Protein 4OWT (pdb70)

InterPro domains:
  IPR019333 Integrator complex subunit 3, N-terminal [PF10189] (85-492)
  IPR045334 Integrator complex subunit 3 [PTHR13587] (35-1001)
  IPR056518 Ints3-like, C-terminal [PF24566] (583-974)

Sequence (561 aa):
GGRLLLSTSLDAKDELEERLERCSIVTSTAGVSEREANDALNAYVCKGLPQHEEICLGLFTLILTEPAQAQKCYRDLALVSRDGNIVLNKINQILEKYLKLQDTCRTQLVWLVRELVKSGVLGADGVCTFKQIAGGDVTAKNIWLAESVLDILTEQREWVLKSSILIAAVYTYLRLIVDHHGTAQLQALRQKEVDFCISLLRERFECLIGRDLVRLLQNVARIPEFELLWKDIIHNPQALSPQFTGILQLLQSRTSRKFLACRLTPDETKLLFTSRVRFGQQKRYQDWFQRQYLSTPDSQSLRCDLIRYICGVVHPSNEVLSSDILPRWAIIGWLLTTCTSNVAASNAKLALFYDWLFFSPDKDSINIEPAILVHHSKPHPAITATLLDFCRIIPNFYPPLEGHVRQGVFSSLNHIVEKRVLAHLAPLFDNPKLDKELRALREKFPEFCSTFVKDILIFIVLETGVRTCKVADKTGSINISVWDDVGNLIQPGDIIRLLTLYTDLQKIGEFCMVYSEVPNFSHIAAQQKAALQHAHAHSSGYFITQDSAFGNLILPVLPRL

Secondary structure (DSSP, 8-state):
--SSB---SSBPPPHHHHHHHH--TTT--TTS-SHHHHHHHHHHHTT-HHHHHHHHHHHHHHHHH-TTTHHHHHHHHHHH-S---HHHHHHHHH---GGGB-HHHHHHHHHHHHHHHHTT-TTHHHH-----S-TT---HHHHHHHHHHHHHHHHTHHHHTT-HHHH--HHHHHHHHTT--SSHHHHHHHHHHHHHHHHHHHH-------HHHHHHHHHTTTSHHHHHHHHHHHH-HHHH-TT---HHHHHTSPPPHHHHHHTS----HHHH---SPBTT--HHHHHHHHHHHSSSSGGGGHHHHHHHHHHHT----HHHHHTTB--HHHHHHHHHHT--SHHHHHHHHHHHTTTTTT--TTTS----HHHHH-------HHHHHHHHH---HHHHS-GGGHHHHHHHHHHHHHHHHHTTSSS-SHHHHT-TTS-HHHH--TTT-GGG--/--GGG--EEEEEEE---EEEEEETTEEEEEE--HHHHHH--TTEEEE---B----EEEEES-------SB--/--HHHHHHHHHHHHHH--S-EEE---SSS-SEEE-----

GO terms:
  GO:0032039 integrator complex (C, IDA)
  GO:0016180 snRNA processing (P, IDA)
  GO:0005634 nucleus (C, IDA)
  GO:0005737 cytoplasm (C, IDA)
  GO:0070876 SOSS complex (C, IDA)
  GO:0160232 INTAC complex (C, IDA)
  GO:0160240 RNA polymerase II transcription initiation surveillance (P, IDA)
  GO:0005634 nucleus (C, EXP)
  GO:0010212 response to ionizing radiation (P, IMP)
  GO:0006281 DNA repair (P, IMP)
  GO:0006974 DNA damage response (P, IMP)
  GO:0005515 protein binding (F, IPI)
  GO:0005654 nucleoplasm (C, TAS)
  GO:0005654 nucleoplasm (C, IDA)
  GO:0034243 regulation of transcription elongation by RNA polymerase II (P, IDA)
  GO:0044818 mitotic G2/M transition checkpoint (P, IDA)
  GO:0000724 double-strand break repair via homologous recombination (P, IDA)
  GO:0035861 site of double-strand break (C, IDA)
  GO:0044818 mitotic G2/M transition checkpoint (P, IMP)

Solvent-accessible surface area: 24619 Å² total

Structure (mmCIF, N/CA/C/O backbone):
data_4OWT
#
_entry.id   4OWT
#
_cell.length_a   116.809
_cell.length_b   116.809
_cell.length_c   109.832
_cell.angle_alpha   90.00
_cell.angle_beta   90.00
_cell.angle_gamma   120.00
#
_symmetry.space_group_name_H-M   'P 31 2 1'
#
loop_
_entity.id
_entity.type
_entity.pdbx_description
1 polymer 'Integrator complex subunit 3'
2 polymer 'SOSS complex subunit B1'
3 polymer 'SOSS complex subunit C'
4 water water
#
loop_
_atom_site.group_PDB
_atom_site.id
_atom_site.type_symbol
_atom_site.label_atom_id
_atom_site.label_alt_id
_atom_site.label_comp_id
_atom_site.label_asym_id
_atom_site.label_entity_id
_atom_site.label_seq_id
_atom_site.pdbx_PDB_ins_code
_atom_site.Cartn_x
_atom_site.Cartn_y
_atom_site.Cartn_z
_atom_site.occupancy
_atom_site.B_iso_or_equiv
_atom_site.auth_seq_id
_atom_site.auth_comp_id
_atom_site.auth_asym_id
_atom_site.auth_atom_id
_atom_site.pdbx_PDB_model_num
ATOM 1 N N . GLY A 1 1 ? 47.700 79.468 15.498 1.00 82.70 33 GLY A N 1
ATOM 2 C CA . GLY A 1 1 ? 46.630 80.405 15.790 1.00 84.09 33 GLY A CA 1
ATOM 3 C C . GLY A 1 1 ? 45.686 80.615 14.620 1.00 84.84 33 GLY A C 1
ATOM 4 O O . GLY A 1 1 ? 46.083 81.128 13.570 1.00 88.22 33 GLY A O 1
ATOM 5 N N . GLY A 1 2 ? 44.429 80.217 14.800 1.00 77.02 34 GLY A N 1
ATOM 6 C CA . GLY A 1 2 ? 43.424 80.379 13.764 1.00 66.38 34 GLY A CA 1
ATOM 7 C C . GLY A 1 2 ? 42.743 81.735 13.807 1.00 62.18 34 GLY A C 1
ATOM 8 O O . GLY A 1 2 ? 42.969 82.532 14.718 1.00 66.73 34 GLY A O 1
ATOM 9 N N . ARG A 1 3 ? 41.896 81.997 12.821 1.00 51.64 35 ARG A N 1
ATOM 10 C CA . ARG A 1 3 ? 41.250 83.295 12.705 1.00 47.54 35 ARG A CA 1
ATOM 11 C C . ARG A 1 3 ? 39.782 83.197 13.093 1.00 45.79 35 ARG A C 1
ATOM 12 O O . ARG A 1 3 ? 39.101 84.211 13.238 1.00 48.60 35 ARG A O 1
ATOM 20 N N . LEU A 1 4 ? 39.300 81.970 13.261 1.00 37.54 36 LEU A N 1
ATOM 21 C CA . LEU A 1 4 ? 37.884 81.736 13.544 1.00 40.51 36 LEU A CA 1
ATOM 22 C C . LEU A 1 4 ? 37.615 81.679 15.050 1.00 36.99 36 LEU A C 1
ATOM 23 O O . LEU A 1 4 ? 36.679 82.306 15.554 1.00 34.78 36 LEU A O 1
ATOM 28 N N . LEU A 1 5 ? 38.450 80.934 15.766 1.00 37.32 37 LEU A N 1
ATOM 29 C CA . LEU A 1 5 ? 38.240 80.703 17.189 1.00 36.65 37 LEU A CA 1
ATOM 30 C C . LEU A 1 5 ? 39.373 81.278 18.029 1.00 46.63 37 LEU A C 1
ATOM 31 O O . LEU A 1 5 ? 40.508 81.396 17.562 1.00 42.15 37 LEU A O 1
ATOM 36 N N . LEU A 1 6 ? 39.054 81.651 19.265 1.00 38.29 38 LEU A N 1
ATOM 37 C CA . LEU A 1 6 ? 40.081 81.976 20.245 1.00 44.09 38 LEU A CA 1
ATOM 38 C C . LEU A 1 6 ? 40.692 80.675 20.736 1.00 49.93 38 LEU A C 1
ATOM 39 O O . LEU A 1 6 ? 39.977 79.717 21.026 1.00 60.51 38 LEU A O 1
ATOM 44 N N . SER A 1 7 ? 42.013 80.631 20.812 1.00 52.34 39 SER A N 1
ATOM 45 C CA . SER A 1 7 ? 42.696 79.459 21.336 1.00 53.11 39 SER A CA 1
ATOM 46 C C . SER A 1 7 ? 43.873 79.885 22.186 1.00 56.35 39 SER A C 1
ATOM 47 O O . SER A 1 7 ? 44.570 80.848 21.869 1.00 57.36 39 SER A O 1
ATOM 50 N N . THR A 1 8 ? 44.080 79.167 23.279 1.00 59.33 40 THR A N 1
ATOM 51 C CA . THR A 1 8 ? 45.222 79.403 24.138 1.00 59.88 40 THR A CA 1
ATOM 52 C C . THR A 1 8 ? 46.296 78.406 23.744 1.00 57.80 40 THR A C 1
ATOM 53 O O . THR A 1 8 ? 46.062 77.555 22.887 1.00 54.51 40 THR A O 1
ATOM 57 N N . SER A 1 9 ? 47.461 78.504 24.376 1.00 64.43 41 SER A N 1
ATOM 58 C CA . SER A 1 9 ? 48.536 77.542 24.161 1.00 68.49 41 SER A CA 1
ATOM 59 C C . SER A 1 9 ? 48.086 76.148 24.597 1.00 69.65 41 SER A C 1
ATOM 60 O O . SER A 1 9 ? 48.543 75.136 24.065 1.00 74.38 41 SER A O 1
ATOM 63 N N . LEU A 1 10 ? 47.180 76.116 25.572 1.00 61.31 42 LEU A N 1
ATOM 64 C CA . LEU A 1 10 ? 46.708 74.875 26.176 1.00 60.19 42 LEU A CA 1
ATOM 65 C C . LEU A 1 10 ? 45.696 74.142 25.293 1.00 57.76 42 LEU A C 1
ATOM 66 O O . LEU A 1 10 ? 45.560 72.919 25.376 1.00 59.91 42 LEU A O 1
ATOM 71 N N . ASP A 1 11 ? 44.997 74.892 24.444 1.00 55.16 43 ASP A N 1
ATOM 72 C CA . ASP A 1 11 ? 43.879 74.354 23.670 1.00 60.04 43 ASP A CA 1
ATOM 73 C C . ASP A 1 11 ? 44.292 73.479 22.488 1.00 59.65 43 ASP A C 1
ATOM 74 O O . ASP A 1 11 ? 45.173 73.841 21.704 1.00 61.94 43 ASP A O 1
ATOM 79 N N . ALA A 1 12 ? 43.641 72.326 22.368 1.00 54.42 44 ALA A N 1
ATOM 80 C CA . ALA A 1 12 ? 43.818 71.460 21.208 1.00 55.46 44 ALA A CA 1
ATOM 81 C C . ALA A 1 12 ? 43.287 72.159 19.959 1.00 53.77 44 ALA A C 1
ATOM 82 O O . ALA A 1 12 ? 42.393 72.996 20.048 1.00 59.30 44 ALA A O 1
ATOM 84 N N . LYS A 1 13 ? 43.829 71.817 18.796 1.00 54.15 45 LYS A N 1
ATOM 85 C CA . LYS A 1 13 ? 43.361 72.415 17.549 1.00 59.69 45 LYS A CA 1
ATOM 86 C C . LYS A 1 13 ? 41.946 71.948 17.187 1.00 61.32 45 LYS A C 1
ATOM 87 O O . LYS A 1 13 ? 41.669 70.750 17.148 1.00 69.06 45 LYS A O 1
ATOM 93 N N . ASP A 1 14 ? 41.057 72.900 16.921 1.00 47.23 46 ASP A N 1
ATOM 94 C CA . ASP A 1 14 ? 39.653 72.592 16.654 1.00 40.73 46 ASP A CA 1
ATOM 95 C C . ASP A 1 14 ? 39.450 72.011 15.256 1.00 45.78 46 ASP A C 1
ATOM 96 O O . ASP A 1 14 ? 39.900 72.585 14.263 1.00 40.77 46 ASP A O 1
ATOM 101 N N . GLU A 1 15 ? 38.767 70.871 15.188 1.00 44.16 47 GLU A N 1
ATOM 102 C CA . GLU A 1 15 ? 38.537 70.178 13.921 1.00 47.26 47 GLU A CA 1
ATOM 103 C C . GLU A 1 15 ? 37.649 70.982 12.974 1.00 39.02 47 GLU A C 1
ATOM 104 O O . GLU A 1 15 ? 37.913 71.051 11.781 1.00 39.23 47 GLU A O 1
ATOM 110 N N . LEU A 1 16 ? 36.598 71.594 13.504 1.00 37.41 48 LEU A N 1
ATOM 111 C CA . LEU A 1 16 ? 35.714 72.411 12.676 1.00 35.84 48 LEU A CA 1
ATOM 112 C C . LEU A 1 16 ? 36.438 73.627 12.085 1.00 39.75 48 LEU A C 1
ATOM 113 O O . LEU A 1 16 ? 36.310 73.912 10.889 1.00 39.01 48 LEU A O 1
ATOM 118 N N . GLU A 1 17 ? 37.199 74.336 12.916 1.00 36.24 49 GLU A N 1
ATOM 119 C CA . GLU A 1 17 ? 37.962 75.487 12.442 1.00 36.55 49 GLU A CA 1
ATOM 120 C C . GLU A 1 17 ? 38.982 75.068 11.380 1.00 37.98 49 GLU A C 1
ATOM 121 O O . GLU A 1 17 ? 39.120 75.725 10.352 1.00 37.90 49 GLU A O 1
ATOM 127 N N . GLU A 1 18 ? 39.689 73.972 11.645 1.00 39.49 50 GLU A N 1
ATOM 128 C CA . GLU A 1 18 ? 40.681 73.418 10.719 1.00 41.63 50 GLU A CA 1
ATOM 129 C C . GLU A 1 18 ? 40.066 73.203 9.347 1.00 40.53 50 GLU A C 1
ATOM 130 O O . GLU A 1 18 ? 40.599 73.652 8.336 1.00 41.12 50 GLU A O 1
ATOM 136 N N . ARG A 1 19 ? 38.925 72.526 9.322 1.00 39.42 51 ARG A N 1
ATOM 137 C CA . ARG A 1 19 ? 38.233 72.231 8.074 1.00 38.82 51 ARG A CA 1
ATOM 138 C C . ARG A 1 19 ? 37.764 73.483 7.319 1.00 37.72 51 ARG A C 1
ATOM 139 O O . ARG A 1 19 ? 37.864 73.540 6.091 1.00 37.71 51 ARG A O 1
ATOM 147 N N . LEU A 1 20 ? 37.246 74.473 8.050 1.00 36.21 52 LEU A N 1
ATOM 148 C CA . LEU A 1 20 ? 36.784 75.714 7.434 1.00 35.14 52 LEU A CA 1
ATOM 149 C C . LEU A 1 20 ? 37.950 76.510 6.829 1.00 36.29 52 LEU A C 1
ATOM 150 O O . LEU A 1 20 ? 37.798 77.157 5.788 1.00 36.03 52 LEU A O 1
ATOM 155 N N . GLU A 1 21 ? 39.113 76.450 7.477 1.00 37.77 53 GLU A N 1
ATOM 156 C CA . GLU A 1 21 ? 40.304 77.134 6.973 1.00 41.25 53 GLU A CA 1
ATOM 157 C C . GLU A 1 21 ? 40.783 76.518 5.668 1.00 46.18 53 GLU A C 1
ATOM 158 O O . GLU A 1 21 ? 41.308 77.212 4.797 1.00 46.60 53 GLU A O 1
ATOM 164 N N . ARG A 1 22 ? 40.610 75.209 5.536 1.00 41.98 54 ARG A N 1
ATOM 165 C CA . ARG A 1 22 ? 40.998 74.533 4.307 1.00 48.85 54 ARG A CA 1
ATOM 166 C C . ARG A 1 22 ? 40.024 74.868 3.181 1.00 40.48 54 ARG A C 1
ATOM 167 O O . ARG A 1 22 ? 40.431 75.029 2.031 1.00 41.32 54 ARG A O 1
ATOM 175 N N . CYS A 1 23 ? 38.743 74.988 3.516 1.00 38.52 55 CYS A N 1
ATOM 176 C CA . CYS A 1 23 ? 37.747 75.404 2.532 1.00 37.24 55 CYS A CA 1
ATOM 177 C C . CYS A 1 23 ? 38.075 76.794 1.985 1.00 37.25 55 CYS A C 1
ATOM 178 O O . CYS A 1 23 ? 38.051 77.024 0.772 1.00 37.48 55 CYS A O 1
ATOM 189 N N . SER A 1 25 ? 41.008 78.223 1.869 1.00 41.17 57 SER A N 1
ATOM 190 C CA . SER A 1 25 ? 42.216 78.145 1.049 1.00 44.90 57 SER A CA 1
ATOM 191 C C . SER A 1 25 ? 41.874 77.707 -0.361 1.00 46.99 57 SER A C 1
ATOM 192 O O . SER A 1 25 ? 42.403 78.237 -1.331 1.00 46.87 57 SER A O 1
ATOM 195 N N . ILE A 1 26 ? 40.996 76.716 -0.453 1.00 42.31 58 ILE A N 1
ATOM 196 C CA . ILE A 1 26 ? 40.532 76.202 -1.725 1.00 42.24 58 ILE A CA 1
ATOM 197 C C . ILE A 1 26 ? 39.876 77.321 -2.540 1.00 41.16 58 ILE A C 1
ATOM 198 O O . ILE A 1 26 ? 40.128 77.455 -3.742 1.00 42.03 58 ILE A O 1
ATOM 203 N N . VAL A 1 27 ? 39.071 78.148 -1.877 1.00 39.49 59 VAL A N 1
ATOM 204 C CA . VAL A 1 27 ? 38.408 79.257 -2.554 1.00 38.62 59 VAL A CA 1
ATOM 205 C C . VAL A 1 27 ? 39.405 80.329 -3.012 1.00 45.34 59 VAL A C 1
ATOM 206 O O . VAL A 1 27 ? 39.407 80.716 -4.179 1.00 43.82 59 VAL A O 1
ATOM 210 N N . THR A 1 28 ? 40.266 80.779 -2.104 1.00 41.11 60 THR A N 1
ATOM 211 C CA . THR A 1 28 ? 41.200 81.863 -2.403 1.00 44.87 60 THR A CA 1
ATOM 212 C C . THR A 1 28 ? 42.178 81.511 -3.520 1.00 48.54 60 THR A C 1
ATOM 213 O O . THR A 1 28 ? 42.635 82.389 -4.243 1.00 52.39 60 THR A O 1
ATOM 217 N N . SER A 1 29 ? 42.492 80.229 -3.671 1.00 51.78 61 SER A N 1
ATOM 218 C CA . SER A 1 29 ? 43.423 79.808 -4.714 1.00 60.14 61 SER A CA 1
ATOM 219 C C . SER A 1 29 ? 42.788 79.857 -6.096 1.00 57.94 61 SER A C 1
ATOM 220 O O . SER A 1 29 ? 43.469 80.078 -7.093 1.00 56.39 61 SER A O 1
ATOM 231 N N . THR A 1 31 ? 40.504 82.025 -6.835 1.00 53.57 63 THR A N 1
ATOM 232 C CA . THR A 1 31 ? 40.103 83.413 -7.054 1.00 55.55 63 THR A CA 1
ATOM 233 C C . THR A 1 31 ? 41.266 84.413 -7.014 1.00 62.16 63 THR A C 1
ATOM 234 O O . THR A 1 31 ? 41.094 85.586 -7.348 1.00 66.32 63 THR A O 1
ATOM 238 N N . ALA A 1 32 ? 42.444 83.957 -6.605 1.00 56.83 64 ALA A N 1
ATOM 239 C CA . ALA A 1 32 ? 43.612 84.833 -6.567 1.00 63.51 64 ALA A CA 1
ATOM 240 C C . ALA A 1 32 ? 44.096 85.123 -7.977 1.00 68.14 64 ALA A C 1
ATOM 241 O O . ALA A 1 32 ? 44.030 84.258 -8.851 1.00 68.38 64 ALA A O 1
ATOM 243 N N . GLY A 1 33 ? 44.574 86.344 -8.197 1.00 75.82 65 GLY A N 1
ATOM 244 C CA . GLY A 1 33 ? 45.160 86.721 -9.473 1.00 75.81 65 GLY A CA 1
ATOM 245 C C . GLY A 1 33 ? 44.201 86.798 -10.650 1.00 75.27 65 GLY A C 1
ATOM 246 O O . GLY A 1 33 ? 44.640 86.899 -11.793 1.00 82.56 65 GLY A O 1
ATOM 247 N N . VAL A 1 34 ? 42.899 86.746 -10.383 1.00 72.78 66 VAL A N 1
ATOM 248 C CA . VAL A 1 34 ? 41.900 86.841 -11.450 1.00 79.19 66 VAL A CA 1
ATOM 249 C C . VAL A 1 34 ? 40.899 87.965 -11.186 1.00 82.36 66 VAL A C 1
ATOM 250 O O . VAL A 1 34 ? 40.950 88.611 -10.136 1.00 82.09 66 VAL A O 1
ATOM 254 N N . SER A 1 35 ? 39.992 88.182 -12.138 1.00 83.53 67 SER A N 1
ATOM 255 C CA . SER A 1 35 ? 39.042 89.296 -12.092 1.00 90.50 67 SER A CA 1
ATOM 256 C C . SER A 1 35 ? 38.014 89.173 -10.973 1.00 91.75 67 SER A C 1
ATOM 257 O O . SER A 1 35 ? 38.351 89.124 -9.790 1.00 96.65 67 SER A O 1
ATOM 260 N N . GLU A 1 36 ? 36.749 89.147 -11.374 1.00 90.41 68 GLU A N 1
ATOM 261 C CA . GLU A 1 36 ? 35.630 88.996 -10.459 1.00 91.01 68 GLU A CA 1
ATOM 262 C C . GLU A 1 36 ? 34.610 88.135 -11.186 1.00 91.26 68 GLU A C 1
ATOM 263 O O . GLU A 1 36 ? 33.779 87.462 -10.572 1.00 93.64 68 GLU A O 1
ATOM 269 N N . ARG A 1 37 ? 34.706 88.161 -12.512 1.00 86.21 69 ARG A N 1
ATOM 270 C CA . ARG A 1 37 ? 33.908 87.315 -13.388 1.00 92.17 69 ARG A CA 1
ATOM 271 C C . ARG A 1 37 ? 34.629 85.991 -13.617 1.00 91.29 69 ARG A C 1
ATOM 272 O O . ARG A 1 37 ? 34.012 84.925 -13.578 1.00 94.41 69 ARG A O 1
ATOM 280 N N . GLU A 1 38 ? 35.936 86.066 -13.857 1.00 86.25 70 GLU A N 1
ATOM 281 C CA . GLU 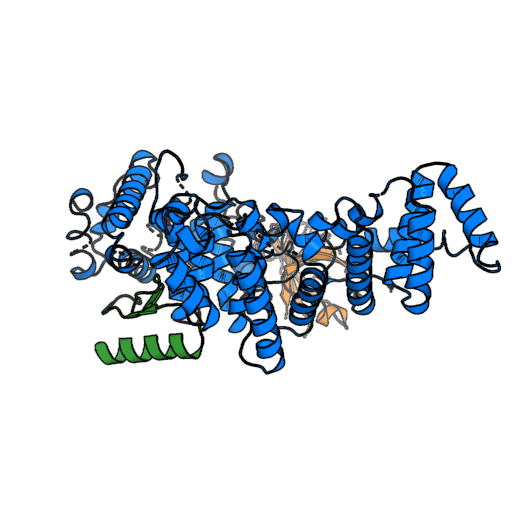A 1 38 ? 36.766 84.872 -14.003 1.00 80.18 70 GLU A CA 1
ATOM 282 C C . GLU A 1 38 ? 36.719 84.028 -12.728 1.00 71.21 70 GLU A C 1
ATOM 283 O O . GLU A 1 38 ? 36.703 82.799 -12.783 1.00 70.06 70 GLU A O 1
ATOM 289 N N . ALA A 1 39 ? 36.689 84.698 -11.581 1.00 60.88 71 ALA A N 1
ATOM 290 C CA . ALA A 1 39 ? 36.605 84.012 -10.304 1.00 56.32 71 ALA A CA 1
ATOM 291 C C . ALA A 1 39 ? 35.260 83.304 -10.157 1.00 62.71 71 ALA A C 1
ATOM 292 O O . ALA A 1 39 ? 35.205 82.145 -9.743 1.00 64.50 71 ALA A O 1
ATOM 294 N N . ASN A 1 40 ? 34.179 84.003 -10.496 1.00 67.13 72 ASN A N 1
ATOM 295 C CA . ASN A 1 40 ? 32.834 83.432 -10.414 1.00 66.66 72 ASN A CA 1
ATOM 296 C C . ASN A 1 40 ? 32.614 82.298 -11.417 1.00 66.18 72 ASN A C 1
ATOM 297 O O . ASN A 1 40 ? 31.829 81.379 -11.172 1.00 66.68 72 ASN A O 1
ATOM 302 N N . ASP A 1 41 ? 33.306 82.372 -12.549 1.00 64.62 73 ASP A N 1
ATOM 303 C CA . ASP A 1 41 ? 33.249 81.312 -13.551 1.00 68.16 73 ASP A CA 1
ATOM 304 C C . ASP A 1 41 ? 33.908 80.036 -13.021 1.00 59.30 73 ASP A C 1
ATOM 305 O O . ASP A 1 41 ? 33.368 78.941 -13.162 1.00 56.39 73 ASP A O 1
ATOM 310 N N . ALA A 1 42 ? 35.073 80.185 -12.402 1.00 55.71 74 ALA A N 1
ATOM 311 C CA . ALA A 1 42 ? 35.800 79.042 -11.865 1.00 57.30 74 ALA A CA 1
ATOM 312 C C . ALA A 1 42 ? 35.052 78.411 -10.685 1.00 44.02 74 ALA A C 1
ATOM 313 O O . ALA A 1 42 ? 34.932 77.183 -10.597 1.00 41.83 74 ALA A O 1
ATOM 315 N N . LEU A 1 43 ? 34.544 79.251 -9.788 1.00 40.80 75 LEU A N 1
ATOM 316 C CA . LEU A 1 43 ? 33.762 78.767 -8.655 1.00 49.24 75 LEU A CA 1
ATOM 317 C C . LEU A 1 43 ? 32.524 78.000 -9.127 1.00 46.62 75 LEU A C 1
ATOM 318 O O . LEU A 1 43 ? 32.226 76.911 -8.630 1.00 46.22 75 LEU A O 1
ATOM 323 N N . ASN A 1 44 ? 31.817 78.563 -10.103 1.00 45.32 76 ASN A N 1
ATOM 324 C CA . ASN A 1 44 ? 30.631 77.914 -10.649 1.00 52.25 76 ASN A CA 1
ATOM 325 C C . ASN A 1 44 ? 30.972 76.565 -11.282 1.00 52.79 76 ASN A C 1
ATOM 326 O O . ASN A 1 44 ? 30.279 75.568 -11.054 1.00 50.59 76 ASN A O 1
ATOM 331 N N . ALA A 1 45 ? 32.049 76.538 -12.065 1.00 47.31 77 ALA A N 1
ATOM 332 C CA . ALA A 1 45 ? 32.498 75.308 -12.708 1.00 48.14 77 ALA A CA 1
ATOM 333 C C . ALA A 1 45 ? 32.842 74.232 -11.680 1.00 44.90 77 ALA A C 1
ATOM 334 O O . ALA A 1 45 ? 32.517 73.060 -11.863 1.00 48.73 77 ALA A O 1
ATOM 336 N N . TYR A 1 46 ? 33.494 74.637 -10.596 1.00 41.82 78 TYR A N 1
ATOM 337 C CA . TYR A 1 46 ? 33.961 73.690 -9.593 1.00 41.94 78 TYR A CA 1
ATOM 338 C C . TYR A 1 46 ? 32.796 73.121 -8.796 1.00 42.91 78 TYR A C 1
ATOM 339 O O . TYR A 1 46 ? 32.723 71.920 -8.534 1.00 40.03 78 TYR A O 1
ATOM 348 N N . VAL A 1 47 ? 31.888 74.007 -8.413 1.00 42.11 79 VAL A N 1
ATOM 349 C CA . VAL A 1 47 ? 30.697 73.640 -7.664 1.00 42.71 79 VAL A CA 1
ATOM 350 C C . VAL A 1 47 ? 29.842 72.603 -8.404 1.00 48.95 79 VAL A C 1
ATOM 351 O O . VAL A 1 47 ? 29.231 71.722 -7.786 1.00 45.05 79 VAL A O 1
ATOM 355 N N . CYS A 1 48 ? 29.822 72.696 -9.728 1.00 51.89 80 CYS A N 1
ATOM 356 C CA . CYS A 1 48 ? 29.013 71.790 -10.543 1.00 62.99 80 CYS A CA 1
ATOM 357 C C . CYS A 1 48 ? 29.549 70.360 -10.594 1.00 58.74 80 CYS A C 1
ATOM 358 O O . CYS A 1 48 ? 28.833 69.447 -10.995 1.00 62.57 80 CYS A O 1
ATOM 361 N N . LYS A 1 49 ? 30.798 70.169 -10.176 1.00 53.91 81 LYS A N 1
ATOM 362 C CA . LYS A 1 49 ? 31.442 68.856 -10.231 1.00 54.39 81 LYS A CA 1
ATOM 363 C C . LYS A 1 49 ? 30.925 67.903 -9.160 1.00 51.54 81 LYS A C 1
ATOM 364 O O . LYS A 1 49 ? 31.212 66.706 -9.180 1.00 48.02 81 LYS A O 1
ATOM 370 N N . GLY A 1 50 ? 30.161 68.437 -8.218 1.00 45.37 82 GLY A N 1
ATOM 371 C CA . GLY A 1 50 ? 29.571 67.605 -7.192 1.00 41.54 82 GLY A CA 1
ATOM 372 C C . GLY A 1 50 ? 29.266 68.376 -5.931 1.00 47.77 82 GLY A C 1
ATOM 373 O O . GLY A 1 50 ? 29.602 69.557 -5.800 1.00 44.25 82 GLY A O 1
ATOM 374 N N . LEU A 1 51 ? 28.636 67.705 -4.981 1.00 47.55 83 LEU A N 1
ATOM 375 C CA . LEU A 1 51 ? 28.318 68.365 -3.721 1.00 50.43 83 LEU A CA 1
ATOM 376 C C . LEU A 1 51 ? 29.456 68.443 -2.674 1.00 35.40 83 LEU A C 1
ATOM 377 O O . LEU A 1 51 ? 29.477 69.378 -1.885 1.00 32.91 83 LEU A O 1
ATOM 382 N N . PRO A 1 52 ? 30.424 67.500 -2.681 1.00 38.04 84 PRO A N 1
ATOM 383 C CA . PRO A 1 52 ? 31.586 67.787 -1.820 1.00 37.52 84 PRO A CA 1
ATOM 384 C C . PRO A 1 52 ? 32.306 69.069 -2.258 1.00 41.24 84 PRO A C 1
ATOM 385 O O . PRO A 1 52 ? 32.756 69.855 -1.414 1.00 32.97 84 PRO A O 1
ATOM 389 N N . GLN A 1 53 ? 32.407 69.273 -3.570 1.00 32.63 85 GLN A N 1
ATOM 390 C CA . GLN A 1 53 ? 32.997 70.498 -4.109 1.00 31.98 85 GLN A CA 1
ATOM 391 C C . GLN A 1 53 ? 32.144 71.725 -3.785 1.00 31.06 85 GLN A C 1
ATOM 392 O O . GLN A 1 53 ? 32.667 72.780 -3.432 1.00 29.73 85 GLN A O 1
ATOM 398 N N . HIS A 1 54 ? 30.831 71.575 -3.922 1.00 32.14 86 HIS A N 1
ATOM 399 C CA . HIS A 1 54 ? 29.887 72.642 -3.622 1.00 31.79 86 HIS A CA 1
ATOM 400 C C . HIS A 1 54 ? 30.022 73.062 -2.161 1.00 29.64 86 HIS A C 1
ATOM 401 O O . HIS A 1 54 ? 30.034 74.249 -1.836 1.00 28.70 86 HIS A O 1
ATOM 408 N N . GLU A 1 55 ? 30.134 72.069 -1.287 1.00 31.56 87 GLU A N 1
ATOM 409 C CA . GLU A 1 55 ? 30.300 72.294 0.142 1.00 32.08 87 GLU A CA 1
ATOM 410 C C . GLU A 1 55 ? 31.583 73.075 0.452 1.00 30.75 87 GLU A C 1
ATOM 411 O O . GLU A 1 55 ? 31.558 74.027 1.240 1.00 27.94 87 GLU A O 1
ATOM 417 N N . GLU A 1 56 ? 32.697 72.686 -0.170 1.00 29.02 88 GLU A N 1
ATOM 418 C CA . GLU A 1 56 ? 33.973 73.372 0.045 1.00 31.06 88 GLU A CA 1
ATOM 419 C C . GLU A 1 56 ? 33.897 74.847 -0.324 1.00 30.72 88 GLU A C 1
ATOM 420 O O . GLU A 1 56 ? 34.357 75.703 0.429 1.00 28.76 88 GLU A O 1
ATOM 426 N N . ILE A 1 57 ? 33.324 75.137 -1.488 1.00 28.42 89 ILE A N 1
ATOM 427 C CA . ILE A 1 57 ? 33.197 76.518 -1.944 1.00 26.55 89 ILE A CA 1
ATOM 428 C C . ILE A 1 57 ? 32.250 77.310 -1.043 1.00 27.12 89 ILE A C 1
ATOM 429 O O . ILE A 1 57 ? 32.582 78.408 -0.587 1.00 26.03 89 ILE A O 1
ATOM 434 N N . CYS A 1 58 ? 31.073 76.758 -0.776 1.00 26.19 90 CYS A N 1
ATOM 435 C CA . CYS A 1 58 ? 30.112 77.456 0.068 1.00 25.92 90 CYS A CA 1
ATOM 436 C C . CYS A 1 58 ? 30.656 77.741 1.465 1.00 26.04 90 CYS A C 1
ATOM 437 O O . CYS A 1 58 ? 30.503 78.850 1.984 1.00 24.03 90 CYS A O 1
ATOM 440 N N . LEU A 1 59 ? 31.308 76.748 2.063 1.00 27.23 91 LEU A N 1
ATOM 441 C CA . LEU A 1 59 ? 31.893 76.916 3.391 1.00 23.14 91 LEU A CA 1
ATOM 442 C C . LEU A 1 59 ? 33.112 77.825 3.349 1.00 30.65 91 LEU A C 1
ATOM 443 O O . LEU A 1 59 ? 33.394 78.539 4.311 1.00 28.39 91 LEU A O 1
ATOM 448 N N . GLY A 1 60 ? 33.834 77.801 2.231 1.00 29.40 92 GLY A N 1
ATOM 449 C CA . GLY A 1 60 ? 34.994 78.657 2.069 1.00 22.77 92 GLY A CA 1
ATOM 450 C C . GLY A 1 60 ? 34.581 80.115 2.002 1.00 26.20 92 GLY A C 1
ATOM 451 O O . GLY A 1 60 ? 35.212 80.975 2.623 1.00 32.63 92 GLY A O 1
ATOM 452 N N . LEU A 1 61 ? 33.524 80.397 1.244 1.00 23.55 93 LEU A N 1
ATOM 453 C CA . LEU A 1 61 ? 32.985 81.753 1.159 1.00 29.12 93 LEU A CA 1
ATOM 454 C C . LEU A 1 61 ? 32.398 82.176 2.508 1.00 29.53 93 LEU A C 1
ATOM 455 O O . LEU A 1 61 ? 32.542 83.324 2.936 1.00 28.58 93 LEU A O 1
ATOM 460 N N . PHE A 1 62 ? 31.735 81.232 3.168 1.00 24.91 94 PHE A N 1
ATOM 461 C CA . PHE A 1 62 ? 31.200 81.445 4.503 1.00 22.51 94 PHE A CA 1
ATOM 462 C C . PHE A 1 62 ? 32.302 81.893 5.460 1.00 25.87 94 PHE A C 1
ATOM 463 O O . PHE A 1 62 ? 32.161 82.894 6.164 1.00 25.99 94 PHE A O 1
ATOM 471 N N . THR A 1 63 ? 33.414 81.162 5.458 1.00 27.78 95 THR A N 1
ATOM 472 C CA . THR A 1 63 ? 34.539 81.466 6.346 1.00 26.17 95 THR A CA 1
ATOM 473 C C . THR A 1 63 ? 35.195 82.815 6.028 1.00 28.77 95 THR A C 1
ATOM 474 O O . THR A 1 63 ? 35.632 83.539 6.935 1.00 28.34 95 THR A O 1
ATOM 478 N N . LEU A 1 64 ? 35.256 83.160 4.744 1.00 24.13 96 LEU A N 1
ATOM 479 C CA . LEU A 1 64 ? 35.736 84.475 4.335 1.00 26.81 96 LEU A CA 1
ATOM 480 C C . LEU A 1 64 ? 34.815 85.576 4.858 1.00 23.86 96 LEU A C 1
ATOM 481 O O . LEU A 1 64 ? 35.273 86.645 5.263 1.00 27.23 96 LEU A O 1
ATOM 486 N N . ILE A 1 65 ? 33.513 85.322 4.844 1.00 23.80 97 ILE A N 1
ATOM 487 C CA . ILE A 1 65 ? 32.560 86.291 5.367 1.00 24.66 97 ILE A CA 1
ATOM 488 C C . ILE A 1 65 ? 32.797 86.529 6.870 1.00 26.23 97 ILE A C 1
ATOM 489 O O . ILE A 1 65 ? 32.722 87.662 7.349 1.00 25.14 97 ILE A O 1
ATOM 494 N N . LEU A 1 66 ? 33.116 85.459 7.595 1.00 25.58 98 LEU A N 1
ATOM 495 C CA . LEU A 1 66 ? 33.350 85.542 9.043 1.00 25.76 98 LEU A CA 1
ATOM 496 C C . LEU A 1 66 ? 34.717 86.138 9.414 1.00 29.46 98 LEU A C 1
ATOM 497 O O . LEU A 1 66 ? 34.855 86.787 10.447 1.00 29.59 98 LEU A O 1
ATOM 502 N N . THR A 1 67 ? 35.721 85.941 8.562 1.00 28.89 99 THR A N 1
ATOM 503 C CA . THR A 1 67 ? 37.086 86.376 8.880 1.00 31.54 99 THR A CA 1
ATOM 504 C C . THR A 1 67 ? 37.581 87.621 8.133 1.00 36.13 99 THR A C 1
ATOM 505 O O . THR A 1 67 ? 38.600 88.204 8.510 1.00 40.26 99 THR A O 1
ATOM 509 N N . GLU A 1 68 ? 36.866 88.036 7.090 1.00 40.19 100 GLU A N 1
ATOM 510 C CA . GLU A 1 68 ? 37.317 89.150 6.250 1.00 34.22 100 GLU A CA 1
ATOM 511 C C . GLU A 1 68 ? 36.205 90.142 5.926 1.00 37.50 100 GLU A C 1
ATOM 512 O O . GLU A 1 68 ? 35.626 90.086 4.841 1.00 44.07 100 GLU A O 1
ATOM 518 N N . PRO A 1 69 ? 35.914 91.065 6.860 1.00 35.77 101 PRO A N 1
ATOM 519 C CA . PRO A 1 69 ? 34.801 92.008 6.703 1.00 33.43 101 PRO A CA 1
ATOM 520 C C . PRO A 1 69 ? 34.869 92.828 5.414 1.00 35.34 101 PRO A C 1
ATOM 521 O O . PRO A 1 69 ? 33.824 93.184 4.868 1.00 34.39 101 PRO A O 1
ATOM 525 N N . ALA A 1 70 ? 36.077 93.119 4.936 1.00 39.83 102 ALA A N 1
ATOM 526 C CA . ALA A 1 70 ? 36.240 93.904 3.714 1.00 41.72 102 ALA A CA 1
ATOM 527 C C . ALA A 1 70 ? 35.766 93.132 2.477 1.00 43.24 102 ALA A C 1
ATOM 528 O O . ALA A 1 70 ? 35.420 93.724 1.457 1.00 46.54 102 ALA A O 1
ATOM 530 N N . GLN A 1 71 ? 35.741 91.809 2.569 1.00 39.47 103 GLN A N 1
ATOM 531 C CA . GLN A 1 71 ? 35.357 90.999 1.423 1.00 38.76 103 GLN A CA 1
ATOM 532 C C . GLN A 1 71 ? 33.964 90.394 1.558 1.00 34.48 103 GLN A C 1
ATOM 533 O O . GLN A 1 71 ? 33.473 89.748 0.631 1.00 37.48 103 GLN A O 1
ATOM 539 N N . ALA A 1 72 ? 33.325 90.619 2.703 1.00 31.72 104 ALA A N 1
ATOM 540 C CA . ALA A 1 72 ? 32.111 89.882 3.057 1.00 29.27 104 ALA A CA 1
ATOM 541 C C . ALA A 1 72 ? 30.919 90.131 2.127 1.00 29.91 104 ALA A C 1
ATOM 542 O O . ALA A 1 72 ? 30.191 89.197 1.792 1.00 29.37 104 ALA A O 1
ATOM 544 N N . GLN A 1 73 ? 30.712 91.379 1.725 1.00 31.31 105 GLN A N 1
ATOM 545 C CA . GLN A 1 73 ? 29.588 91.707 0.847 1.00 32.32 105 GLN A CA 1
ATOM 546 C C . GLN A 1 73 ? 29.705 90.995 -0.495 1.00 36.77 105 GLN A C 1
ATOM 547 O O . GLN A 1 73 ? 28.730 90.432 -0.999 1.00 35.67 105 GLN A O 1
ATOM 553 N N . LYS A 1 74 ? 30.906 91.024 -1.063 1.00 34.73 106 LYS A N 1
ATOM 554 C CA . LYS A 1 74 ? 31.190 90.337 -2.316 1.00 35.15 106 LYS A CA 1
ATOM 555 C C . LYS A 1 74 ? 31.052 88.823 -2.168 1.00 38.28 106 LYS A C 1
ATOM 556 O O . LYS A 1 74 ? 30.471 88.158 -3.029 1.00 34.28 106 LYS A O 1
ATOM 562 N N . CYS A 1 75 ? 31.580 88.279 -1.075 1.00 32.79 107 CYS A N 1
ATOM 563 C CA . CYS A 1 75 ? 31.520 86.837 -0.866 1.00 34.94 107 CYS A CA 1
ATOM 564 C C . CYS A 1 75 ? 30.085 86.377 -0.647 1.00 35.64 107 CYS A C 1
ATOM 565 O O . CYS A 1 75 ? 29.697 85.307 -1.116 1.00 30.31 107 CYS A O 1
ATOM 568 N N . TYR A 1 76 ? 29.290 87.191 0.047 1.00 29.77 108 TYR A N 1
ATOM 569 C CA . TYR A 1 76 ? 27.883 86.846 0.227 1.00 32.30 108 TYR A CA 1
ATOM 570 C C . TYR A 1 76 ? 27.155 86.843 -1.121 1.00 30.88 108 TYR A C 1
ATOM 571 O O . TYR A 1 76 ? 26.361 85.945 -1.401 1.00 30.88 108 TYR A O 1
ATOM 580 N N . ARG A 1 77 ? 27.431 87.846 -1.950 1.00 32.44 109 ARG A N 1
ATOM 581 C CA . ARG A 1 77 ? 26.879 87.880 -3.308 1.00 44.98 109 ARG A CA 1
ATOM 582 C C . ARG A 1 77 ? 27.272 86.635 -4.091 1.00 42.00 109 ARG A C 1
ATOM 583 O O . ARG A 1 77 ? 26.432 86.012 -4.749 1.00 36.63 109 ARG A O 1
ATOM 591 N N . ASP A 1 78 ? 28.551 86.273 -4.018 1.00 34.32 110 ASP A N 1
ATOM 592 C CA . ASP A 1 78 ? 29.038 85.101 -4.737 1.00 37.70 110 ASP A CA 1
ATOM 593 C C . ASP A 1 78 ? 28.430 83.824 -4.174 1.00 35.79 110 ASP A C 1
ATOM 594 O O . ASP A 1 78 ? 28.143 82.891 -4.918 1.00 34.51 110 ASP A O 1
ATOM 599 N N . LEU A 1 79 ? 28.233 83.790 -2.859 1.00 34.56 111 LEU A N 1
ATOM 600 C CA . LEU A 1 79 ? 27.623 82.637 -2.205 1.00 33.64 111 LEU A CA 1
ATOM 601 C C . LEU A 1 79 ? 26.204 82.439 -2.733 1.00 36.93 111 LEU A C 1
ATOM 602 O O . LEU A 1 79 ? 25.821 81.329 -3.088 1.00 34.09 111 LEU A O 1
ATOM 607 N N . ALA A 1 80 ? 25.430 83.521 -2.775 1.00 33.39 112 ALA A N 1
ATOM 608 C CA . ALA A 1 80 ? 24.033 83.448 -3.202 1.00 35.03 112 ALA A CA 1
ATOM 609 C C . ALA A 1 80 ? 23.920 82.970 -4.648 1.00 34.86 112 ALA A C 1
ATOM 610 O O . ALA A 1 80 ? 22.975 82.273 -5.010 1.00 43.62 112 ALA A O 1
ATOM 612 N N . LEU A 1 81 ? 24.893 83.352 -5.463 1.00 35.82 113 LEU A N 1
ATOM 613 C CA . LEU A 1 81 ? 24.903 83.000 -6.879 1.00 42.43 113 LEU A CA 1
ATOM 614 C C . LEU A 1 81 ? 25.281 81.548 -7.173 1.00 47.47 113 LEU A C 1
ATOM 615 O O . LEU A 1 81 ? 24.769 80.955 -8.127 1.00 43.51 113 LEU A O 1
ATOM 620 N N . VAL A 1 82 ? 26.189 80.981 -6.384 1.00 36.69 114 VAL A N 1
ATOM 621 C CA . VAL A 1 82 ? 26.680 79.633 -6.675 1.00 37.19 114 VAL A CA 1
ATOM 622 C C . VAL A 1 82 ? 25.929 78.546 -5.918 1.00 36.33 114 VAL A C 1
ATOM 623 O O . VAL A 1 82 ? 25.986 77.376 -6.299 1.00 37.27 114 VAL A O 1
ATOM 627 N N . SER A 1 83 ? 25.231 78.933 -4.850 1.00 34.82 115 SER A N 1
ATOM 628 C CA . SER A 1 83 ? 24.553 77.964 -3.991 1.00 34.09 115 SER A CA 1
ATOM 629 C C . SER A 1 83 ? 23.552 77.115 -4.767 1.00 36.02 115 SER A C 1
ATOM 630 O O . SER A 1 83 ? 22.749 77.633 -5.536 1.00 39.91 115 SER A O 1
ATOM 633 N N . ARG A 1 84 ? 23.614 75.805 -4.562 1.00 38.71 116 ARG A N 1
ATOM 634 C CA . ARG A 1 84 ? 22.744 74.875 -5.266 1.00 43.62 116 ARG A CA 1
ATOM 635 C C . ARG A 1 84 ? 21.774 74.178 -4.324 1.00 43.41 116 ARG A C 1
ATOM 636 O O . ARG A 1 84 ? 20.971 73.368 -4.767 1.00 44.37 116 ARG A O 1
ATOM 644 N N . ASP A 1 85 ? 21.855 74.491 -3.030 1.00 35.70 117 ASP A N 1
ATOM 645 C CA . ASP A 1 85 ? 21.010 73.841 -2.034 1.00 37.97 117 ASP A CA 1
ATOM 646 C C . ASP A 1 85 ? 20.235 74.841 -1.170 1.00 37.60 117 ASP A C 1
ATOM 647 O O . ASP A 1 85 ? 19.897 74.542 -0.035 1.00 40.55 117 ASP A O 1
ATOM 652 N N . GLY A 1 86 ? 19.970 76.031 -1.701 1.00 36.63 118 GLY A N 1
ATOM 653 C CA . GLY A 1 86 ? 19.254 77.048 -0.943 1.00 36.25 118 GLY A CA 1
ATOM 654 C C . GLY A 1 86 ? 20.018 77.458 0.302 1.00 36.89 118 GLY A C 1
ATOM 655 O O . GLY A 1 86 ? 19.421 77.855 1.304 1.00 39.15 118 GLY A O 1
ATOM 664 N N . ASN A 1 88 ? 21.478 75.588 2.356 1.00 33.43 120 ASN A N 1
ATOM 665 C CA . ASN A 1 88 ? 21.281 74.603 3.409 1.00 32.47 120 ASN A CA 1
ATOM 666 C C . ASN A 1 88 ? 22.572 74.258 4.167 1.00 35.90 120 ASN A C 1
ATOM 667 O O . ASN A 1 88 ? 22.593 74.263 5.394 1.00 34.33 120 ASN A O 1
ATOM 672 N N . ILE A 1 89 ? 23.648 73.978 3.436 1.00 29.48 121 ILE A N 1
ATOM 673 C CA . ILE A 1 89 ? 24.911 73.589 4.061 1.00 30.50 121 ILE A CA 1
ATOM 674 C C . ILE A 1 89 ? 25.487 74.714 4.931 1.00 30.18 121 ILE A C 1
ATOM 675 O O . ILE A 1 89 ? 26.063 74.460 5.992 1.00 34.11 121 ILE A O 1
ATOM 680 N N . VAL A 1 90 ? 25.298 75.955 4.496 1.00 26.98 122 VAL A N 1
ATOM 681 C CA . VAL A 1 90 ? 25.777 77.106 5.252 1.00 26.89 122 VAL A CA 1
ATOM 682 C C . VAL A 1 90 ? 25.002 77.260 6.557 1.00 29.83 122 VAL A C 1
ATOM 683 O O . VAL A 1 90 ? 25.591 77.476 7.616 1.00 26.97 122 VAL A O 1
ATOM 687 N N . LEU A 1 91 ? 23.685 77.122 6.489 1.00 25.82 123 LEU A N 1
ATOM 688 C CA . LEU A 1 91 ? 22.863 77.242 7.697 1.00 25.69 123 LEU A CA 1
ATOM 689 C C . LEU A 1 91 ? 23.174 76.116 8.682 1.00 29.61 123 LEU A C 1
ATOM 690 O O . LEU A 1 91 ? 23.140 76.314 9.898 1.00 28.70 123 LEU A O 1
ATOM 695 N N . ASN A 1 92 ? 23.508 74.944 8.150 1.00 29.67 124 ASN A N 1
ATOM 696 C CA . ASN A 1 92 ? 23.906 73.814 8.973 1.00 33.66 124 ASN A CA 1
ATOM 697 C C . ASN A 1 92 ? 25.162 74.121 9.776 1.00 32.71 124 ASN A C 1
ATOM 698 O O . ASN A 1 92 ? 25.206 73.874 10.981 1.00 28.29 124 ASN A O 1
ATOM 703 N N . LYS A 1 93 ? 26.180 74.659 9.109 1.00 27.09 125 LYS A N 1
ATOM 704 C CA . LYS A 1 93 ? 27.433 74.990 9.786 1.00 31.02 125 LYS A CA 1
ATOM 705 C C . LYS A 1 93 ? 27.272 76.166 10.737 1.00 28.60 125 LYS A C 1
ATOM 706 O O . LYS A 1 93 ? 27.939 76.224 11.771 1.00 32.79 125 LYS A O 1
ATOM 712 N N . ILE A 1 94 ? 26.390 77.104 10.394 1.00 24.37 126 ILE A N 1
ATOM 713 C CA . ILE A 1 94 ? 26.061 78.189 11.315 1.00 23.80 126 ILE A CA 1
ATOM 714 C C . ILE A 1 94 ? 25.460 77.635 12.605 1.00 26.28 126 ILE A C 1
ATOM 715 O O . ILE A 1 94 ? 25.843 78.037 13.705 1.00 26.76 126 ILE A O 1
ATOM 720 N N . ASN A 1 95 ? 24.512 76.715 12.478 1.00 25.47 127 ASN A N 1
ATOM 721 C CA . ASN A 1 95 ? 23.898 76.130 13.665 1.00 26.65 127 ASN A CA 1
ATOM 722 C C . ASN A 1 95 ? 24.919 75.328 14.474 1.00 28.32 127 ASN A C 1
ATOM 723 O O . ASN A 1 95 ? 24.938 75.392 15.702 1.00 29.41 127 ASN A O 1
ATOM 728 N N . GLN A 1 96 ? 25.770 74.579 13.782 1.00 26.75 128 GLN A N 1
ATOM 729 C CA . GLN A 1 96 ? 26.815 73.825 14.462 1.00 31.78 128 GLN A CA 1
ATOM 730 C C . GLN A 1 96 ? 27.762 74.747 15.224 1.00 28.65 128 GLN A C 1
ATOM 731 O O . GLN A 1 96 ? 28.113 74.483 16.375 1.00 31.97 128 GLN A O 1
ATOM 737 N N . ILE A 1 97 ? 28.178 75.830 14.577 1.00 27.26 129 ILE A N 1
ATOM 738 C CA . ILE A 1 97 ? 29.041 76.805 15.231 1.00 28.15 129 ILE A CA 1
ATOM 739 C C . ILE A 1 97 ? 28.363 77.392 16.457 1.00 25.52 129 ILE A C 1
ATOM 740 O O . ILE A 1 97 ? 28.965 77.481 17.526 1.00 30.77 129 ILE A O 1
ATOM 745 N N . LEU A 1 98 ? 27.100 77.778 16.310 1.00 25.37 130 LEU A N 1
ATOM 746 C CA . LEU A 1 98 ? 26.357 78.351 17.426 1.00 26.58 130 LEU A CA 1
ATOM 747 C C . LEU A 1 98 ? 26.217 77.359 18.582 1.00 30.26 130 LEU A C 1
ATOM 748 O O . LEU A 1 98 ? 26.412 77.727 19.744 1.00 27.89 130 LEU A O 1
ATOM 761 N N . GLU A 1 100 ? 28.060 74.562 19.218 1.00 29.54 132 GLU A N 1
ATOM 762 C CA . GLU A 1 100 ? 29.289 73.938 19.715 1.00 33.58 132 GLU A CA 1
ATOM 763 C C . GLU A 1 100 ? 30.443 74.897 19.996 1.00 36.03 132 GLU A C 1
ATOM 764 O O . GLU A 1 100 ? 31.305 74.602 20.823 1.00 31.61 132 GLU A O 1
ATOM 770 N N . LYS A 1 101 ? 30.478 76.027 19.301 1.00 28.73 133 LYS A N 1
ATOM 771 C CA . LYS A 1 101 ? 31.691 76.841 19.289 1.00 28.50 133 LYS A CA 1
ATOM 772 C C . LYS A 1 101 ? 31.519 78.276 19.751 1.00 28.87 133 LYS A C 1
ATOM 773 O O . LYS A 1 101 ? 32.510 78.992 19.848 1.00 27.84 133 LYS A O 1
ATOM 779 N N . TYR A 1 102 ? 30.287 78.709 20.013 1.00 27.30 134 TYR A N 1
ATOM 780 C CA . TYR A 1 102 ? 30.037 80.138 20.212 1.00 27.29 134 TYR A CA 1
ATOM 781 C C . TYR A 1 102 ? 30.937 80.791 21.269 1.00 32.76 134 TYR A C 1
ATOM 782 O O . TYR A 1 102 ? 31.424 81.900 21.070 1.00 32.74 134 TYR A O 1
ATOM 791 N N . LEU A 1 103 ? 31.166 80.095 22.379 1.00 30.42 135 LEU A N 1
ATOM 792 C CA . LEU A 1 103 ? 31.963 80.649 23.471 1.00 35.29 135 LEU A CA 1
ATOM 793 C C . LEU A 1 103 ? 33.419 80.921 23.072 1.00 34.48 135 LEU A C 1
ATOM 794 O O . LEU A 1 103 ? 34.103 81.713 23.720 1.00 37.69 135 LEU A O 1
ATOM 799 N N . LYS A 1 104 ? 33.887 80.276 22.005 1.00 32.24 136 LYS A N 1
ATOM 800 C CA . LYS A 1 104 ? 35.265 80.458 21.548 1.00 33.27 136 LYS A CA 1
ATOM 801 C C . LYS A 1 104 ? 35.356 81.271 20.263 1.00 38.93 136 LYS A C 1
ATOM 802 O O . LYS A 1 104 ? 36.446 81.485 19.732 1.00 37.56 136 LYS A O 1
ATOM 808 N N . LEU A 1 105 ? 34.209 81.714 19.766 1.00 34.57 137 LEU A N 1
ATOM 809 C CA . LEU A 1 105 ? 34.150 82.443 18.504 1.00 34.18 137 LEU A CA 1
ATOM 810 C C . LEU A 1 105 ? 34.776 83.824 18.690 1.00 39.77 137 LEU A C 1
ATOM 811 O O . LEU A 1 105 ? 34.432 84.550 19.630 1.00 34.43 137 LEU A O 1
ATOM 816 N N . GLN A 1 106 ? 35.715 84.179 17.817 1.00 36.87 138 GLN A N 1
ATOM 817 C CA . GLN A 1 106 ? 36.392 85.472 17.927 1.00 37.05 138 GLN A CA 1
ATOM 818 C C . GLN A 1 106 ? 35.435 86.644 17.714 1.00 33.39 138 GLN A C 1
ATOM 819 O O . GLN A 1 106 ? 34.407 86.500 17.051 1.00 31.11 138 GLN A O 1
ATOM 825 N N . ASP A 1 107 ? 35.781 87.798 18.281 1.00 32.75 139 ASP A N 1
ATOM 826 C CA . ASP A 1 107 ? 34.904 88.965 18.243 1.00 36.78 139 ASP A CA 1
ATOM 827 C C . ASP A 1 107 ? 34.516 89.386 16.822 1.00 33.94 139 ASP A C 1
ATOM 828 O O . ASP A 1 107 ? 33.335 89.616 16.544 1.00 37.50 139 ASP A O 1
ATOM 833 N N . THR A 1 108 ? 35.502 89.479 15.934 1.00 30.32 140 THR A N 1
ATOM 834 C CA . THR A 1 108 ? 35.249 89.816 14.528 1.00 29.44 140 THR A CA 1
ATOM 835 C C . THR A 1 108 ? 34.238 88.854 13.903 1.00 27.76 140 THR A C 1
ATOM 836 O O . THR A 1 108 ? 33.308 89.273 13.207 1.00 27.14 140 THR A O 1
ATOM 840 N N . CYS A 1 109 ? 34.417 87.562 14.172 1.00 27.29 141 CYS A N 1
ATOM 841 C CA . CYS A 1 109 ? 33.535 86.538 13.620 1.00 26.48 141 CYS A CA 1
ATOM 842 C C . CYS A 1 109 ? 32.110 86.580 14.180 1.00 33.19 141 CYS A C 1
ATOM 843 O O . CYS A 1 109 ? 31.159 86.259 13.467 1.00 27.55 141 CYS A O 1
ATOM 846 N N . ARG A 1 110 ? 31.960 86.970 15.446 1.00 29.49 142 ARG A N 1
ATOM 847 C CA . ARG A 1 110 ? 30.632 87.127 16.043 1.00 27.34 142 ARG A CA 1
ATOM 848 C C . ARG A 1 110 ? 29.898 88.251 15.331 1.00 27.75 142 ARG A C 1
ATOM 849 O O . ARG A 1 110 ? 28.740 88.111 14.930 1.00 26.86 142 ARG A O 1
ATOM 857 N N . THR A 1 111 ? 30.592 89.372 15.184 1.00 24.12 143 THR A N 1
ATOM 858 C CA . THR A 1 111 ? 30.066 90.536 14.484 1.00 28.97 143 THR A CA 1
ATOM 859 C C . THR A 1 111 ? 29.659 90.190 13.055 1.00 29.74 143 THR A C 1
ATOM 860 O O . THR A 1 111 ? 28.572 90.563 12.600 1.00 23.48 143 THR A O 1
ATOM 864 N N . GLN A 1 112 ? 30.527 89.466 12.356 1.00 27.10 144 GLN A N 1
ATOM 865 C CA . GLN A 1 112 ? 30.269 89.071 10.974 1.00 27.48 144 GLN A CA 1
ATOM 866 C C . GLN A 1 112 ? 29.122 88.083 10.881 1.00 27.34 144 GLN A C 1
ATOM 867 O O . GLN A 1 112 ? 28.347 88.107 9.926 1.00 25.59 144 GLN A O 1
ATOM 873 N N . LEU A 1 113 ? 29.018 87.208 11.875 1.00 23.43 145 LEU A N 1
ATOM 874 C CA . LEU A 1 113 ? 27.968 86.193 11.875 1.00 23.29 145 LEU A CA 1
ATOM 875 C C . LEU A 1 113 ? 26.568 86.794 12.080 1.00 22.66 145 LEU A C 1
ATOM 876 O O . LEU A 1 113 ? 25.592 86.336 11.470 1.00 23.66 145 LEU A O 1
ATOM 881 N N . VAL A 1 114 ? 26.473 87.824 12.917 1.00 27.18 146 VAL A N 1
ATOM 882 C CA . VAL A 1 114 ? 25.230 88.581 13.058 1.00 25.72 146 VAL A CA 1
ATOM 883 C C . VAL A 1 114 ? 24.873 89.306 11.746 1.00 29.19 146 VAL A C 1
ATOM 884 O O . VAL A 1 114 ? 23.725 89.264 11.290 1.00 26.48 146 VAL A O 1
ATOM 888 N N . TRP A 1 115 ? 25.857 89.966 11.145 1.00 25.64 147 TRP A N 1
ATOM 889 C CA . TRP A 1 115 ? 25.679 90.576 9.827 1.00 27.00 147 TRP A CA 1
ATOM 890 C C . TRP A 1 115 ? 25.160 89.561 8.808 1.00 24.12 147 TRP A C 1
ATOM 891 O O . TRP A 1 115 ? 24.235 89.849 8.047 1.00 23.08 147 TRP A O 1
ATOM 902 N N . LEU A 1 116 ? 25.757 88.374 8.798 1.00 22.09 148 LEU A N 1
ATOM 903 C CA . LEU A 1 116 ? 25.379 87.343 7.843 1.00 24.46 148 LEU A CA 1
ATOM 904 C C . LEU A 1 116 ? 23.950 86.860 8.069 1.00 30.31 148 LEU A C 1
ATOM 905 O O . LEU A 1 116 ? 23.169 86.715 7.120 1.00 26.92 148 LEU A O 1
ATOM 910 N N . VAL A 1 117 ? 23.602 86.611 9.325 1.00 24.26 149 VAL A N 1
ATOM 911 C CA . VAL A 1 117 ? 22.260 86.141 9.634 1.00 20.19 149 VAL A CA 1
ATOM 912 C C . VAL A 1 117 ? 21.217 87.176 9.215 1.00 24.66 149 VAL A C 1
ATOM 913 O O . VAL A 1 117 ? 20.164 86.822 8.677 1.00 22.65 149 VAL A O 1
ATOM 917 N N . ARG A 1 118 ? 21.522 88.453 9.437 1.00 21.87 150 ARG A N 1
ATOM 918 C CA . ARG A 1 118 ? 20.635 89.518 8.990 1.00 22.33 150 ARG A CA 1
ATOM 919 C C . ARG A 1 118 ? 20.448 89.442 7.476 1.00 25.23 150 ARG A C 1
ATOM 920 O O . ARG A 1 118 ? 19.335 89.625 6.978 1.00 25.64 150 ARG A O 1
ATOM 928 N N . GLU A 1 119 ? 21.522 89.148 6.745 1.00 22.44 151 GLU A N 1
ATOM 929 C CA . GLU A 1 119 ? 21.421 89.015 5.283 1.00 26.90 151 GLU A CA 1
ATOM 930 C C . GLU A 1 119 ? 20.570 87.815 4.865 1.00 27.48 151 GLU A C 1
ATOM 931 O O . GLU A 1 119 ? 19.777 87.900 3.927 1.00 25.00 151 GLU A O 1
ATOM 937 N N . LEU A 1 120 ? 20.731 86.697 5.565 1.00 23.87 152 LEU A N 1
ATOM 938 C CA . LEU A 1 120 ? 19.946 85.503 5.266 1.00 24.71 152 LEU A CA 1
ATOM 939 C C . LEU A 1 120 ? 18.454 85.740 5.497 1.00 31.73 152 LEU A C 1
ATOM 940 O O . LEU A 1 120 ? 17.611 85.227 4.754 1.00 28.54 152 LEU A O 1
ATOM 945 N N . VAL A 1 121 ? 18.133 86.512 6.532 1.00 24.00 153 VAL A N 1
ATOM 946 C CA . VAL A 1 121 ? 16.743 86.850 6.821 1.00 26.00 153 VAL A CA 1
ATOM 947 C C . VAL A 1 121 ? 16.171 87.738 5.704 1.00 30.80 153 VAL A C 1
ATOM 948 O O . VAL A 1 121 ? 15.084 87.483 5.190 1.00 30.67 153 VAL A O 1
ATOM 952 N N . LYS A 1 122 ? 16.919 88.771 5.325 1.00 27.26 154 LYS A N 1
ATOM 953 C CA . LYS A 1 122 ? 16.526 89.647 4.223 1.00 35.64 154 LYS A CA 1
ATOM 954 C C . LYS A 1 122 ? 16.319 88.882 2.918 1.00 36.12 154 LYS A C 1
ATOM 955 O O . LYS A 1 122 ? 15.432 89.211 2.142 1.00 35.09 154 LYS A O 1
ATOM 961 N N . SER A 1 123 ? 17.123 87.848 2.691 1.00 37.58 155 SER A N 1
ATOM 962 C CA . SER A 1 123 ? 17.014 87.048 1.474 1.00 40.83 155 SER A CA 1
ATOM 963 C C . SER A 1 123 ? 15.870 86.042 1.553 1.00 37.45 155 SER A C 1
ATOM 964 O O . SER A 1 123 ? 15.522 85.423 0.554 1.00 33.94 155 SER A O 1
ATOM 967 N N . GLY A 1 124 ? 15.289 85.874 2.739 1.00 32.42 156 GLY A N 1
ATOM 968 C CA . GLY A 1 124 ? 14.217 84.908 2.921 1.00 25.11 156 GLY A CA 1
ATOM 969 C C . GLY A 1 124 ? 14.682 83.471 2.769 1.00 31.61 156 GLY A C 1
ATOM 970 O O . GLY A 1 124 ? 13.926 82.597 2.350 1.00 33.75 156 GLY A O 1
ATOM 971 N N . VAL A 1 125 ? 15.942 83.229 3.111 1.00 31.00 157 VAL A N 1
ATOM 972 C CA . VAL A 1 125 ? 16.521 81.892 3.067 1.00 33.55 157 VAL A CA 1
ATOM 973 C C . VAL A 1 125 ? 15.738 80.905 3.946 1.00 33.94 157 VAL A C 1
ATOM 974 O O . VAL A 1 125 ? 15.409 81.210 5.086 1.00 29.22 157 VAL A O 1
ATOM 978 N N . LEU A 1 126 ? 15.440 79.726 3.403 1.00 31.18 158 LEU A N 1
ATOM 979 C CA . LEU A 1 126 ? 14.733 78.679 4.137 1.00 32.25 158 LEU A CA 1
ATOM 980 C C . LEU A 1 126 ? 15.517 78.223 5.363 1.00 34.29 158 LEU A C 1
ATOM 981 O O . LEU A 1 126 ? 16.725 77.995 5.281 1.00 31.52 158 LEU A O 1
ATOM 986 N N . GLY A 1 127 ? 14.830 78.086 6.494 1.00 35.69 159 GLY A N 1
ATOM 987 C CA . GLY A 1 127 ? 15.481 77.712 7.739 1.00 24.97 159 GLY A CA 1
ATOM 988 C C . GLY A 1 127 ? 16.109 78.855 8.523 1.00 31.48 159 GLY A C 1
ATOM 989 O O . GLY A 1 127 ? 16.715 78.620 9.568 1.00 29.37 159 GLY A O 1
ATOM 990 N N . ALA A 1 128 ? 15.983 80.088 8.037 1.00 24.36 160 ALA A N 1
ATOM 991 C CA . ALA A 1 128 ? 16.539 81.240 8.762 1.00 27.95 160 ALA A CA 1
ATOM 992 C C . ALA A 1 128 ? 15.888 81.430 10.141 1.00 31.43 160 ALA A C 1
ATOM 993 O O . ALA A 1 128 ? 16.539 81.869 11.094 1.00 27.32 160 ALA A O 1
ATOM 995 N N . ASP A 1 129 ? 14.604 81.107 10.242 1.00 27.09 161 ASP A N 1
ATOM 996 C CA . ASP A 1 129 ? 13.909 81.204 11.519 1.00 28.84 161 ASP A CA 1
ATOM 997 C C . ASP A 1 129 ? 14.554 80.286 12.555 1.00 30.78 161 ASP A C 1
ATOM 998 O O . ASP A 1 129 ? 14.687 80.658 13.720 1.00 27.47 161 ASP A O 1
ATOM 1003 N N . GLY A 1 130 ? 14.975 79.101 12.116 1.00 24.77 162 GLY A N 1
ATOM 1004 C CA . GLY A 1 130 ? 15.633 78.149 12.995 1.00 29.36 162 GLY A CA 1
ATOM 1005 C C . GLY A 1 130 ? 17.005 78.634 13.419 1.00 31.13 162 GLY A C 1
ATOM 1006 O O . GLY A 1 130 ? 17.449 78.374 14.536 1.00 29.86 162 GLY A O 1
ATOM 1007 N N . VAL A 1 131 ? 17.688 79.336 12.522 1.00 22.85 163 VAL A N 1
ATOM 1008 C CA . VAL A 1 131 ? 18.973 79.919 12.868 1.00 26.57 163 VAL A CA 1
ATOM 1009 C C . VAL A 1 131 ? 18.801 81.030 13.915 1.00 22.08 163 VAL A C 1
ATOM 1010 O O . VAL A 1 131 ? 19.607 81.145 14.837 1.00 21.90 163 VAL A O 1
ATOM 1014 N N . CYS A 1 132 ? 17.753 81.841 13.771 1.00 22.86 164 CYS A N 1
ATOM 1015 C CA . CYS A 1 132 ? 17.484 82.892 14.740 1.00 27.98 164 CYS A CA 1
ATOM 1016 C C . CYS A 1 132 ? 17.213 82.300 16.116 1.00 28.72 164 CYS A C 1
ATOM 1017 O O . CYS A 1 132 ? 17.679 82.831 17.128 1.00 26.07 164 CYS A O 1
ATOM 1028 N N . THR A 1 134 ? 18.326 79.400 17.239 1.00 23.78 166 THR A N 1
ATOM 1029 C CA . THR A 1 134 ? 19.594 78.858 17.705 1.00 23.43 166 THR A CA 1
ATOM 1030 C C . THR A 1 134 ? 20.488 79.985 18.202 1.00 23.32 166 THR A C 1
ATOM 1031 O O . THR A 1 134 ? 21.248 79.814 19.157 1.00 24.82 166 THR A O 1
ATOM 1035 N N . PHE A 1 135 ? 20.386 81.148 17.562 1.00 23.40 167 PHE A N 1
ATOM 1036 C CA . PHE A 1 135 ? 21.184 82.295 17.969 1.00 26.10 167 PHE A CA 1
ATOM 1037 C C . PHE A 1 135 ? 20.706 82.819 19.320 1.00 23.25 167 PHE A C 1
ATOM 1038 O O . PHE A 1 135 ? 21.513 83.187 20.173 1.00 23.99 167 PHE A O 1
ATOM 1054 N N . LYS A 1 137 ? 19.432 81.150 21.679 1.00 25.33 169 LYS A N 1
ATOM 1055 C CA . LYS A 1 137 ? 19.787 80.186 22.726 1.00 25.97 169 LYS A CA 1
ATOM 1056 C C . LYS A 1 137 ? 21.160 80.500 23.331 1.00 25.76 169 LYS A C 1
ATOM 1057 O O . LYS A 1 137 ? 21.442 80.114 24.470 1.00 26.58 169 LYS A O 1
ATOM 1063 N N . GLN A 1 138 ? 21.994 81.214 22.570 1.00 24.84 170 GLN A N 1
ATOM 1064 C CA . GLN A 1 138 ? 23.334 81.596 23.021 1.00 24.76 170 GLN A CA 1
ATOM 1065 C C . GLN A 1 138 ? 23.349 82.851 23.889 1.00 25.51 170 GLN A C 1
ATOM 1066 O O . GLN A 1 138 ? 24.376 83.185 24.461 1.00 30.39 170 GLN A O 1
ATOM 1072 N N . ILE A 1 139 ? 22.219 83.550 23.980 1.00 21.11 171 ILE A N 1
ATOM 1073 C CA . ILE A 1 139 ? 22.108 84.670 24.900 1.00 18.93 171 ILE A CA 1
ATOM 1074 C C . ILE A 1 139 ? 21.865 84.086 26.287 1.00 27.55 171 ILE A C 1
ATOM 1075 O O . ILE A 1 139 ? 20.806 83.519 26.558 1.00 23.51 171 ILE A O 1
ATOM 1080 N N . ALA A 1 140 ? 22.855 84.199 27.159 1.00 22.06 172 ALA A N 1
ATOM 1081 C CA . ALA A 1 140 ? 22.761 83.554 28.457 1.00 27.42 172 ALA A CA 1
ATOM 1082 C C . ALA A 1 140 ? 21.859 84.352 29.391 1.00 24.97 172 ALA A C 1
ATOM 1083 O O . ALA A 1 140 ? 21.927 85.587 29.438 1.00 23.76 172 ALA A O 1
ATOM 1085 N N . GLY A 1 141 ? 21.005 83.647 30.122 1.00 25.36 173 GLY A N 1
ATOM 1086 C CA . GLY A 1 141 ? 20.237 84.273 31.184 1.00 19.52 173 GLY A CA 1
ATOM 1087 C C . GLY A 1 141 ? 21.160 84.563 32.362 1.00 24.38 173 GLY A C 1
ATOM 1088 O O . GLY A 1 141 ? 22.143 83.846 32.577 1.00 21.45 173 GLY A O 1
ATOM 1089 N N . GLY A 1 142 ? 20.862 85.620 33.114 1.00 22.63 174 GLY A N 1
ATOM 1090 C CA . GLY A 1 142 ? 21.656 85.970 34.284 1.00 23.93 174 GLY A CA 1
ATOM 1091 C C . GLY A 1 142 ? 23.094 86.352 33.976 1.00 31.27 174 GLY A C 1
ATOM 1092 O O . GLY A 1 142 ? 24.016 85.989 34.716 1.00 30.83 174 GLY A O 1
ATOM 1093 N N . ASP A 1 143 ? 23.287 87.097 32.890 1.00 25.75 175 ASP A N 1
ATOM 1094 C CA . ASP A 1 143 ? 24.627 87.425 32.400 1.00 24.46 175 ASP A CA 1
ATOM 1095 C C . ASP A 1 143 ? 24.578 88.797 31.740 1.00 26.26 175 ASP A C 1
ATOM 1096 O O . ASP A 1 143 ? 24.039 88.942 30.636 1.00 30.02 175 ASP A O 1
ATOM 1101 N N . VAL A 1 144 ? 25.149 89.800 32.406 1.00 25.87 176 VAL A N 1
ATOM 1102 C CA . VAL A 1 144 ? 25.174 91.149 31.850 1.00 23.80 176 VAL A CA 1
ATOM 1103 C C . VAL A 1 144 ? 26.580 91.585 31.414 1.00 28.16 176 VAL A C 1
ATOM 1104 O O . VAL A 1 144 ? 26.896 92.774 31.431 1.00 31.74 176 VAL A O 1
ATOM 1108 N N . THR A 1 145 ? 27.424 90.631 31.022 1.00 24.63 177 THR A N 1
ATOM 1109 C CA . THR A 1 145 ? 28.728 90.980 30.454 1.00 27.73 177 THR A CA 1
ATOM 1110 C C . THR A 1 145 ? 28.529 91.723 29.133 1.00 26.28 177 THR A C 1
ATOM 1111 O O . THR A 1 145 ? 27.490 91.578 28.488 1.00 25.99 177 THR A O 1
ATOM 1115 N N . ALA A 1 146 ? 29.524 92.514 28.738 1.00 27.44 178 ALA A N 1
ATOM 1116 C CA . ALA A 1 146 ? 29.438 93.314 27.516 1.00 32.05 178 ALA A CA 1
ATOM 1117 C C . ALA A 1 146 ? 29.126 92.466 26.270 1.00 28.09 178 ALA A C 1
ATOM 1118 O O . ALA A 1 146 ? 28.338 92.876 25.418 1.00 29.19 178 ALA A O 1
ATOM 1120 N N . LYS A 1 147 ? 29.740 91.288 26.175 1.00 23.67 179 LYS A N 1
ATOM 1121 C CA . LYS A 1 147 ? 29.542 90.411 25.020 1.00 27.42 179 LYS A CA 1
ATOM 1122 C C . LYS A 1 147 ? 28.140 89.810 24.950 1.00 27.11 179 LYS A C 1
ATOM 1123 O O . LYS A 1 147 ? 27.576 89.657 23.867 1.00 24.96 179 LYS A O 1
ATOM 1129 N N . ASN A 1 148 ? 27.577 89.470 26.100 1.00 26.28 180 ASN A N 1
ATOM 1130 C CA . ASN A 1 148 ? 26.259 88.859 26.121 1.00 23.41 180 ASN A CA 1
ATOM 1131 C C . ASN A 1 148 ? 25.182 89.888 25.807 1.00 25.71 180 ASN A C 1
ATOM 1132 O O . ASN A 1 148 ? 24.224 89.614 25.080 1.00 25.57 180 ASN A O 1
ATOM 1137 N N . ILE A 1 149 ? 25.347 91.076 26.374 1.00 22.81 181 ILE A N 1
ATOM 1138 C CA . ILE A 1 149 ? 24.435 92.187 26.139 1.00 25.94 181 ILE A CA 1
ATOM 1139 C C . ILE A 1 149 ? 24.462 92.589 24.665 1.00 22.83 181 ILE A C 1
ATOM 1140 O O . ILE A 1 149 ? 23.434 92.924 24.068 1.00 21.46 181 ILE A O 1
ATOM 1145 N N . TRP A 1 150 ? 25.653 92.590 24.091 1.00 21.75 182 TRP A N 1
ATOM 1146 C CA . TRP A 1 150 ? 25.799 92.890 22.677 1.00 25.42 182 TRP A CA 1
ATOM 1147 C C . TRP A 1 150 ? 24.974 91.929 21.823 1.00 22.11 182 TRP A C 1
ATOM 1148 O O . TRP A 1 150 ? 24.333 92.346 20.853 1.00 24.84 182 TRP A O 1
ATOM 1159 N N . LEU A 1 151 ? 25.001 90.645 22.169 1.00 22.19 183 LEU A N 1
ATOM 1160 C CA . LEU A 1 151 ? 24.261 89.650 21.387 1.00 25.93 183 LEU A CA 1
ATOM 1161 C C . LEU A 1 151 ? 22.758 89.823 21.556 1.00 28.96 183 LEU A C 1
ATOM 1162 O O . LEU A 1 151 ? 22.014 89.740 20.584 1.00 22.39 183 LEU A O 1
ATOM 1167 N N . ALA A 1 152 ? 22.313 90.073 22.784 1.00 18.77 184 ALA A N 1
ATOM 1168 C CA . ALA A 1 152 ? 20.891 90.264 23.028 1.00 18.52 184 ALA A CA 1
ATOM 1169 C C . ALA A 1 152 ? 20.362 91.391 22.158 1.00 21.63 184 ALA A C 1
ATOM 1170 O O . ALA A 1 152 ? 19.306 91.270 21.525 1.00 21.66 184 ALA A O 1
ATOM 1172 N N . GLU A 1 153 ? 21.107 92.489 22.120 1.00 19.64 185 GLU A N 1
ATOM 1173 C CA . GLU A 1 153 ? 20.686 93.638 21.342 1.00 24.91 185 GLU A CA 1
ATOM 1174 C C . GLU A 1 153 ? 20.829 93.407 19.832 1.00 25.70 185 GLU A C 1
ATOM 1175 O O . GLU A 1 153 ? 20.003 93.880 19.059 1.00 21.33 185 GLU A O 1
ATOM 1181 N N . SER A 1 154 ? 21.882 92.703 19.422 1.00 22.96 186 SER A N 1
ATOM 1182 C CA . SER A 1 154 ? 22.115 92.454 18.002 1.00 27.17 186 SER A CA 1
ATOM 1183 C C . SER A 1 154 ? 21.009 91.586 17.416 1.00 29.07 186 SER A C 1
ATOM 1184 O O . SER A 1 154 ? 20.474 91.902 16.358 1.00 22.12 186 SER A O 1
ATOM 1187 N N . VAL A 1 155 ? 20.671 90.495 18.101 1.00 21.36 187 VAL A N 1
ATOM 1188 C CA . VAL A 1 155 ? 19.576 89.636 17.664 1.00 22.22 187 VAL A CA 1
ATOM 1189 C C . VAL A 1 155 ? 18.234 90.388 17.664 1.00 25.44 187 VAL A C 1
ATOM 1190 O O . VAL A 1 155 ? 17.446 90.288 16.716 1.00 22.44 187 VAL A O 1
ATOM 1194 N N . LEU A 1 156 ? 17.992 91.165 18.710 1.00 22.21 188 LEU A N 1
ATOM 1195 C CA . LEU A 1 156 ? 16.763 91.943 18.811 1.00 22.40 188 LEU A CA 1
ATOM 1196 C C . LEU A 1 156 ? 16.612 92.902 17.641 1.00 21.30 188 LEU A C 1
ATOM 1197 O O . LEU A 1 156 ? 15.509 93.082 17.117 1.00 18.95 188 LEU A O 1
ATOM 1202 N N . ASP A 1 157 ? 17.711 93.534 17.237 1.00 21.64 189 ASP A N 1
ATOM 1203 C CA . ASP A 1 157 ? 17.647 94.495 16.133 1.00 21.59 189 ASP A CA 1
ATOM 1204 C C . ASP A 1 157 ? 17.263 93.822 14.820 1.00 27.00 189 ASP A C 1
ATOM 1205 O O . ASP A 1 157 ? 16.552 94.412 14.001 1.00 25.71 189 ASP A O 1
ATOM 1210 N N . ILE A 1 158 ? 17.736 92.594 14.617 1.00 25.88 190 ILE A N 1
ATOM 1211 C CA . ILE A 1 158 ? 17.344 91.827 13.434 1.00 27.61 190 ILE A CA 1
ATOM 1212 C C . ILE A 1 158 ? 15.850 91.532 13.475 1.00 28.62 190 ILE A C 1
ATOM 1213 O O . ILE A 1 158 ? 15.143 91.754 12.494 1.00 24.57 190 ILE A O 1
ATOM 1218 N N . LEU A 1 159 ? 15.377 91.052 14.627 1.00 20.38 191 LEU A N 1
ATOM 1219 C CA . LEU A 1 159 ? 13.970 90.713 14.796 1.00 27.86 191 LEU A CA 1
ATOM 1220 C C . LEU A 1 159 ? 13.055 91.933 14.686 1.00 32.89 191 LEU A C 1
ATOM 1221 O O . LEU A 1 159 ? 11.938 91.835 14.179 1.00 27.48 191 LEU A O 1
ATOM 1226 N N . THR A 1 160 ? 13.529 93.080 15.164 1.00 27.22 192 THR A N 1
ATOM 1227 C CA . THR A 1 160 ? 12.733 94.300 15.133 1.00 27.69 192 THR A CA 1
ATOM 1228 C C . THR A 1 160 ? 12.653 94.874 13.723 1.00 28.76 192 THR A C 1
ATOM 1229 O O . THR A 1 160 ? 11.582 95.279 13.268 1.00 32.55 192 THR A O 1
ATOM 1233 N N . GLU A 1 161 ? 13.791 94.896 13.033 1.00 22.49 193 GLU A N 1
ATOM 1234 C CA . GLU A 1 161 ? 13.861 95.430 11.677 1.00 27.47 193 GLU A CA 1
ATOM 1235 C C . GLU A 1 161 ? 13.118 94.525 10.700 1.00 33.53 193 GLU A C 1
ATOM 1236 O O . GLU A 1 161 ? 12.541 94.987 9.721 1.00 35.86 193 GLU A O 1
ATOM 1242 N N . GLN A 1 162 ? 13.135 93.227 10.972 1.00 23.27 194 GLN A N 1
ATOM 1243 C CA . GLN A 1 162 ? 12.506 92.264 10.078 1.00 29.99 194 GLN A CA 1
ATOM 1244 C C . GLN A 1 162 ? 11.247 91.678 10.701 1.00 27.33 194 GLN A C 1
ATOM 1245 O O . GLN A 1 162 ? 10.976 90.488 10.571 1.00 32.78 194 GLN A O 1
ATOM 1251 N N . ARG A 1 163 ? 10.474 92.529 11.366 1.00 30.29 195 ARG A N 1
ATOM 1252 C CA . ARG A 1 163 ? 9.284 92.085 12.085 1.00 33.85 195 ARG A CA 1
ATOM 1253 C C . ARG A 1 163 ? 8.244 91.439 11.164 1.00 32.82 195 ARG A C 1
ATOM 1254 O O . ARG A 1 163 ? 7.586 90.478 11.546 1.00 31.40 195 ARG A O 1
ATOM 1262 N N . GLU A 1 164 ? 8.109 91.959 9.948 1.00 29.85 196 GLU A N 1
ATOM 1263 C CA . GLU A 1 164 ? 7.149 91.405 9.000 1.00 32.23 196 GLU A CA 1
ATOM 1264 C C . GLU A 1 164 ? 7.473 89.937 8.691 1.00 35.09 196 GLU A C 1
ATOM 1265 O O . GLU A 1 164 ? 6.578 89.094 8.603 1.00 32.65 196 GLU A O 1
ATOM 1271 N N . TRP A 1 165 ? 8.760 89.639 8.539 1.00 31.77 197 TRP A N 1
ATOM 1272 C CA . TRP A 1 165 ? 9.227 88.268 8.344 1.00 28.98 197 TRP A CA 1
ATOM 1273 C C . TRP A 1 165 ? 9.014 87.443 9.623 1.00 31.78 197 TRP A C 1
ATOM 1274 O O . TRP A 1 165 ? 8.558 86.297 9.567 1.00 27.42 197 TRP A O 1
ATOM 1285 N N . VAL A 1 166 ? 9.325 88.031 10.776 1.00 24.70 198 VAL A N 1
ATOM 1286 C CA . VAL A 1 166 ? 9.082 87.362 12.058 1.00 24.45 198 VAL A CA 1
ATOM 1287 C C . VAL A 1 166 ? 7.638 86.867 12.170 1.00 35.80 198 VAL A C 1
ATOM 1288 O O . VAL A 1 166 ? 7.387 85.752 12.634 1.00 28.26 198 VAL A O 1
ATOM 1292 N N . LEU A 1 167 ? 6.698 87.688 11.709 1.00 33.72 199 LEU A N 1
ATOM 1293 C CA . LEU A 1 167 ? 5.271 87.373 11.794 1.00 31.34 199 LEU A CA 1
ATOM 1294 C C . LEU A 1 167 ? 4.862 86.147 10.967 1.00 35.79 199 LEU A C 1
ATOM 1295 O O . LEU A 1 167 ? 3.772 85.605 11.149 1.00 38.25 199 LEU A O 1
ATOM 1300 N N . LYS A 1 168 ? 5.722 85.709 10.054 1.00 27.08 200 LYS A N 1
ATOM 1301 C CA . LYS A 1 168 ? 5.386 84.554 9.223 1.00 34.56 200 LYS A CA 1
ATOM 1302 C C . LYS A 1 168 ? 5.511 83.223 9.969 1.00 35.45 200 LYS A C 1
ATOM 1303 O O . LYS A 1 168 ? 5.026 82.197 9.495 1.00 38.73 200 LYS A O 1
ATOM 1309 N N . SER A 1 169 ? 6.166 83.234 11.125 1.00 33.17 201 SER A N 1
ATOM 1310 C CA . SER A 1 169 ? 6.416 81.983 11.849 1.00 34.28 201 SER A CA 1
ATOM 1311 C C . SER A 1 169 ? 5.864 82.045 13.261 1.00 23.39 201 SER A C 1
ATOM 1312 O O . SER A 1 169 ? 6.418 82.738 14.113 1.00 24.44 201 SER A O 1
ATOM 1315 N N . SER A 1 170 ? 4.781 81.313 13.505 1.00 26.47 202 SER A N 1
ATOM 1316 C CA . SER A 1 170 ? 4.158 81.268 14.823 1.00 32.23 202 SER A CA 1
ATOM 1317 C C . SER A 1 170 ? 5.148 80.849 15.902 1.00 32.69 202 SER A C 1
ATOM 1318 O O . SER A 1 170 ? 5.201 81.448 16.978 1.00 29.56 202 SER A O 1
ATOM 1321 N N . ILE A 1 171 ? 5.940 79.823 15.613 1.00 24.76 203 ILE A N 1
ATOM 1322 C CA . ILE A 1 171 ? 6.852 79.294 16.624 1.00 31.09 203 ILE A CA 1
ATOM 1323 C C . ILE A 1 171 ? 7.988 80.280 16.911 1.00 29.19 203 ILE A C 1
ATOM 1324 O O . ILE A 1 171 ? 8.442 80.398 18.048 1.00 23.91 203 ILE A O 1
ATOM 1329 N N . LEU A 1 172 ? 8.423 81.019 15.892 1.00 22.95 204 LEU A N 1
ATOM 1330 C CA . LEU A 1 172 ? 9.443 82.047 16.110 1.00 27.60 204 LEU A CA 1
ATOM 1331 C C . LEU A 1 172 ? 8.909 83.201 16.955 1.00 24.34 204 LEU A C 1
ATOM 1332 O O . LEU A 1 172 ? 9.629 83.764 17.791 1.00 22.19 204 LEU A O 1
ATOM 1337 N N . ILE A 1 173 ? 7.646 83.557 16.743 1.00 22.38 205 ILE A N 1
ATOM 1338 C CA . ILE A 1 173 ? 7.043 84.595 17.575 1.00 23.45 205 ILE A CA 1
ATOM 1339 C C . ILE A 1 173 ? 7.077 84.162 19.041 1.00 21.67 205 ILE A C 1
ATOM 1340 O O . ILE A 1 173 ? 7.498 84.932 19.918 1.00 20.24 205 ILE A O 1
ATOM 1345 N N . ALA A 1 174 ? 6.637 82.929 19.309 1.00 18.44 206 ALA A N 1
ATOM 1346 C CA . ALA A 1 174 ? 6.554 82.446 20.692 1.00 18.04 206 ALA A CA 1
ATOM 1347 C C . ALA A 1 174 ? 7.935 82.309 21.319 1.00 20.71 206 ALA A C 1
ATOM 1348 O O . ALA A 1 174 ? 8.117 82.628 22.491 1.00 20.09 206 ALA A O 1
ATOM 1358 N N . ALA A 1 176 ? 10.720 83.975 20.495 1.00 19.12 208 ALA A N 1
ATOM 1359 C CA . ALA A 1 176 ? 11.299 85.301 20.678 1.00 24.70 208 ALA A CA 1
ATOM 1360 C C . ALA A 1 176 ? 10.672 85.982 21.885 1.00 21.71 208 ALA A C 1
ATOM 1361 O O . ALA A 1 176 ? 11.361 86.655 22.658 1.00 21.39 208 ALA A O 1
ATOM 1363 N N . VAL A 1 177 ? 9.361 85.827 22.028 1.00 17.43 209 VAL A N 1
ATOM 1364 C CA . VAL A 1 177 ? 8.660 86.389 23.178 1.00 20.99 209 VAL A CA 1
ATOM 1365 C C . VAL A 1 177 ? 9.135 85.738 24.478 1.00 23.99 209 VAL A C 1
ATOM 1366 O O . VAL A 1 177 ? 9.452 86.435 25.449 1.00 19.45 209 VAL A O 1
ATOM 1370 N N . TYR A 1 178 ? 9.197 84.407 24.491 1.00 19.60 210 TYR A N 1
ATOM 1371 C CA . TYR A 1 178 ? 9.696 83.672 25.655 1.00 18.66 210 TYR A CA 1
ATOM 1372 C C . TYR A 1 178 ? 11.101 84.126 26.018 1.00 24.01 210 TYR A C 1
ATOM 1373 O O . TYR A 1 178 ? 11.390 84.413 27.180 1.00 19.56 210 TYR A O 1
ATOM 1382 N N . THR A 1 179 ? 11.973 84.195 25.017 1.00 18.00 211 THR A N 1
ATOM 1383 C CA . THR A 1 179 ? 13.367 84.545 25.247 1.00 22.17 211 THR A CA 1
ATOM 1384 C C . THR A 1 179 ? 13.511 85.951 25.806 1.00 22.05 211 THR A C 1
ATOM 1385 O O . THR A 1 179 ? 14.207 86.169 26.798 1.00 18.22 211 THR A O 1
ATOM 1389 N N . TYR A 1 180 ? 12.856 86.915 25.173 1.00 14.38 212 TYR A N 1
ATOM 1390 C CA . TYR A 1 180 ? 13.053 88.307 25.573 1.00 18.98 212 TYR A CA 1
ATOM 1391 C C . TYR A 1 180 ? 12.292 88.740 26.816 1.00 21.92 212 TYR A C 1
ATOM 1392 O O . TYR A 1 180 ? 12.761 89.609 27.550 1.00 18.90 212 TYR A O 1
ATOM 1401 N N . LEU A 1 181 ? 11.135 88.135 27.066 1.00 17.26 213 LEU A N 1
ATOM 1402 C CA . LEU A 1 181 ? 10.427 88.361 28.325 1.00 20.35 213 LEU A CA 1
ATOM 1403 C C . LEU A 1 181 ? 11.331 87.965 29.485 1.00 19.85 213 LEU A C 1
ATOM 1404 O O . LEU A 1 181 ? 11.378 88.635 30.521 1.00 19.72 213 LEU A O 1
ATOM 1409 N N . ARG A 1 182 ? 12.053 86.867 29.303 1.00 19.94 214 ARG A N 1
ATOM 1410 C CA . ARG A 1 182 ? 12.986 86.393 30.322 1.00 21.17 214 ARG A CA 1
ATOM 1411 C C . ARG A 1 182 ? 14.202 87.320 30.470 1.00 25.71 214 ARG A C 1
ATOM 1412 O O . ARG A 1 182 ? 14.609 87.661 31.590 1.00 20.15 214 ARG A O 1
ATOM 1420 N N . LEU A 1 183 ? 14.767 87.754 29.346 1.00 21.09 215 LEU A N 1
ATOM 1421 C CA . LEU A 1 183 ? 15.973 88.577 29.391 1.00 17.96 215 LEU A CA 1
ATOM 1422 C C . LEU A 1 183 ? 15.709 89.949 30.010 1.00 16.92 215 LEU A C 1
ATOM 1423 O O . LEU A 1 183 ? 16.588 90.541 30.649 1.00 21.80 215 LEU A O 1
ATOM 1428 N N . ILE A 1 184 ? 14.489 90.447 29.831 1.00 16.41 216 ILE A N 1
ATOM 1429 C CA . ILE A 1 184 ? 14.099 91.761 30.352 1.00 21.88 216 ILE A CA 1
ATOM 1430 C C . ILE A 1 184 ? 14.430 91.894 31.846 1.00 28.70 216 ILE A C 1
ATOM 1431 O O . ILE A 1 184 ? 14.867 92.952 32.309 1.00 24.98 216 ILE A O 1
ATOM 1436 N N . VAL A 1 185 ? 14.253 90.804 32.584 1.00 23.43 217 VAL A N 1
ATOM 1437 C CA . VAL A 1 185 ? 14.530 90.769 34.030 1.00 26.25 217 VAL A CA 1
ATOM 1438 C C . VAL A 1 185 ? 15.972 91.137 34.413 1.00 24.16 217 VAL A C 1
ATOM 1439 O O . VAL A 1 185 ? 16.219 91.715 35.481 1.00 21.85 217 VAL A O 1
ATOM 1443 N N . ASP A 1 186 ? 16.918 90.799 33.547 1.00 19.99 218 ASP A N 1
ATOM 1444 C CA . ASP A 1 186 ? 18.332 91.051 33.812 1.00 21.62 218 ASP A CA 1
ATOM 1445 C C . ASP A 1 186 ? 18.793 92.438 33.389 1.00 28.50 218 ASP A C 1
ATOM 1446 O O . ASP A 1 186 ? 19.906 92.835 33.713 1.00 29.85 218 ASP A O 1
ATOM 1451 N N . HIS A 1 187 ? 17.959 93.171 32.657 1.00 23.38 219 HIS A N 1
ATOM 1452 C CA . HIS A 1 187 ? 18.450 94.379 31.986 1.00 23.82 219 HIS A CA 1
ATOM 1453 C C . HIS A 1 187 ? 18.091 95.671 32.703 1.00 27.77 219 HIS A C 1
ATOM 1454 O O . HIS A 1 187 ? 17.200 96.415 32.292 1.00 29.66 219 HIS A O 1
ATOM 1461 N N . HIS A 1 188 ? 18.796 95.916 33.797 1.00 30.64 220 HIS A N 1
ATOM 1462 C CA . HIS A 1 188 ? 18.630 97.132 34.571 1.00 33.24 220 HIS A CA 1
ATOM 1463 C C . HIS A 1 188 ? 19.952 97.430 35.262 1.00 40.57 220 HIS A C 1
ATOM 1464 O O . HIS A 1 188 ? 20.821 96.562 35.333 1.00 38.87 220 HIS A O 1
ATOM 1471 N N . GLY A 1 189 ? 20.110 98.656 35.752 1.00 54.99 221 GLY A N 1
ATOM 1472 C CA . GLY A 1 189 ? 21.283 99.014 36.532 1.00 57.40 221 GLY A CA 1
ATOM 1473 C C . GLY A 1 189 ? 22.386 99.689 35.739 1.00 55.99 221 GLY A C 1
ATOM 1474 O O . GLY A 1 189 ? 23.522 99.791 36.214 1.00 65.27 221 GLY A O 1
ATOM 1475 N N . THR A 1 190 ? 22.051 100.156 34.539 1.00 43.21 222 THR A N 1
ATOM 1476 C CA . THR A 1 190 ? 23.004 100.848 33.676 1.00 26.19 222 THR A CA 1
ATOM 1477 C C . THR A 1 190 ? 22.247 101.534 32.530 1.00 39.88 222 THR A C 1
ATOM 1478 O O . THR A 1 190 ? 21.190 101.058 32.118 1.00 33.81 222 THR A O 1
ATOM 1482 N N . ALA A 1 191 ? 22.773 102.648 32.023 1.00 34.31 223 ALA A N 1
ATOM 1483 C CA . ALA A 1 191 ? 22.131 103.352 30.909 1.00 38.75 223 ALA A CA 1
ATOM 1484 C C . ALA A 1 191 ? 21.937 102.462 29.675 1.00 39.54 223 ALA A C 1
ATOM 1485 O O . ALA A 1 191 ? 20.859 102.436 29.078 1.00 38.50 223 ALA A O 1
ATOM 1487 N N . GLN A 1 192 ? 22.992 101.749 29.288 1.00 34.49 224 GLN A N 1
ATOM 1488 C CA . GLN A 1 192 ? 22.919 100.824 28.163 1.00 30.22 224 GLN A CA 1
ATOM 1489 C C . GLN A 1 192 ? 21.846 99.759 28.390 1.00 23.15 224 GLN A C 1
ATOM 1490 O O . GLN A 1 192 ? 21.073 99.441 27.488 1.00 26.57 224 GLN A O 1
ATOM 1496 N N . LEU A 1 193 ? 21.785 99.224 29.606 1.00 27.30 225 LEU A N 1
ATOM 1497 C CA . LEU A 1 193 ? 20.803 98.197 29.924 1.00 25.62 225 LEU A CA 1
ATOM 1498 C C . LEU A 1 193 ? 19.371 98.729 29.920 1.00 24.98 225 LEU A C 1
ATOM 1499 O O . LEU A 1 193 ? 18.456 98.024 29.485 1.00 25.10 225 LEU A O 1
ATOM 1504 N N . GLN A 1 194 ? 19.185 99.970 30.380 1.00 27.08 226 GLN A N 1
ATOM 1505 C CA . GLN A 1 194 ? 17.871 100.626 30.369 1.00 27.48 226 GLN A CA 1
ATOM 1506 C C . GLN A 1 194 ? 17.385 100.796 28.943 1.00 20.91 226 GLN A C 1
ATOM 1507 O O . GLN A 1 194 ? 16.214 100.540 28.640 1.00 23.86 226 GLN A O 1
ATOM 1513 N N . ALA A 1 195 ? 18.285 101.245 28.071 1.00 24.89 227 ALA A N 1
ATOM 1514 C CA . ALA A 1 195 ? 17.951 101.401 26.664 1.00 22.81 227 ALA A CA 1
ATOM 1515 C C . ALA A 1 195 ? 17.594 100.044 26.059 1.00 23.68 227 ALA A C 1
ATOM 1516 O O . ALA A 1 195 ? 16.598 99.912 25.343 1.00 25.72 227 ALA A O 1
ATOM 1518 N N . LEU A 1 196 ? 18.409 99.031 26.334 1.00 25.73 228 LEU A N 1
ATOM 1519 C CA . LEU A 1 196 ? 18.119 97.698 25.813 1.00 23.71 228 LEU A CA 1
ATOM 1520 C C . LEU A 1 196 ? 16.784 97.172 26.343 1.00 22.45 228 LEU A C 1
ATOM 1521 O O . LEU A 1 196 ? 15.978 96.622 25.587 1.00 19.61 228 LEU A O 1
ATOM 1526 N N . ARG A 1 197 ? 16.541 97.336 27.640 1.00 20.64 229 ARG A N 1
ATOM 1527 C CA . ARG A 1 197 ? 15.316 96.803 28.217 1.00 17.87 229 ARG A CA 1
ATOM 1528 C C . ARG A 1 197 ? 14.071 97.405 27.582 1.00 17.69 229 ARG A C 1
ATOM 1529 O O . ARG A 1 197 ? 13.113 96.691 27.312 1.00 18.73 229 ARG A O 1
ATOM 1537 N N . GLN A 1 198 ? 14.083 98.715 27.350 1.00 18.14 230 GLN A N 1
ATOM 1538 C CA . GLN A 1 198 ? 12.930 99.376 26.749 1.00 21.71 230 GLN A CA 1
ATOM 1539 C C . GLN A 1 198 ? 12.651 98.829 25.344 1.00 21.95 230 GLN A C 1
ATOM 1540 O O . GLN A 1 198 ? 11.488 98.615 24.978 1.00 18.92 230 GLN A O 1
ATOM 1546 N N . LYS A 1 199 ? 13.713 98.606 24.567 1.00 19.00 231 LYS A N 1
ATOM 1547 C CA . LYS A 1 199 ? 13.570 97.999 23.249 1.00 19.24 231 LYS A CA 1
ATOM 1548 C C . LYS A 1 199 ? 12.955 96.602 23.356 1.00 23.26 231 LYS A C 1
ATOM 1549 O O . LYS A 1 199 ? 12.087 96.243 22.562 1.00 26.46 231 LYS A O 1
ATOM 1555 N N . GLU A 1 200 ? 13.396 95.816 24.338 1.00 21.79 232 GLU A N 1
ATOM 1556 C CA . GLU A 1 200 ? 12.875 94.461 24.511 1.00 21.95 232 GLU A CA 1
ATOM 1557 C C . GLU A 1 200 ? 11.414 94.491 24.944 1.00 21.23 232 GLU A C 1
ATOM 1558 O O . GLU A 1 200 ? 10.598 93.700 24.459 1.00 20.49 232 GLU A O 1
ATOM 1564 N N . VAL A 1 201 ? 11.091 95.412 25.847 1.00 19.63 233 VAL A N 1
ATOM 1565 C CA . VAL A 1 201 ? 9.722 95.588 26.330 1.00 21.98 233 VAL A CA 1
ATOM 1566 C C . VAL A 1 201 ? 8.779 95.930 25.174 1.00 20.90 233 VAL A C 1
ATOM 1567 O O . VAL A 1 201 ? 7.752 95.284 24.992 1.00 20.13 233 VAL A O 1
ATOM 1571 N N . ASP A 1 202 ? 9.139 96.935 24.382 1.00 17.79 234 ASP A N 1
ATOM 1572 C CA . ASP A 1 202 ? 8.282 97.353 23.280 1.00 24.04 234 ASP A CA 1
ATOM 1573 C C . ASP A 1 202 ? 8.108 96.239 22.245 1.00 23.88 234 ASP A C 1
ATOM 1574 O O . ASP A 1 202 ? 7.024 96.056 21.705 1.00 23.92 234 ASP A O 1
ATOM 1579 N N . PHE A 1 203 ? 9.175 95.489 21.993 1.00 23.90 235 PHE A N 1
ATOM 1580 C CA . PHE A 1 203 ? 9.139 94.379 21.056 1.00 20.53 235 PHE A CA 1
ATOM 1581 C C . PHE A 1 203 ? 8.188 93.262 21.525 1.00 22.31 235 PHE A C 1
ATOM 1582 O O . PHE A 1 203 ? 7.350 92.773 20.753 1.00 22.42 235 PHE A O 1
ATOM 1590 N N . CYS A 1 204 ? 8.317 92.858 22.786 1.00 17.21 236 CYS A N 1
ATOM 1591 C CA . CYS A 1 204 ? 7.448 91.813 23.343 1.00 21.52 236 CYS A CA 1
ATOM 1592 C C . CYS A 1 204 ? 5.981 92.230 23.422 1.00 18.95 236 CYS A C 1
ATOM 1593 O O . CYS A 1 204 ? 5.087 91.440 23.109 1.00 22.46 236 CYS A O 1
ATOM 1596 N N . ILE A 1 205 ? 5.736 93.457 23.869 1.00 19.13 237 ILE A N 1
ATOM 1597 C CA . ILE A 1 205 ? 4.376 93.959 24.010 1.00 23.25 237 ILE A CA 1
ATOM 1598 C C . ILE A 1 205 ? 3.704 93.949 22.643 1.00 18.63 237 ILE A C 1
ATOM 1599 O O . ILE A 1 205 ? 2.534 93.565 22.495 1.00 21.84 237 ILE A O 1
ATOM 1604 N N . SER A 1 206 ? 4.452 94.358 21.629 1.00 17.35 238 SER A N 1
ATOM 1605 C CA . SER A 1 206 ? 3.871 94.441 20.298 1.00 21.38 238 SER A CA 1
ATOM 1606 C C . SER A 1 206 ? 3.444 93.072 19.772 1.00 19.84 238 SER A C 1
ATOM 1607 O O . SER A 1 206 ? 2.378 92.945 19.168 1.00 20.47 238 SER A O 1
ATOM 1610 N N . LEU A 1 207 ? 4.268 92.051 20.004 1.00 18.70 239 LEU A N 1
ATOM 1611 C CA . LEU A 1 207 ? 3.932 90.695 19.567 1.00 27.90 239 LEU A CA 1
ATOM 1612 C C . LEU A 1 207 ? 2.819 90.119 20.424 1.00 25.43 239 LEU A C 1
ATOM 1613 O O . LEU A 1 207 ? 1.912 89.445 19.921 1.00 25.55 239 LEU A O 1
ATOM 1618 N N . LEU A 1 208 ? 2.884 90.391 21.721 1.00 21.96 240 LEU A N 1
ATOM 1619 C CA . LEU A 1 208 ? 1.847 89.920 22.631 1.00 21.31 240 LEU A CA 1
ATOM 1620 C C . LEU A 1 208 ? 0.472 90.493 22.266 1.00 24.32 240 LEU A C 1
ATOM 1621 O O . LEU A 1 208 ? -0.532 89.788 22.322 1.00 22.39 240 LEU A O 1
ATOM 1626 N N . ARG A 1 209 ? 0.431 91.757 21.862 1.00 25.03 241 ARG A N 1
ATOM 1627 C CA . ARG A 1 209 ? -0.837 92.395 21.528 1.00 22.56 241 ARG A CA 1
ATOM 1628 C C . ARG A 1 209 ? -1.303 92.067 20.112 1.00 25.68 241 ARG A C 1
ATOM 1629 O O . ARG A 1 209 ? -2.503 91.932 19.857 1.00 29.62 241 ARG A O 1
ATOM 1637 N N . GLU A 1 210 ? -0.364 91.933 19.187 1.00 20.47 242 GLU A N 1
ATOM 1638 C CA . GLU A 1 210 ? -0.750 91.663 17.810 1.00 22.12 242 GLU A CA 1
ATOM 1639 C C . GLU A 1 210 ? -0.938 90.161 17.556 1.00 23.06 242 GLU A C 1
ATOM 1640 O O . GLU A 1 210 ? -1.732 89.771 16.708 1.00 29.05 242 GLU A O 1
ATOM 1646 N N . ARG A 1 211 ? -0.219 89.316 18.293 1.00 21.54 243 ARG A N 1
ATOM 1647 C CA . ARG A 1 211 ? -0.276 87.870 18.041 1.00 27.82 243 ARG A CA 1
ATOM 1648 C C . ARG A 1 211 ? -0.397 87.054 19.318 1.00 29.39 243 ARG A C 1
ATOM 1649 O O . ARG A 1 211 ? 0.400 86.142 19.559 1.00 27.92 243 ARG A O 1
ATOM 1657 N N . PHE A 1 212 ? -1.395 87.369 20.134 1.00 27.19 244 PHE A N 1
ATOM 1658 C CA . PHE A 1 212 ? -1.496 86.747 21.449 1.00 25.83 244 PHE A CA 1
ATOM 1659 C C . PHE A 1 212 ? -1.723 85.234 21.380 1.00 27.43 244 PHE A C 1
ATOM 1660 O O . PHE A 1 212 ? -1.176 84.485 22.191 1.00 27.65 244 PHE A O 1
ATOM 1676 N N . GLU A 1 214 ? -0.685 83.093 19.131 1.00 29.00 246 GLU A N 1
ATOM 1677 C CA . GLU A 1 214 ? 0.606 82.446 18.891 1.00 30.03 246 GLU A CA 1
ATOM 1678 C C . GLU A 1 214 ? 1.418 82.345 20.196 1.00 26.52 246 GLU A C 1
ATOM 1679 O O . GLU A 1 214 ? 1.946 81.281 20.524 1.00 29.53 246 GLU A O 1
ATOM 1685 N N . CYS A 1 215 ? 1.507 83.444 20.941 1.00 24.81 247 CYS A N 1
ATOM 1686 C CA . CYS A 1 215 ? 2.251 83.441 22.200 1.00 23.44 247 CYS A CA 1
ATOM 1687 C C . CYS A 1 215 ? 1.659 82.456 23.207 1.00 27.70 247 CYS A C 1
ATOM 1688 O O . CYS A 1 215 ? 2.366 81.909 24.052 1.00 28.39 247 CYS A O 1
ATOM 1691 N N . LEU A 1 216 ? 0.357 82.232 23.099 1.00 24.77 248 LEU A N 1
ATOM 1692 C CA . LEU A 1 216 ? -0.378 81.401 24.048 1.00 28.88 248 LEU A CA 1
ATOM 1693 C C . LEU A 1 216 ? 0.026 79.928 23.973 1.00 31.03 248 LEU A C 1
ATOM 1694 O O . LEU A 1 216 ? -0.214 79.171 24.911 1.00 25.90 248 LEU A O 1
ATOM 1707 N N . ILE A 1 218 ? 2.882 78.898 24.297 1.00 18.97 250 ILE A N 1
ATOM 1708 C CA . ILE A 1 218 ? 3.851 78.705 25.359 1.00 23.38 250 ILE A CA 1
ATOM 1709 C C . ILE A 1 218 ? 3.193 78.003 26.549 1.00 23.21 250 ILE A C 1
ATOM 1710 O O . ILE A 1 218 ? 3.731 77.038 27.089 1.00 25.02 250 ILE A O 1
ATOM 1715 N N . GLY A 1 219 ? 2.012 78.467 26.935 1.00 24.08 251 GLY A N 1
ATOM 1716 C CA . GLY A 1 219 ? 1.295 77.836 28.027 1.00 21.80 251 GLY A CA 1
ATOM 1717 C C . GLY A 1 219 ? 1.672 78.431 29.371 1.00 17.18 251 GLY A C 1
ATOM 1718 O O . GLY A 1 219 ? 2.006 79.612 29.470 1.00 19.07 251 GLY A O 1
ATOM 1719 N N . ARG A 1 220 ? 1.633 77.594 30.403 1.00 20.13 252 ARG A N 1
ATOM 1720 C CA . ARG A 1 220 ? 1.675 78.041 31.794 1.00 19.20 252 ARG A CA 1
ATOM 1721 C C . ARG A 1 220 ? 2.886 78.910 32.127 1.00 20.78 252 ARG A C 1
ATOM 1722 O O . ARG A 1 220 ? 2.755 79.931 32.815 1.00 18.22 252 ARG A O 1
ATOM 1730 N N . ASP A 1 221 ? 4.065 78.543 31.634 1.00 15.36 253 ASP A N 1
ATOM 1731 C CA . ASP A 1 221 ? 5.254 79.325 31.972 1.00 16.50 253 ASP A CA 1
ATOM 1732 C C . ASP A 1 221 ? 5.251 80.760 31.434 1.00 18.18 253 ASP A C 1
ATOM 1733 O O . ASP A 1 221 ? 6.045 81.596 31.877 1.00 17.49 253 ASP A O 1
ATOM 1738 N N . LEU A 1 222 ? 4.348 81.064 30.504 1.00 14.68 254 LEU A N 1
ATOM 1739 C CA . LEU A 1 222 ? 4.223 82.440 30.027 1.00 18.35 254 LEU A CA 1
ATOM 1740 C C . LEU A 1 222 ? 3.709 83.328 31.159 1.00 16.38 254 LEU A C 1
ATOM 1741 O O . LEU A 1 222 ? 4.121 84.485 31.296 1.00 18.09 254 LEU A O 1
ATOM 1746 N N . VAL A 1 223 ? 2.803 82.788 31.970 1.00 16.89 255 VAL A N 1
ATOM 1747 C CA . VAL A 1 223 ? 2.307 83.527 33.135 1.00 14.20 255 VAL A CA 1
ATOM 1748 C C . VAL A 1 223 ? 3.471 83.804 34.076 1.00 13.92 255 VAL A C 1
ATOM 1749 O O . VAL A 1 223 ? 3.598 84.911 34.619 1.00 18.32 255 VAL A O 1
ATOM 1753 N N . ARG A 1 224 ? 4.329 82.802 34.269 1.00 15.57 256 ARG A N 1
ATOM 1754 C CA . ARG A 1 224 ? 5.488 82.969 35.148 1.00 16.84 256 ARG A CA 1
ATOM 1755 C C . ARG A 1 224 ? 6.403 84.084 34.639 1.00 18.04 256 ARG A C 1
ATOM 1756 O O . ARG A 1 224 ? 6.872 84.912 35.425 1.00 16.48 256 ARG A O 1
ATOM 1764 N N . LEU A 1 225 ? 6.654 84.123 33.329 1.00 16.01 257 LEU A N 1
ATOM 1765 C CA . LEU A 1 225 ? 7.492 85.186 32.774 1.00 16.17 257 LEU A CA 1
ATOM 1766 C C . LEU A 1 225 ? 6.818 86.542 32.919 1.00 20.81 257 LEU A C 1
ATOM 1767 O O . LEU A 1 225 ? 7.482 87.540 33.215 1.00 16.19 257 LEU A O 1
ATOM 1772 N N . LEU A 1 226 ? 5.504 86.584 32.711 1.00 14.83 258 LEU A N 1
ATOM 1773 C CA . LEU A 1 226 ? 4.779 87.858 32.789 1.00 12.47 258 LEU A CA 1
ATOM 1774 C C . LEU A 1 226 ? 4.672 88.414 34.208 1.00 14.04 258 LEU A C 1
ATOM 1775 O O . LEU A 1 226 ? 4.680 89.630 34.403 1.00 14.78 258 LEU A O 1
ATOM 1780 N N . GLN A 1 227 ? 4.533 87.545 35.202 1.00 17.00 259 GLN A N 1
ATOM 1781 C CA . GLN A 1 227 ? 4.497 88.047 36.572 1.00 18.46 259 GLN A CA 1
ATOM 1782 C C . GLN A 1 227 ? 5.884 88.572 36.996 1.00 20.52 259 GLN A C 1
ATOM 1783 O O . GLN A 1 227 ? 5.982 89.494 37.806 1.00 17.33 259 GLN A O 1
ATOM 1789 N N . ASN A 1 228 ? 6.946 88.023 36.406 1.00 17.08 260 ASN A N 1
ATOM 1790 C CA . ASN A 1 228 ? 8.313 88.450 36.725 1.00 19.36 260 ASN A CA 1
ATOM 1791 C C . ASN A 1 228 ? 8.668 89.843 36.185 1.00 17.59 260 ASN A C 1
ATOM 1792 O O . ASN A 1 228 ? 9.652 90.441 36.607 1.00 18.49 260 ASN A O 1
ATOM 1797 N N . VAL A 1 229 ? 7.871 90.355 35.248 1.00 20.56 261 VAL A N 1
ATOM 1798 C CA . VAL A 1 229 ? 8.090 91.699 34.705 1.00 18.08 261 VAL A CA 1
ATOM 1799 C C . VAL A 1 229 ? 6.890 92.602 34.953 1.00 19.31 261 VAL A C 1
ATOM 1800 O O . VAL A 1 229 ? 6.762 93.668 34.352 1.00 17.83 261 VAL A O 1
ATOM 1804 N N . ALA A 1 230 ? 6.012 92.175 35.853 1.00 15.83 262 ALA A N 1
ATOM 1805 C CA . ALA A 1 230 ? 4.738 92.856 36.067 1.00 14.29 262 ALA A CA 1
ATOM 1806 C C . ALA A 1 230 ? 4.823 94.325 36.478 1.00 22.25 262 ALA A C 1
ATOM 1807 O O . ALA A 1 230 ? 3.895 95.07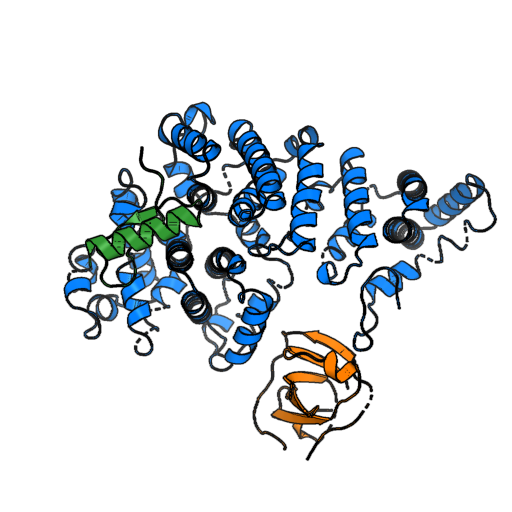9 36.230 1.00 23.62 262 ALA A O 1
ATOM 1809 N N . ARG A 1 231 ? 5.913 94.744 37.112 1.00 13.32 263 ARG A N 1
ATOM 1810 C CA . ARG A 1 231 ? 5.980 96.129 37.584 1.00 19.09 263 ARG A CA 1
ATOM 1811 C C . ARG A 1 231 ? 6.448 97.152 36.554 1.00 21.60 263 ARG A C 1
ATOM 1812 O O . ARG A 1 231 ? 6.395 98.351 36.798 1.00 24.38 263 ARG A O 1
ATOM 1820 N N . ILE A 1 232 ? 6.918 96.679 35.411 1.00 17.26 264 ILE A N 1
ATOM 1821 C CA . ILE A 1 232 ? 7.237 97.578 34.305 1.00 16.94 264 ILE A CA 1
ATOM 1822 C C . ILE A 1 232 ? 5.912 98.128 33.761 1.00 18.96 264 ILE A C 1
ATOM 1823 O O . ILE A 1 232 ? 4.973 97.361 33.527 1.00 22.02 264 ILE A O 1
ATOM 1828 N N . PRO A 1 233 ? 5.821 99.460 33.585 1.00 20.72 265 PRO A N 1
ATOM 1829 C CA . PRO A 1 233 ? 4.544 100.115 33.246 1.00 25.01 265 PRO A CA 1
ATOM 1830 C C . PRO A 1 233 ? 3.796 99.527 32.032 1.00 22.64 265 PRO A C 1
ATOM 1831 O O . PRO A 1 233 ? 2.568 99.429 32.076 1.00 24.30 265 PRO A O 1
ATOM 1835 N N . GLU A 1 234 ? 4.504 99.143 30.973 1.00 18.38 266 GLU A N 1
ATOM 1836 C CA . GLU A 1 234 ? 3.836 98.534 29.828 1.00 21.28 266 GLU A CA 1
ATOM 1837 C C . GLU A 1 234 ? 3.216 97.193 30.208 1.00 18.42 266 GLU A C 1
ATOM 1838 O O . GLU A 1 234 ? 2.146 96.831 29.713 1.00 19.57 266 GLU A O 1
ATOM 1844 N N . PHE A 1 235 ? 3.890 96.445 31.076 1.00 18.14 267 PHE A N 1
ATOM 1845 C CA . PHE A 1 235 ? 3.349 95.159 31.516 1.00 19.00 267 PHE A CA 1
ATOM 1846 C C . PHE A 1 235 ? 2.253 95.272 32.561 1.00 15.26 267 PHE A C 1
ATOM 1847 O O . PHE A 1 235 ? 1.418 94.376 32.677 1.00 20.29 267 PHE A O 1
ATOM 1855 N N . GLU A 1 236 ? 2.245 96.361 33.323 1.00 17.66 268 GLU A N 1
ATOM 1856 C CA . GLU A 1 236 ? 1.116 96.623 34.213 1.00 18.41 268 GLU A CA 1
ATOM 1857 C C . GLU A 1 236 ? -0.146 96.813 33.381 1.00 20.04 268 GLU A C 1
ATOM 1858 O O . GLU A 1 236 ? -1.228 96.345 33.746 1.00 18.84 268 GLU A O 1
ATOM 1864 N N . LEU A 1 237 ? 0.010 97.511 32.264 1.00 15.51 269 LEU A N 1
ATOM 1865 C CA . LEU A 1 237 ? -1.090 97.752 31.341 1.00 24.24 269 LEU A CA 1
ATOM 1866 C C . LEU A 1 237 ? -1.526 96.448 30.672 1.00 18.97 269 LEU A C 1
ATOM 1867 O O . LEU A 1 237 ? -2.720 96.168 30.572 1.00 19.85 269 LEU A O 1
ATOM 1872 N N . LEU A 1 238 ? -0.563 95.647 30.225 1.00 18.41 270 LEU A N 1
ATOM 1873 C CA . LEU A 1 238 ? -0.888 94.348 29.626 1.00 21.52 270 LEU A CA 1
ATOM 1874 C C . LEU A 1 238 ? -1.639 93.459 30.619 1.00 17.43 270 LEU A C 1
ATOM 1875 O O . LEU A 1 238 ? -2.617 92.789 30.269 1.00 16.30 270 LEU A O 1
ATOM 1880 N N . TRP A 1 239 ? -1.198 93.463 31.874 1.00 16.69 271 TRP A N 1
ATOM 1881 C CA . TRP A 1 239 ? -1.849 92.653 32.893 1.00 16.55 271 TRP A CA 1
ATOM 1882 C C . TRP A 1 239 ? -3.276 93.110 33.156 1.00 21.51 271 TRP A C 1
ATOM 1883 O O . TRP A 1 239 ? -4.167 92.304 33.433 1.00 17.74 271 TRP A O 1
ATOM 1894 N N . LYS A 1 240 ? -3.488 94.415 33.108 1.00 18.04 272 LYS A N 1
ATOM 1895 C CA . LYS A 1 240 ? -4.838 94.935 33.238 1.00 22.35 272 LYS A CA 1
ATOM 1896 C C . LYS A 1 240 ? -5.714 94.386 32.106 1.00 27.15 272 LYS A C 1
ATOM 1897 O O . LYS A 1 240 ? -6.869 94.023 32.331 1.00 25.02 272 LYS A O 1
ATOM 1903 N N . ASP A 1 241 ? -5.160 94.300 30.898 1.00 19.92 273 ASP A N 1
ATOM 1904 C CA . ASP A 1 241 ? -5.930 93.773 29.769 1.00 23.56 273 ASP A CA 1
ATOM 1905 C C . ASP A 1 241 ? -6.160 92.274 29.907 1.00 22.81 273 ASP A C 1
ATOM 1906 O O . ASP A 1 241 ? -7.262 91.792 29.688 1.00 26.67 273 ASP A O 1
ATOM 1911 N N . ILE A 1 242 ? -5.121 91.545 30.307 1.00 19.84 274 ILE A N 1
ATOM 1912 C CA . ILE A 1 242 ? -5.239 90.110 30.548 1.00 24.70 274 ILE A CA 1
ATOM 1913 C C . ILE A 1 242 ? -6.342 89.783 31.552 1.00 27.65 274 ILE A C 1
ATOM 1914 O O . ILE A 1 242 ? -7.113 88.838 31.351 1.00 30.23 274 ILE A O 1
ATOM 1919 N N . ILE A 1 243 ? -6.421 90.568 32.625 1.00 22.75 275 ILE A N 1
ATOM 1920 C CA . ILE A 1 243 ? -7.397 90.316 33.693 1.00 22.29 275 ILE A CA 1
ATOM 1921 C C . ILE A 1 243 ? -8.784 90.889 33.373 1.00 25.84 275 ILE A C 1
ATOM 1922 O O . ILE A 1 243 ? -9.803 90.231 33.590 1.00 30.37 275 ILE A O 1
ATOM 1927 N N . HIS A 1 244 ? -8.828 92.115 32.861 1.00 27.34 276 HIS A N 1
ATOM 1928 C CA . HIS A 1 244 ? -10.109 92.801 32.663 1.00 35.70 276 HIS A CA 1
ATOM 1929 C C . HIS A 1 244 ? -10.679 92.697 31.255 1.00 33.88 276 HIS A C 1
ATOM 1930 O O . HIS A 1 244 ? -11.893 92.757 31.067 1.00 36.02 276 HIS A O 1
ATOM 1937 N N . ASN A 1 245 ? -9.811 92.567 30.263 1.00 26.90 277 ASN A N 1
ATOM 1938 C CA . ASN A 1 245 ? -10.275 92.570 28.881 1.00 27.79 277 ASN A CA 1
ATOM 1939 C C . ASN A 1 245 ? -9.590 91.523 28.024 1.00 28.86 277 ASN A C 1
ATOM 1940 O O . ASN A 1 245 ? -8.995 91.872 26.997 1.00 30.82 277 ASN A O 1
ATOM 1945 N N . PRO A 1 246 ? -9.656 90.243 28.439 1.00 28.70 278 PRO A N 1
ATOM 1946 C CA . PRO A 1 246 ? -8.862 89.238 27.719 1.00 29.85 278 PRO A CA 1
ATOM 1947 C C . PRO A 1 246 ? -9.284 89.117 26.255 1.00 37.09 278 PRO A C 1
ATOM 1948 O O . PRO A 1 246 ? -8.451 88.775 25.405 1.00 35.44 278 PRO A O 1
ATOM 1952 N N . GLN A 1 247 ? -10.548 89.422 25.965 1.00 29.69 279 GLN A N 1
ATOM 1953 C CA . GLN A 1 247 ? -11.042 89.370 24.589 1.00 37.46 279 GLN A CA 1
ATOM 1954 C C . GLN A 1 247 ? -10.377 90.412 23.699 1.00 33.00 279 GLN A C 1
ATOM 1955 O O . GLN A 1 247 ? -10.298 90.226 22.484 1.00 35.02 279 GLN A O 1
ATOM 1961 N N . ALA A 1 248 ? -9.899 91.502 24.296 1.00 31.49 280 ALA A N 1
ATOM 1962 C CA . ALA A 1 248 ? -9.194 92.529 23.527 1.00 36.92 280 ALA A CA 1
ATOM 1963 C C . ALA A 1 248 ? -7.871 91.996 22.984 1.00 36.57 280 ALA A C 1
ATOM 1964 O O . ALA A 1 248 ? -7.407 92.432 21.932 1.00 33.67 280 ALA A O 1
ATOM 1966 N N . LEU A 1 249 ? -7.260 91.061 23.708 1.00 25.57 281 LEU A N 1
ATOM 1967 C CA . LEU A 1 249 ? -6.044 90.414 23.220 1.00 28.98 281 LEU A CA 1
ATOM 1968 C C . LEU A 1 249 ? -6.374 89.410 22.115 1.00 31.99 281 LEU A C 1
ATOM 1969 O O . LEU A 1 249 ? -5.663 89.321 21.108 1.00 36.93 281 LEU A O 1
ATOM 1974 N N . SER A 1 250 ? -7.466 88.672 22.305 1.00 34.11 282 SER A N 1
ATOM 1975 C CA . SER A 1 250 ? -7.988 87.761 21.283 1.00 39.32 282 SER A CA 1
ATOM 1976 C C . SER A 1 250 ? -9.351 87.204 21.673 1.00 38.16 282 SER A C 1
ATOM 1977 O O . SER A 1 250 ? -9.545 86.787 22.815 1.00 37.08 282 SER A O 1
ATOM 1980 N N . PRO A 1 251 ? -10.296 87.168 20.718 1.00 36.09 283 PRO A N 1
ATOM 1981 C CA . PRO A 1 251 ? -11.609 86.563 20.985 1.00 36.33 283 PRO A CA 1
ATOM 1982 C C . PRO A 1 251 ? -11.512 85.095 21.415 1.00 38.35 283 PRO A C 1
ATOM 1983 O O . PRO A 1 251 ? -12.450 84.570 22.014 1.00 44.71 283 PRO A O 1
ATOM 1987 N N . GLN A 1 252 ? -10.385 84.453 21.127 1.00 35.18 284 GLN A N 1
ATOM 1988 C CA . GLN A 1 252 ? -10.145 83.080 21.566 1.00 37.81 284 GLN A CA 1
ATOM 1989 C C . GLN A 1 252 ? -9.528 82.981 22.969 1.00 36.10 284 GLN A C 1
ATOM 1990 O O . GLN A 1 252 ? -9.354 81.883 23.501 1.00 41.60 284 GLN A O 1
ATOM 1996 N N . PHE A 1 253 ? -9.181 84.120 23.558 1.00 30.81 285 PHE A N 1
ATOM 1997 C CA . PHE A 1 253 ? -8.608 84.130 24.901 1.00 30.45 285 PHE A CA 1
ATOM 1998 C C . PHE A 1 253 ? -9.673 84.485 25.929 1.00 26.77 285 PHE A C 1
ATOM 1999 O O . PHE A 1 253 ? -10.112 85.634 26.024 1.00 32.21 285 PHE A O 1
ATOM 2007 N N . THR A 1 254 ? -10.075 83.485 26.701 1.00 30.01 286 THR A N 1
ATOM 2008 C CA . THR A 1 254 ? -11.139 83.626 27.689 1.00 33.43 286 THR A CA 1
ATOM 2009 C C . THR A 1 254 ? -10.656 84.266 28.996 1.00 37.76 286 THR A C 1
ATOM 2010 O O . THR A 1 254 ? -11.415 84.957 29.680 1.00 40.40 286 THR A O 1
ATOM 2014 N N . GLY A 1 255 ? -9.394 84.030 29.335 1.00 29.70 287 GLY A N 1
ATOM 2015 C CA . GLY A 1 255 ? -8.833 84.547 30.569 1.00 30.95 287 GLY A CA 1
ATOM 2016 C C . GLY A 1 255 ? -7.621 83.747 31.011 1.00 29.22 287 GLY A C 1
ATOM 2017 O O . GLY A 1 255 ? -7.240 82.770 30.368 1.00 25.96 287 GLY A O 1
ATOM 2018 N N . ILE A 1 256 ? -7.036 84.142 32.134 1.00 25.16 288 ILE A N 1
ATOM 2019 C CA . ILE A 1 256 ? -5.782 83.563 32.598 1.00 22.61 288 ILE A CA 1
ATOM 2020 C C . ILE A 1 256 ? -5.833 82.046 32.879 1.00 22.14 288 ILE A C 1
ATOM 2021 O O . ILE A 1 256 ? -4.821 81.349 32.719 1.00 24.31 288 ILE A O 1
ATOM 2026 N N . LEU A 1 257 ? -6.998 81.532 33.280 1.00 23.58 289 LEU A N 1
ATOM 2027 C CA . LEU A 1 257 ? -7.142 80.103 33.587 1.00 23.14 289 LEU A CA 1
ATOM 2028 C C . LEU A 1 257 ? -6.720 79.217 32.415 1.00 26.23 289 LEU A C 1
ATOM 2029 O O . LEU A 1 257 ? -6.072 78.187 32.599 1.00 28.73 289 LEU A O 1
ATOM 2034 N N . GLN A 1 258 ? -7.104 79.629 31.210 1.00 28.82 290 GLN A N 1
ATOM 2035 C CA . GLN A 1 258 ? -6.798 78.905 29.980 1.00 26.67 290 GLN A CA 1
ATOM 2036 C C . GLN A 1 258 ? -5.300 78.681 29.799 1.00 25.98 290 GLN A C 1
ATOM 2037 O O . GLN A 1 258 ? -4.861 77.626 29.343 1.00 29.60 290 GLN A O 1
ATOM 2043 N N . LEU A 1 259 ? -4.519 79.690 30.163 1.00 22.14 291 LEU A N 1
ATOM 2044 C CA . LEU A 1 259 ? -3.068 79.631 30.058 1.00 23.54 291 LEU A CA 1
ATOM 2045 C C . LEU A 1 259 ? -2.509 78.744 31.170 1.00 26.57 291 LEU A C 1
ATOM 2046 O O . LEU A 1 259 ? -1.619 77.915 30.943 1.00 19.42 291 LEU A O 1
ATOM 2051 N N . LEU A 1 260 ? -3.046 78.916 32.374 1.00 20.24 292 LEU A N 1
ATOM 2052 C CA . LEU A 1 260 ? -2.523 78.221 33.550 1.00 22.77 292 LEU A CA 1
ATOM 2053 C C . LEU A 1 260 ? -2.783 76.721 33.509 1.00 20.67 292 LEU A C 1
ATOM 2054 O O . LEU A 1 260 ? -2.035 75.940 34.112 1.00 22.38 292 LEU A O 1
ATOM 2059 N N . GLN A 1 261 ? -3.828 76.316 32.781 1.00 19.56 293 GLN A N 1
ATOM 2060 C CA . GLN A 1 261 ? -4.173 74.901 32.660 1.00 21.65 293 GLN A CA 1
ATOM 2061 C C . GLN A 1 261 ? -3.509 74.196 31.472 1.00 27.50 293 GLN A C 1
ATOM 2062 O O . GLN A 1 261 ? -3.789 73.032 31.198 1.00 28.04 293 GLN A O 1
ATOM 2068 N N . SER A 1 262 ? -2.633 74.906 30.774 1.00 26.44 294 SER A N 1
ATOM 2069 C CA . SER A 1 262 ? -1.932 74.338 29.618 1.00 24.62 294 SER A CA 1
ATOM 2070 C C . SER A 1 262 ? -0.426 74.286 29.927 1.00 27.71 294 SER A C 1
ATOM 2071 O O . SER A 1 262 ? 0.210 75.326 30.079 1.00 37.72 294 SER A O 1
ATOM 2074 N N . ARG A 1 263 ? 0.139 73.087 30.045 1.00 24.47 295 ARG A N 1
ATOM 2075 C CA . ARG A 1 263 ? 1.536 72.957 30.477 1.00 26.24 295 ARG A CA 1
ATOM 2076 C C . ARG A 1 263 ? 2.511 73.351 29.370 1.00 25.19 295 ARG A C 1
ATOM 2077 O O . ARG A 1 263 ? 2.216 73.197 28.190 1.00 23.54 295 ARG A O 1
ATOM 2085 N N . THR A 1 264 ? 3.673 73.857 29.761 1.00 22.81 296 THR A N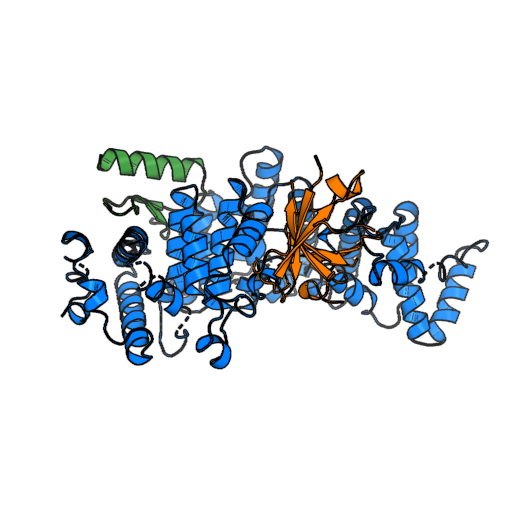 1
ATOM 2086 C CA . THR A 1 264 ? 4.619 74.427 28.815 1.00 26.43 296 THR A CA 1
ATOM 2087 C C . THR A 1 264 ? 5.448 73.380 28.087 1.00 25.25 296 THR A C 1
ATOM 2088 O O . THR A 1 264 ? 5.959 72.441 28.691 1.00 27.28 296 THR A O 1
ATOM 2092 N N . SER A 1 265 ? 5.569 73.534 26.775 1.00 24.72 297 SER A N 1
ATOM 2093 C CA . SER A 1 265 ? 6.415 72.650 25.982 1.00 22.77 297 SER A CA 1
ATOM 2094 C C . SER A 1 265 ? 7.873 72.698 26.436 1.00 22.29 297 SER A C 1
ATOM 2095 O O . SER A 1 265 ? 8.404 73.769 26.752 1.00 21.76 297 SER A O 1
ATOM 2098 N N . ARG A 1 266 ? 8.523 71.542 26.428 1.00 19.35 298 ARG A N 1
ATOM 2099 C CA . ARG A 1 266 ? 9.950 71.439 26.721 1.00 25.61 298 ARG A CA 1
ATOM 2100 C C . ARG A 1 266 ? 10.808 72.313 25.802 1.00 27.90 298 ARG A C 1
ATOM 2101 O O . ARG A 1 266 ? 11.899 72.744 26.189 1.00 25.44 298 ARG A O 1
ATOM 2109 N N . LYS A 1 267 ? 10.320 72.564 24.588 1.00 25.13 299 LYS A N 1
ATOM 2110 C CA . LYS A 1 267 ? 11.028 73.442 23.659 1.00 26.32 299 LYS A CA 1
ATOM 2111 C C . LYS A 1 267 ? 11.339 74.805 24.307 1.00 22.14 299 LYS A C 1
ATOM 2112 O O . LYS A 1 267 ? 12.443 75.338 24.153 1.00 21.99 299 LYS A O 1
ATOM 2118 N N . PHE A 1 268 ? 10.377 75.364 25.035 1.00 18.09 300 PHE A N 1
ATOM 2119 C CA . PHE A 1 268 ? 10.591 76.662 25.668 1.00 22.29 300 PHE A CA 1
ATOM 2120 C C . PHE A 1 268 ? 11.485 76.592 26.902 1.00 22.38 300 PHE A C 1
ATOM 2121 O O . PHE A 1 268 ? 12.350 77.454 27.096 1.00 22.16 300 PHE A O 1
ATOM 2129 N N . LEU A 1 269 ? 11.271 75.579 27.739 1.00 23.74 301 LEU A N 1
ATOM 2130 C CA . LEU A 1 269 ? 12.078 75.411 28.941 1.00 23.23 301 LEU A CA 1
ATOM 2131 C C . LEU A 1 269 ? 13.559 75.235 28.602 1.00 22.67 301 LEU A C 1
ATOM 2132 O O . LEU A 1 269 ? 14.422 75.757 29.306 1.00 22.02 301 LEU A O 1
ATOM 2137 N N . ALA A 1 270 ? 13.852 74.518 27.517 1.00 17.35 302 ALA A N 1
ATOM 2138 C CA . ALA A 1 270 ? 15.237 74.245 27.143 1.00 19.03 302 ALA A CA 1
ATOM 2139 C C . ALA A 1 270 ? 15.931 75.442 26.476 1.00 23.09 302 ALA A C 1
ATOM 2140 O O . ALA A 1 270 ? 17.152 75.560 26.544 1.00 26.75 302 ALA A O 1
ATOM 2142 N N . CYS A 1 271 ? 15.165 76.322 25.827 1.00 23.38 303 CYS A N 1
ATOM 2143 C CA . CYS A 1 271 ? 15.777 77.417 25.073 1.00 25.91 303 CYS A CA 1
ATOM 2144 C C . CYS A 1 271 ? 16.452 78.433 25.997 1.00 20.45 303 CYS A C 1
ATOM 2145 O O . CYS A 1 271 ? 17.295 79.217 25.556 1.00 25.34 303 CYS A O 1
ATOM 2148 N N . ARG A 1 272 ? 16.099 78.412 27.274 1.00 21.36 304 ARG A N 1
ATOM 2149 C CA . ARG A 1 272 ? 16.704 79.347 28.221 1.00 19.79 304 ARG A CA 1
ATOM 2150 C C . ARG A 1 272 ? 17.900 78.761 28.987 1.00 22.51 304 ARG A C 1
ATOM 2151 O O . ARG A 1 272 ? 18.366 79.343 29.978 1.00 27.19 304 ARG A O 1
ATOM 2159 N N . LEU A 1 273 ? 18.391 77.608 28.536 1.00 19.81 305 LEU A N 1
ATOM 2160 C CA . LEU A 1 273 ? 19.723 77.156 28.940 1.00 20.49 305 LEU A CA 1
ATOM 2161 C C . LEU A 1 273 ? 20.621 77.207 27.714 1.00 28.18 305 LEU A C 1
ATOM 2162 O O . LEU A 1 273 ? 20.208 76.818 26.617 1.00 23.16 305 LEU A O 1
ATOM 2167 N N . THR A 1 274 ? 21.854 77.668 27.879 1.00 24.06 306 THR A N 1
ATOM 2168 C CA . THR A 1 274 ? 22.785 77.614 26.763 1.00 22.44 306 THR A CA 1
ATOM 2169 C C . THR A 1 274 ? 23.176 76.149 26.565 1.00 24.40 306 THR A C 1
ATOM 2170 O O . THR A 1 274 ? 22.878 75.309 27.413 1.00 25.51 306 THR A O 1
ATOM 2174 N N . PRO A 1 275 ? 23.837 75.829 25.446 1.00 24.53 307 PRO A N 1
ATOM 2175 C CA . PRO A 1 275 ? 24.233 74.427 25.256 1.00 25.85 307 PRO A CA 1
ATOM 2176 C C . PRO A 1 275 ? 25.161 73.901 26.348 1.00 29.38 307 PRO A C 1
ATOM 2177 O O . PRO A 1 275 ? 25.006 72.757 26.768 1.00 28.20 307 PRO A O 1
ATOM 2181 N N . ASP A 1 276 ? 26.122 74.708 26.781 1.00 26.21 308 ASP A N 1
ATOM 2182 C CA . ASP A 1 276 ? 27.042 74.279 27.826 1.00 30.93 308 ASP A CA 1
ATOM 2183 C C . ASP A 1 276 ? 26.326 74.002 29.153 1.00 30.61 308 ASP A C 1
ATOM 2184 O O . ASP A 1 276 ? 26.688 73.075 29.879 1.00 28.36 308 ASP A O 1
ATOM 2197 N N . GLU A 1 278 ? 23.167 72.974 29.486 1.00 25.48 310 GLU A N 1
ATOM 2198 C CA . GLU A 1 278 ? 22.448 71.715 29.312 1.00 30.27 310 GLU A CA 1
ATOM 2199 C C . GLU A 1 278 ? 23.390 70.530 29.452 1.00 30.63 310 GLU A C 1
ATOM 2200 O O . GLU A 1 278 ? 23.105 69.592 30.189 1.00 32.73 310 GLU A O 1
ATOM 2206 N N . THR A 1 279 ? 24.505 70.575 28.723 1.00 29.55 311 THR A N 1
ATOM 2207 C CA . THR A 1 279 ? 25.470 69.476 28.716 1.00 29.62 311 THR A CA 1
ATOM 2208 C C . THR A 1 279 ? 25.927 69.128 30.133 1.00 27.36 311 THR A C 1
ATOM 2209 O O . THR A 1 279 ? 25.997 67.960 30.508 1.00 30.70 311 THR A O 1
ATOM 2213 N N . LYS A 1 280 ? 26.234 70.149 30.919 1.00 28.03 312 LYS A N 1
ATOM 2214 C CA . LYS A 1 280 ? 26.727 69.930 32.277 1.00 33.34 312 LYS A CA 1
ATOM 2215 C C . LYS A 1 280 ? 25.643 69.426 33.220 1.00 29.99 312 LYS A C 1
ATOM 2216 O O . LYS A 1 280 ? 25.900 68.558 34.053 1.00 34.23 312 LYS A O 1
ATOM 2222 N N . LEU A 1 281 ? 24.430 69.958 33.089 1.00 28.34 313 LEU A N 1
ATOM 2223 C CA . LEU A 1 281 ? 23.313 69.489 33.910 1.00 27.88 313 LEU A CA 1
ATOM 2224 C C . LEU A 1 281 ? 22.891 68.065 33.547 1.00 32.81 313 LEU A C 1
ATOM 2225 O O . LEU A 1 281 ? 22.593 67.257 34.429 1.00 28.23 313 LEU A O 1
ATOM 2230 N N . LEU A 1 282 ? 22.860 67.760 32.251 1.00 26.60 314 LEU A N 1
ATOM 2231 C CA . LEU A 1 282 ? 22.506 66.418 31.808 1.00 27.95 314 LEU A CA 1
ATOM 2232 C C . LEU A 1 282 ? 23.545 65.423 32.295 1.00 31.03 314 LEU A C 1
ATOM 2233 O O . LEU A 1 282 ? 23.212 64.313 32.710 1.00 36.37 314 LEU A O 1
ATOM 2238 N N . PHE A 1 283 ? 24.810 65.830 32.257 1.00 29.19 315 PHE A N 1
ATOM 2239 C CA . PHE A 1 283 ? 25.886 64.993 32.776 1.00 33.73 315 PHE A CA 1
ATOM 2240 C C . PHE A 1 283 ? 25.727 64.716 34.285 1.00 32.68 315 PHE A C 1
ATOM 2241 O O . PHE A 1 283 ? 25.850 63.571 34.736 1.00 36.20 315 PHE A O 1
ATOM 2257 N N . THR A 1 285 ? 23.070 64.709 35.992 1.00 28.82 317 THR A N 1
ATOM 2258 C CA . THR A 1 285 ? 21.862 63.923 36.247 1.00 29.05 317 THR A CA 1
ATOM 2259 C C . THR A 1 285 ? 21.912 62.531 35.631 1.00 29.33 317 THR A C 1
ATOM 2260 O O . THR A 1 285 ? 20.947 61.772 35.722 1.00 36.70 317 THR A O 1
ATOM 2264 N N . SER A 1 286 ? 23.026 62.182 35.002 1.00 31.63 318 SER A N 1
ATOM 2265 C CA . SER A 1 286 ? 23.109 60.865 34.387 1.00 30.54 318 SER A CA 1
ATOM 2266 C C . SER A 1 286 ? 24.376 60.093 34.717 1.00 32.44 318 SER A C 1
ATOM 2267 O O . SER A 1 286 ? 24.390 58.867 34.624 1.00 39.50 318 SER A O 1
ATOM 2270 N N . ARG A 1 287 ? 25.443 60.798 35.093 1.00 33.06 319 ARG A N 1
ATOM 2271 C CA . ARG A 1 287 ? 26.750 60.150 35.254 1.00 34.40 319 ARG A CA 1
ATOM 2272 C C . ARG A 1 287 ? 27.392 60.340 36.624 1.00 34.63 319 ARG A C 1
ATOM 2273 O O . ARG A 1 287 ? 28.264 59.573 37.004 1.00 39.90 319 ARG A O 1
ATOM 2281 N N . VAL A 1 288 ? 26.985 61.371 37.355 1.00 32.94 320 VAL A N 1
ATOM 2282 C CA . VAL A 1 288 ? 27.605 61.667 38.644 1.00 40.09 320 VAL A CA 1
ATOM 2283 C C . VAL A 1 288 ? 26.959 60.873 39.788 1.00 41.18 320 VAL A C 1
ATOM 2284 O O . VAL A 1 288 ? 25.739 60.873 39.942 1.0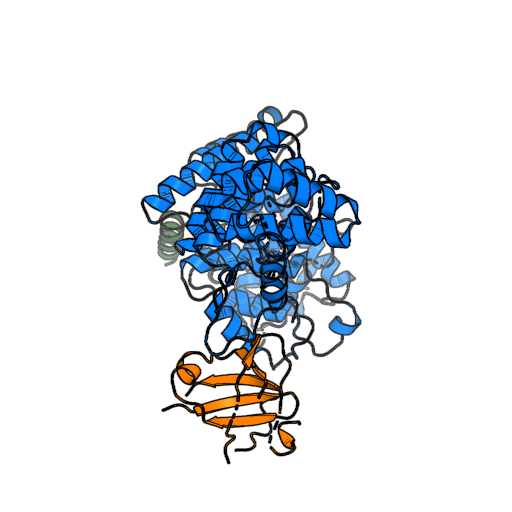0 37.56 320 VAL A O 1
ATOM 2288 N N . ARG A 1 289 ? 27.782 60.196 40.584 1.00 40.71 321 ARG A N 1
ATOM 2289 C CA . ARG A 1 289 ? 27.289 59.401 41.710 1.00 47.47 321 ARG A CA 1
ATOM 2290 C C . ARG A 1 289 ? 26.849 60.271 42.879 1.00 44.10 321 ARG A C 1
ATOM 2291 O O . ARG A 1 289 ? 27.521 61.247 43.225 1.00 44.46 321 ARG A O 1
ATOM 2299 N N . PHE A 1 290 ? 25.722 59.915 43.488 1.00 37.09 322 PHE A N 1
ATOM 2300 C CA . PHE A 1 290 ? 25.252 60.624 44.670 1.00 42.35 322 PHE A CA 1
ATOM 2301 C C . PHE A 1 290 ? 26.328 60.545 45.752 1.00 43.96 322 PHE A C 1
ATOM 2302 O O . PHE A 1 290 ? 26.819 59.465 46.059 1.00 41.89 322 PHE A O 1
ATOM 2310 N N . GLY A 1 291 ? 26.707 61.696 46.302 1.00 46.55 323 GLY A N 1
ATOM 2311 C CA . GLY A 1 291 ? 27.803 61.768 47.253 1.00 43.86 323 GLY A CA 1
ATOM 2312 C C . GLY A 1 291 ? 29.093 62.272 46.625 1.00 52.44 323 GLY A C 1
ATOM 2313 O O . GLY A 1 291 ? 30.047 62.596 47.335 1.00 54.22 323 GLY A O 1
ATOM 2314 N N . GLN A 1 292 ? 29.131 62.338 45.295 1.00 47.55 324 GLN A N 1
ATOM 2315 C CA . GLN A 1 292 ? 30.336 62.766 44.583 1.00 46.97 324 GLN A CA 1
ATOM 2316 C C . GLN A 1 292 ? 30.124 64.088 43.852 1.00 41.50 324 GLN A C 1
ATOM 2317 O O . GLN A 1 292 ? 30.929 64.462 42.998 1.00 44.88 324 GLN A O 1
ATOM 2323 N N . GLN A 1 293 ? 29.050 64.794 44.195 1.00 34.61 325 GLN A N 1
ATOM 2324 C CA . GLN A 1 293 ? 28.613 65.943 43.404 1.00 44.62 325 GLN A CA 1
ATOM 2325 C C . GLN A 1 293 ? 29.287 67.288 43.727 1.00 45.95 325 GLN A C 1
ATOM 2326 O O . GLN A 1 293 ? 29.108 68.258 42.988 1.00 39.41 325 GLN A O 1
ATOM 2332 N N . LYS A 1 294 ? 30.069 67.347 44.801 1.00 44.60 326 LYS A N 1
ATOM 2333 C CA . LYS A 1 294 ? 30.553 68.637 45.306 1.00 49.54 326 LYS A CA 1
ATOM 2334 C C . LYS A 1 294 ? 31.363 69.465 44.296 1.00 33.01 326 LYS A C 1
ATOM 2335 O O . LYS A 1 294 ? 31.059 70.637 44.065 1.00 43.54 326 LYS A O 1
ATOM 2341 N N . ARG A 1 295 ? 32.388 68.863 43.701 1.00 35.44 327 ARG A N 1
ATOM 2342 C CA . ARG A 1 295 ? 33.249 69.590 42.779 1.00 39.29 327 ARG A CA 1
ATOM 2343 C C . ARG A 1 295 ? 32.495 70.044 41.527 1.00 38.81 327 ARG A C 1
ATOM 2344 O O . ARG A 1 295 ? 32.708 71.158 41.048 1.00 40.36 327 ARG A O 1
ATOM 2352 N N . TYR A 1 296 ? 31.611 69.192 41.009 1.00 37.41 328 TYR A N 1
ATOM 2353 C CA . TYR A 1 296 ? 30.796 69.557 39.849 1.00 41.77 328 TYR A CA 1
ATOM 2354 C C . TYR A 1 296 ? 29.911 70.757 40.162 1.00 37.44 328 TYR A C 1
ATOM 2355 O O . TYR A 1 296 ? 29.789 71.672 39.350 1.00 34.44 328 TYR A O 1
ATOM 2364 N N . GLN A 1 297 ? 29.294 70.748 41.340 1.00 32.93 329 GLN A N 1
ATOM 2365 C CA . GLN A 1 297 ? 28.478 71.874 41.762 1.00 35.45 329 GLN A CA 1
ATOM 2366 C C . GLN A 1 297 ? 29.339 73.134 41.905 1.00 38.93 329 GLN A C 1
ATOM 2367 O O . GLN A 1 297 ? 28.934 74.219 41.488 1.00 35.36 329 GLN A O 1
ATOM 2373 N N . ASP A 1 298 ? 30.535 72.978 42.469 1.00 33.59 330 ASP A N 1
ATOM 2374 C CA . ASP A 1 298 ? 31.466 74.094 42.606 1.00 38.02 330 ASP A CA 1
ATOM 2375 C C . ASP A 1 298 ? 31.845 74.683 41.239 1.00 36.51 330 ASP A C 1
ATOM 2376 O O . ASP A 1 298 ? 31.858 75.899 41.060 1.00 38.96 330 ASP A O 1
ATOM 2381 N N . TRP A 1 299 ? 32.154 73.812 40.284 1.00 34.52 331 TRP A N 1
ATOM 2382 C CA . TRP A 1 299 ? 32.515 74.247 38.934 1.00 38.48 331 TRP A CA 1
ATOM 2383 C C . TRP A 1 299 ? 31.374 74.982 38.247 1.00 36.02 331 TRP A C 1
ATOM 2384 O O . TRP A 1 299 ? 31.579 76.031 37.640 1.00 38.63 331 TRP A O 1
ATOM 2395 N N . PHE A 1 300 ? 30.175 74.420 38.336 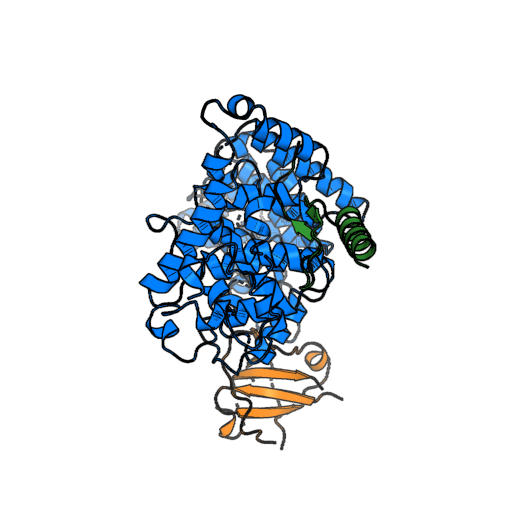1.00 29.89 332 PHE A N 1
ATOM 2396 C CA . PHE A 1 300 ? 29.004 75.025 37.720 1.00 31.23 332 PHE A CA 1
ATOM 2397 C C . PHE A 1 300 ? 28.714 76.376 38.368 1.00 36.80 332 PHE A C 1
ATOM 2398 O O . PHE A 1 300 ? 28.472 77.369 37.681 1.00 31.92 332 PHE A O 1
ATOM 2406 N N . GLN A 1 301 ? 28.738 76.393 39.698 1.00 36.99 333 GLN A N 1
ATOM 2407 C CA . GLN A 1 301 ? 28.443 77.584 40.486 1.00 36.18 333 GLN A CA 1
ATOM 2408 C C . GLN A 1 301 ? 29.372 78.730 40.111 1.00 37.14 333 GLN A C 1
ATOM 2409 O O . GLN A 1 301 ? 28.937 79.859 39.898 1.00 43.43 333 GLN A O 1
ATOM 2415 N N . ARG A 1 302 ? 30.658 78.421 40.019 1.00 32.88 334 ARG A N 1
ATOM 2416 C CA . ARG A 1 302 ? 31.670 79.416 39.710 1.00 38.78 334 ARG A CA 1
ATOM 2417 C C . ARG A 1 302 ? 31.475 80.012 38.314 1.00 44.00 334 ARG A C 1
ATOM 2418 O O . ARG A 1 302 ? 31.692 81.206 38.098 1.00 44.29 334 ARG A O 1
ATOM 2426 N N . GLN A 1 303 ? 31.057 79.182 37.365 1.00 39.42 335 GLN A N 1
ATOM 2427 C CA . GLN A 1 303 ? 30.905 79.653 35.997 1.00 38.02 335 GLN A CA 1
ATOM 2428 C C . GLN A 1 303 ? 29.578 80.372 35.773 1.00 33.98 335 GLN A C 1
ATOM 2429 O O . GLN A 1 303 ? 29.515 81.317 34.992 1.00 38.68 335 GLN A O 1
ATOM 2435 N N . TYR A 1 304 ? 28.526 79.934 36.460 1.00 30.02 336 TYR A N 1
ATOM 2436 C CA . TYR A 1 304 ? 27.174 80.388 36.125 1.00 33.49 336 TYR A CA 1
ATOM 2437 C C . TYR A 1 304 ? 26.397 81.082 37.237 1.00 30.83 336 TYR A C 1
ATOM 2438 O O . TYR A 1 304 ? 25.436 81.805 36.969 1.00 29.27 336 TYR A O 1
ATOM 2447 N N . LEU A 1 305 ? 26.796 80.862 38.482 1.00 31.05 337 LEU A N 1
ATOM 2448 C CA . LEU A 1 305 ? 25.964 81.298 39.599 1.00 29.57 337 LEU A CA 1
ATOM 2449 C C . LEU A 1 305 ? 26.706 82.125 40.653 1.00 32.72 337 LEU A C 1
ATOM 2450 O O . LEU A 1 305 ? 26.287 82.168 41.800 1.00 30.38 337 LEU A O 1
ATOM 2455 N N . SER A 1 306 ? 27.791 82.795 40.275 1.00 37.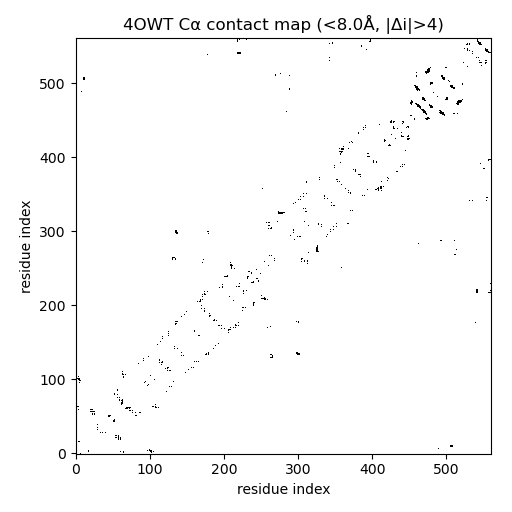59 338 SER A N 1
ATOM 2456 C CA . SER A 1 306 ? 28.604 83.477 41.283 1.00 49.20 338 SER A CA 1
ATOM 2457 C C . SER A 1 306 ? 28.477 85.005 41.308 1.00 47.74 338 SER A C 1
ATOM 2458 O O . SER A 1 306 ? 29.280 85.677 41.944 1.00 51.53 338 SER A O 1
ATOM 2461 N N . THR A 1 307 ? 27.475 85.553 40.628 1.00 47.83 339 THR A N 1
ATOM 2462 C CA . THR A 1 307 ? 27.261 87.001 40.629 1.00 45.00 339 THR A CA 1
ATOM 2463 C C . THR A 1 307 ? 25.845 87.313 41.090 1.00 42.24 339 THR A C 1
ATOM 2464 O O . THR A 1 307 ? 24.977 86.436 41.057 1.00 41.87 339 THR A O 1
ATOM 2468 N N . PRO A 1 308 ? 25.596 88.563 41.524 1.00 47.41 340 PRO A N 1
ATOM 2469 C CA . PRO A 1 308 ? 24.214 88.931 41.857 1.00 47.16 340 PRO A CA 1
ATOM 2470 C C . PRO A 1 308 ? 23.311 88.907 40.626 1.00 38.18 340 PRO A C 1
ATOM 2471 O O . PRO A 1 308 ? 22.140 88.534 40.727 1.00 32.71 340 PRO A O 1
ATOM 2475 N N . ASP A 1 309 ? 23.853 89.288 39.474 1.00 38.76 341 ASP A N 1
ATOM 2476 C CA . ASP A 1 309 ? 23.076 89.294 38.238 1.00 38.39 341 ASP A CA 1
ATOM 2477 C C . ASP A 1 309 ? 22.708 87.874 37.818 1.00 26.91 341 ASP A C 1
ATOM 2478 O O . ASP A 1 309 ? 21.739 87.661 37.093 1.00 31.75 341 ASP A O 1
ATOM 2483 N N . SER A 1 310 ? 23.467 86.896 38.294 1.00 23.04 342 SER A N 1
ATOM 2484 C CA . SER A 1 310 ? 23.237 85.519 37.871 1.00 21.90 342 SER A CA 1
ATOM 2485 C C . SER A 1 310 ? 22.091 84.826 38.594 1.00 25.00 342 SER A C 1
ATOM 2486 O O . SER A 1 310 ? 21.692 83.733 38.196 1.00 26.60 342 SER A O 1
ATOM 2489 N N . GLN A 1 311 ? 21.558 85.445 39.648 1.00 26.76 343 GLN A N 1
ATOM 2490 C CA . GLN A 1 311 ? 20.513 84.806 40.458 1.00 30.69 343 GLN A CA 1
ATOM 2491 C C . GLN A 1 311 ? 19.278 84.391 39.653 1.00 25.31 343 GLN A C 1
ATOM 2492 O O . GLN A 1 311 ? 18.665 83.361 39.928 1.00 24.39 343 GLN A O 1
ATOM 2498 N N . SER A 1 312 ? 18.911 85.195 38.665 1.00 21.21 344 SER A N 1
ATOM 2499 C CA . SER A 1 312 ? 17.728 84.917 37.847 1.00 26.23 344 SER A CA 1
ATOM 2500 C C . SER A 1 312 ? 17.818 83.578 37.095 1.00 23.12 344 SER A C 1
ATOM 2501 O O . SER A 1 312 ? 16.798 82.980 36.744 1.00 20.54 344 SER A O 1
ATOM 2504 N N . LEU A 1 313 ? 19.040 83.116 36.847 1.00 20.24 345 LEU A N 1
ATOM 2505 C CA . LEU A 1 313 ? 19.264 81.892 36.085 1.00 19.81 345 LEU A CA 1
ATOM 2506 C C . LEU A 1 313 ? 18.727 80.661 36.809 1.00 18.08 345 LEU A C 1
ATOM 2507 O O . LEU A 1 313 ? 18.326 79.673 36.181 1.00 21.62 345 LEU A O 1
ATOM 2512 N N . ARG A 1 314 ? 18.727 80.716 38.136 1.00 19.48 346 ARG A N 1
ATOM 2513 C CA . ARG A 1 314 ? 18.297 79.592 38.953 1.00 23.67 346 ARG A CA 1
ATOM 2514 C C . ARG A 1 314 ? 16.896 79.069 38.616 1.00 21.21 346 ARG A C 1
ATOM 2515 O O . ARG A 1 314 ? 16.669 77.854 38.568 1.00 17.43 346 ARG A O 1
ATOM 2523 N N . CYS A 1 315 ? 15.964 79.979 38.369 1.00 15.79 347 CYS A N 1
ATOM 2524 C CA . CYS A 1 315 ? 14.605 79.583 38.004 1.00 17.41 347 CYS A CA 1
ATOM 2525 C C . CYS A 1 315 ? 14.540 78.824 36.682 1.00 16.80 347 CYS A C 1
ATOM 2526 O O . CYS A 1 315 ? 13.767 77.873 36.561 1.00 19.12 347 CYS A O 1
ATOM 2529 N N . ASP A 1 316 ? 15.325 79.250 35.693 1.00 15.98 348 ASP A N 1
ATOM 2530 C CA . ASP A 1 316 ? 15.388 78.536 34.421 1.00 18.29 348 ASP A CA 1
ATOM 2531 C C . ASP A 1 316 ? 15.910 77.121 34.640 1.00 19.20 348 ASP A C 1
ATOM 2532 O O . ASP A 1 316 ? 15.406 76.159 34.039 1.00 20.41 348 ASP A O 1
ATOM 2537 N N . LEU A 1 317 ? 16.914 76.996 35.508 1.00 17.85 349 LEU A N 1
ATOM 2538 C CA . LEU A 1 317 ? 17.521 75.694 35.785 1.00 17.42 349 LEU A CA 1
ATOM 2539 C C . LEU A 1 317 ? 16.548 74.780 36.512 1.00 17.73 349 LEU A C 1
ATOM 2540 O O . LEU A 1 317 ? 16.422 73.595 36.184 1.00 22.10 349 LEU A O 1
ATOM 2545 N N . ILE A 1 318 ? 15.828 75.340 37.475 1.00 16.16 350 ILE A N 1
ATOM 2546 C CA . ILE A 1 318 ? 14.812 74.580 38.191 1.00 16.83 350 ILE A CA 1
ATOM 2547 C C . ILE A 1 318 ? 13.692 74.062 37.277 1.00 15.88 350 ILE A C 1
ATOM 2548 O O . ILE A 1 318 ? 13.341 72.882 37.337 1.00 19.38 350 ILE A O 1
ATOM 2553 N N . ARG A 1 319 ? 13.149 74.922 36.416 1.00 14.42 351 ARG A N 1
ATOM 2554 C CA . ARG A 1 319 ? 12.095 74.488 35.490 1.00 16.92 351 ARG A CA 1
ATOM 2555 C C . ARG A 1 319 ? 12.619 73.409 34.551 1.00 15.87 351 ARG A C 1
ATOM 2556 O O . ARG A 1 319 ? 11.919 72.434 34.231 1.00 18.49 351 ARG A O 1
ATOM 2564 N N . TYR A 1 320 ? 13.865 73.576 34.121 1.00 18.42 352 TYR A N 1
ATOM 2565 C CA . TYR A 1 320 ? 14.511 72.610 33.245 1.00 19.20 352 TYR A CA 1
ATOM 2566 C C . TYR A 1 320 ? 14.660 71.246 33.932 1.00 20.27 352 TYR A C 1
ATOM 2567 O O . TYR A 1 320 ? 14.295 70.210 33.368 1.00 19.40 352 TYR A O 1
ATOM 2576 N N . ILE A 1 321 ? 15.191 71.251 35.154 1.00 23.08 353 ILE A N 1
ATOM 2577 C CA . ILE A 1 321 ? 15.338 70.019 35.918 1.00 22.27 353 ILE A CA 1
ATOM 2578 C C . ILE A 1 321 ? 13.984 69.334 36.100 1.00 18.70 353 ILE A C 1
ATOM 2579 O O . ILE A 1 321 ? 13.871 68.115 35.981 1.00 22.06 353 ILE A O 1
ATOM 2584 N N . CYS A 1 322 ? 12.957 70.123 36.406 1.00 19.41 354 CYS A N 1
ATOM 2585 C CA . CYS A 1 322 ? 11.636 69.576 36.705 1.00 21.62 354 CYS A CA 1
ATOM 2586 C C . CYS A 1 322 ? 10.869 69.145 35.456 1.00 23.99 354 CYS A C 1
ATOM 2587 O O . CYS A 1 322 ? 10.219 68.103 35.465 1.00 21.35 354 CYS A O 1
ATOM 2590 N N . GLY A 1 323 ? 10.927 69.948 34.394 1.00 20.49 355 GLY A N 1
ATOM 2591 C CA . GLY A 1 323 ? 10.081 69.701 33.234 1.00 19.56 355 GLY A CA 1
ATOM 2592 C C . GLY A 1 323 ? 10.756 69.055 32.033 1.00 23.88 355 GLY A C 1
ATOM 2593 O O . GLY A 1 323 ? 10.076 68.526 31.142 1.00 25.41 355 GLY A O 1
ATOM 2594 N N . VAL A 1 324 ? 12.085 69.082 31.989 1.00 20.14 356 VAL A N 1
ATOM 2595 C CA . VAL A 1 324 ? 12.794 68.528 30.829 1.00 20.20 356 VAL A CA 1
ATOM 2596 C C . VAL A 1 324 ? 13.514 67.229 31.148 1.00 24.17 356 VAL A C 1
ATOM 2597 O O . VAL A 1 324 ? 13.447 66.271 30.379 1.00 28.88 356 VAL A O 1
ATOM 2601 N N . VAL A 1 325 ? 14.211 67.202 32.280 1.00 26.79 357 VAL A N 1
ATOM 2602 C CA . VAL A 1 325 ? 14.962 66.016 32.671 1.00 26.94 357 VAL A CA 1
ATOM 2603 C C . VAL A 1 325 ? 14.047 64.990 33.324 1.00 29.46 357 VAL A C 1
ATOM 2604 O O . VAL A 1 325 ? 13.570 65.197 34.441 1.00 26.95 357 VAL A O 1
ATOM 2608 N N . HIS A 1 326 ? 13.787 63.893 32.624 1.00 26.73 358 HIS A N 1
ATOM 2609 C CA . HIS A 1 326 ? 13.006 62.795 33.187 1.00 32.20 358 HIS A CA 1
ATOM 2610 C C . HIS A 1 326 ? 13.815 61.507 33.051 1.00 38.95 358 HIS A C 1
ATOM 2611 O O . HIS A 1 326 ? 13.727 60.819 32.038 1.00 37.83 358 HIS A O 1
ATOM 2618 N N . PRO A 1 327 ? 14.625 61.191 34.079 1.00 38.49 359 PRO A N 1
ATOM 2619 C CA . PRO A 1 327 ? 15.542 60.045 34.046 1.00 38.33 359 PRO A CA 1
ATOM 2620 C C . PRO A 1 327 ? 14.803 58.722 33.910 1.00 40.70 359 PRO A C 1
ATOM 2621 O O . PRO A 1 327 ? 13.693 58.585 34.426 1.00 40.79 359 PRO A O 1
ATOM 2625 N N . SER A 1 328 ? 15.413 57.766 33.217 1.00 45.75 360 SER A N 1
ATOM 2626 C CA . SER A 1 328 ? 14.829 56.436 33.056 1.00 58.72 360 SER A CA 1
ATOM 2627 C C . SER A 1 328 ? 14.801 55.689 34.383 1.00 58.18 360 SER A C 1
ATOM 2628 O O . SER A 1 328 ? 15.482 56.080 35.333 1.00 48.20 360 SER A O 1
ATOM 2631 N N . ASN A 1 329 ? 14.015 54.615 34.440 1.00 62.45 361 ASN A N 1
ATOM 2632 C CA . ASN A 1 329 ? 13.899 53.799 35.649 1.00 68.02 361 ASN A CA 1
ATOM 2633 C C . ASN A 1 329 ? 15.238 53.239 36.123 1.00 68.17 361 ASN A C 1
ATOM 2634 O O . ASN A 1 329 ? 15.494 53.170 37.327 1.00 71.99 361 ASN A O 1
ATOM 2639 N N . GLU A 1 330 ? 16.081 52.841 35.170 1.00 64.17 362 GLU A N 1
ATOM 2640 C CA . GLU A 1 330 ? 17.434 52.373 35.463 1.00 64.65 362 GLU A CA 1
ATOM 2641 C C . GLU A 1 330 ? 18.203 53.403 36.285 1.00 62.22 362 GLU A C 1
ATOM 2642 O O . GLU A 1 330 ? 18.698 53.102 37.376 1.00 59.67 362 GLU A O 1
ATOM 2648 N N . VAL A 1 331 ? 18.299 54.617 35.747 1.00 56.46 363 VAL A N 1
ATOM 2649 C CA . VAL A 1 331 ? 18.949 55.725 36.435 1.00 46.90 363 VAL A CA 1
ATOM 2650 C C . VAL A 1 331 ? 18.264 55.986 37.774 1.00 48.03 363 VAL A C 1
ATOM 2651 O O . VAL A 1 331 ? 18.926 56.197 38.793 1.00 55.95 363 VAL A O 1
ATOM 2655 N N . LEU A 1 332 ? 16.933 55.944 37.761 1.00 50.09 364 LEU A N 1
ATOM 2656 C CA . LEU A 1 332 ? 16.106 56.224 38.934 1.00 55.24 364 LEU A CA 1
ATOM 2657 C C . LEU A 1 332 ? 16.382 55.268 40.099 1.00 58.62 364 LEU A C 1
ATOM 2658 O O . LEU A 1 332 ? 16.219 55.630 41.267 1.00 51.75 364 LEU A O 1
ATOM 2663 N N . SER A 1 333 ? 16.808 54.052 39.778 1.00 64.03 365 SER A N 1
ATOM 2664 C CA . SER A 1 333 ? 17.048 53.043 40.802 1.00 72.55 365 SER A CA 1
ATOM 2665 C C . SER A 1 333 ? 18.525 52.942 41.187 1.00 77.23 365 SER A C 1
ATOM 2666 O O . SER A 1 333 ? 18.867 52.313 42.190 1.00 79.33 365 SER A O 1
ATOM 2669 N N . SER A 1 334 ? 19.394 53.567 40.396 1.00 69.08 366 SER A N 1
ATOM 2670 C CA . SER A 1 334 ? 20.832 53.533 40.662 1.00 61.34 366 SER A CA 1
ATOM 2671 C C . SER A 1 334 ? 21.246 54.609 41.666 1.00 55.79 366 SER A C 1
ATOM 2672 O O . SER A 1 334 ? 20.403 55.318 42.224 1.00 53.78 366 SER A O 1
ATOM 2675 N N . ASP A 1 335 ? 22.554 54.733 41.875 1.00 51.39 367 ASP A N 1
ATOM 2676 C CA . ASP A 1 335 ? 23.105 55.710 42.809 1.00 47.17 367 ASP A CA 1
ATOM 2677 C C . ASP A 1 335 ? 23.533 57.008 42.121 1.00 44.54 367 ASP A C 1
ATOM 2678 O O . ASP A 1 335 ? 24.416 57.713 42.614 1.00 43.21 367 ASP A O 1
ATOM 2683 N N . ILE A 1 336 ? 22.913 57.322 40.986 1.00 36.80 368 ILE A N 1
ATOM 2684 C CA . ILE A 1 336 ? 23.187 58.583 40.304 1.00 34.06 368 ILE A CA 1
ATOM 2685 C C . ILE A 1 336 ? 22.541 59.736 41.064 1.00 34.15 368 ILE A C 1
ATOM 2686 O O . ILE A 1 336 ? 21.443 59.592 41.617 1.00 36.42 368 ILE A O 1
ATOM 2691 N N . LEU A 1 337 ? 23.242 60.867 41.100 1.00 32.91 369 LEU A N 1
ATOM 2692 C CA . LEU A 1 337 ? 22.730 62.119 41.652 1.00 32.99 369 LEU A CA 1
ATOM 2693 C C . LEU A 1 337 ? 21.286 62.411 41.236 1.00 27.25 369 LEU A C 1
ATOM 2694 O O . LEU A 1 337 ? 21.016 62.664 40.063 1.00 36.65 369 LEU A O 1
ATOM 2699 N N . PRO A 1 338 ? 20.351 62.391 42.207 1.00 37.11 370 PRO A N 1
ATOM 2700 C CA . PRO A 1 338 ? 18.922 62.590 41.926 1.00 29.02 370 PRO A CA 1
ATOM 2701 C C . PRO A 1 338 ? 18.575 64.047 41.635 1.00 30.66 370 PRO A C 1
ATOM 2702 O O . PRO A 1 338 ? 19.286 64.950 42.084 1.00 29.03 370 PRO A O 1
ATOM 2706 N N . ARG A 1 339 ? 17.482 64.269 40.907 1.00 27.06 371 ARG A N 1
ATOM 2707 C CA . ARG A 1 339 ? 17.018 65.621 40.609 1.00 25.82 371 ARG A CA 1
ATOM 2708 C C . ARG A 1 339 ? 16.742 66.429 41.872 1.00 27.78 371 ARG A C 1
ATOM 2709 O O . ARG A 1 339 ? 17.037 67.620 41.921 1.00 22.81 371 ARG A O 1
ATOM 2717 N N . TRP A 1 340 ? 16.181 65.792 42.898 1.00 22.85 372 TRP A N 1
ATOM 2718 C CA . TRP A 1 340 ? 15.882 66.527 44.131 1.00 25.81 372 TRP A CA 1
ATOM 2719 C C . TRP A 1 340 ? 17.144 67.117 44.774 1.00 25.34 372 TRP A C 1
ATOM 2720 O O . TRP A 1 340 ? 17.113 68.225 45.315 1.00 25.19 372 TRP A O 1
ATOM 2731 N N . ALA A 1 341 ? 18.256 66.390 44.684 1.00 22.51 373 ALA A N 1
ATOM 2732 C CA . ALA A 1 341 ? 19.511 66.841 45.285 1.00 29.72 373 ALA A CA 1
ATOM 2733 C C . ALA A 1 341 ? 20.061 68.063 44.558 1.00 29.45 373 ALA A C 1
ATOM 2734 O O . ALA A 1 341 ? 20.626 68.968 45.175 1.00 30.04 373 ALA A O 1
ATOM 2736 N N . ILE A 1 342 ? 19.894 68.086 43.241 1.00 26.85 374 ILE A N 1
ATOM 2737 C CA . ILE A 1 342 ? 20.276 69.252 42.452 1.00 25.21 374 ILE A CA 1
ATOM 2738 C C . ILE A 1 342 ? 19.403 70.460 42.793 1.00 27.09 374 ILE A C 1
ATOM 2739 O O . ILE A 1 342 ? 19.916 71.574 42.957 1.00 25.66 374 ILE A O 1
ATOM 2744 N N . ILE A 1 343 ? 18.091 70.239 42.913 1.00 23.45 375 ILE A N 1
ATOM 2745 C CA . ILE A 1 343 ? 17.175 71.313 43.295 1.00 25.02 375 ILE A CA 1
ATOM 2746 C C . ILE A 1 343 ? 17.564 71.871 44.665 1.00 24.74 375 ILE A C 1
ATOM 2747 O O . ILE A 1 343 ? 17.637 73.087 44.860 1.00 27.04 375 ILE A O 1
ATOM 2752 N N . GLY A 1 344 ? 17.809 70.968 45.608 1.00 21.29 376 GLY A N 1
ATOM 2753 C CA . GLY A 1 344 ? 18.189 71.355 46.959 1.00 29.05 376 GLY A CA 1
ATOM 2754 C C . GLY A 1 344 ? 19.429 72.229 46.944 1.00 29.11 376 GLY A C 1
ATOM 2755 O O . GLY A 1 344 ? 19.472 73.280 47.585 1.00 28.86 376 GLY A O 1
ATOM 2756 N N . TRP A 1 345 ? 20.435 71.798 46.188 1.00 26.92 377 TRP A N 1
ATOM 2757 C CA . TRP A 1 345 ? 21.640 72.591 45.995 1.00 26.30 377 TRP A CA 1
ATOM 2758 C C . TRP A 1 345 ? 21.325 73.976 45.428 1.00 24.97 377 TRP A C 1
ATOM 2759 O O . TRP A 1 345 ? 21.758 74.989 45.984 1.00 31.16 377 TRP A O 1
ATOM 2770 N N . LEU A 1 346 ? 20.563 74.021 44.336 1.00 25.11 378 LEU A N 1
ATOM 2771 C CA . LEU A 1 346 ? 20.206 75.293 43.713 1.00 28.06 378 LEU A CA 1
ATOM 2772 C C . LEU A 1 346 ? 19.462 76.232 44.657 1.00 26.95 378 LEU A C 1
ATOM 2773 O O . LEU A 1 346 ? 19.723 77.434 44.661 1.00 28.57 378 LEU A O 1
ATOM 2778 N N . LEU A 1 347 ? 18.539 75.692 45.452 1.00 26.62 379 LEU A N 1
ATOM 2779 C CA . LEU A 1 347 ? 17.835 76.495 46.445 1.00 27.25 379 LEU A CA 1
ATOM 2780 C C . LEU A 1 347 ? 18.804 77.160 47.431 1.00 31.09 379 LEU A C 1
ATOM 2781 O O . LEU A 1 347 ? 18.688 78.354 47.724 1.00 31.76 379 LEU A O 1
ATOM 2786 N N . THR A 1 348 ? 19.773 76.395 47.925 1.00 32.12 380 THR A N 1
ATOM 2787 C CA . THR A 1 348 ? 20.705 76.921 48.921 1.00 38.55 380 THR A CA 1
ATOM 2788 C C . THR A 1 348 ? 21.683 77.961 48.360 1.00 36.51 380 THR A C 1
ATOM 2789 O O . THR A 1 348 ? 22.334 78.663 49.124 1.00 46.27 380 THR A O 1
ATOM 2793 N N . THR A 1 349 ? 21.789 78.065 47.040 1.00 35.84 381 THR A N 1
ATOM 2794 C CA . THR A 1 349 ? 22.706 79.041 46.446 1.00 40.53 381 THR A CA 1
ATOM 2795 C C . THR A 1 349 ? 22.094 80.438 46.292 1.00 41.73 381 THR A C 1
ATOM 2796 O O . THR A 1 349 ? 22.786 81.377 45.907 1.00 34.08 381 THR A O 1
ATOM 2800 N N . CYS A 1 350 ? 20.805 80.580 46.595 1.00 38.50 382 CYS A N 1
ATOM 2801 C CA . CYS A 1 350 ? 20.151 81.891 46.517 1.00 39.58 382 CYS A CA 1
ATOM 2802 C C . CYS A 1 350 ? 20.760 82.897 47.485 1.00 39.37 382 CYS A C 1
ATOM 2803 O O . CYS A 1 350 ? 20.873 82.632 48.677 1.00 45.43 382 CYS A O 1
ATOM 2806 N N . THR A 1 351 ? 21.146 84.058 46.967 1.00 32.66 383 THR A N 1
ATOM 2807 C CA . THR A 1 351 ? 21.803 85.064 47.791 1.00 40.32 383 THR A CA 1
ATOM 2808 C C . THR A 1 351 ? 20.841 86.185 48.150 1.00 40.81 383 THR A C 1
ATOM 2809 O O . THR A 1 351 ? 21.182 87.063 48.930 1.00 44.31 383 THR A O 1
ATOM 2813 N N . SER A 1 352 ? 19.648 86.170 47.562 1.00 37.80 384 SER A N 1
ATOM 2814 C CA . SER A 1 352 ? 18.639 87.170 47.912 1.00 37.85 384 SER A CA 1
ATOM 2815 C C . SER A 1 352 ? 17.283 86.542 48.207 1.00 30.30 384 SER A C 1
ATOM 2816 O O . SER A 1 352 ? 16.974 85.444 47.740 1.00 25.34 384 SER A O 1
ATOM 2819 N N . ASN A 1 353 ? 16.475 87.247 48.990 1.00 26.43 385 ASN A N 1
ATOM 2820 C CA . ASN A 1 353 ? 15.126 86.796 49.281 1.00 28.24 385 ASN A CA 1
ATOM 2821 C C . ASN A 1 353 ? 14.244 86.741 48.025 1.00 29.03 385 ASN A C 1
ATOM 2822 O O . ASN A 1 353 ? 13.427 85.824 47.864 1.00 25.77 385 ASN A O 1
ATOM 2827 N N . VAL A 1 354 ? 14.412 87.712 47.129 1.00 27.12 386 VAL A N 1
ATOM 2828 C CA . VAL A 1 354 ? 13.708 87.689 45.848 1.00 21.88 386 VAL A CA 1
ATOM 2829 C C . VAL A 1 354 ? 14.017 86.424 45.064 1.00 23.69 386 VAL A C 1
ATOM 2830 O O . VAL A 1 354 ? 13.111 85.761 44.556 1.00 22.84 386 VAL A O 1
ATOM 2834 N N . ALA A 1 355 ? 15.304 86.095 44.946 1.00 22.54 387 ALA A N 1
ATOM 2835 C CA . ALA A 1 355 ? 15.706 84.953 44.133 1.00 21.64 387 ALA A CA 1
ATOM 2836 C C . ALA A 1 355 ? 15.234 83.650 44.780 1.00 21.06 387 ALA A C 1
ATOM 2837 O O . ALA A 1 355 ? 14.805 82.725 44.095 1.00 22.58 387 ALA A O 1
ATOM 2839 N N . ALA A 1 356 ? 15.318 83.584 46.103 1.00 21.64 388 ALA A N 1
ATOM 2840 C CA . ALA A 1 356 ? 14.813 82.432 46.839 1.00 22.51 388 ALA A CA 1
ATOM 2841 C C . ALA A 1 356 ? 13.303 82.274 46.632 1.00 21.37 388 ALA A C 1
ATOM 2842 O O . ALA A 1 356 ? 12.827 81.168 46.384 1.00 19.29 388 ALA A O 1
ATOM 2844 N N . SER A 1 357 ? 12.559 83.379 46.732 1.00 18.62 389 SER A N 1
ATOM 2845 C CA . SER A 1 357 ? 11.106 83.346 46.542 1.00 19.67 389 SER A CA 1
ATOM 2846 C C . SER A 1 357 ? 10.716 82.920 45.138 1.00 20.47 389 SER A C 1
ATOM 2847 O O . SER A 1 357 ? 9.839 82.066 44.977 1.00 18.42 389 SER A O 1
ATOM 2850 N N . ASN A 1 358 ? 11.349 83.510 44.123 1.00 16.18 390 ASN A N 1
ATOM 2851 C CA . ASN A 1 358 ? 11.107 83.093 42.742 1.00 15.07 390 ASN A CA 1
ATOM 2852 C C . ASN A 1 358 ? 11.435 81.623 42.501 1.00 18.30 390 ASN A C 1
ATOM 2853 O O . ASN A 1 358 ? 10.722 80.938 41.774 1.00 18.56 390 ASN A O 1
ATOM 2858 N N . ALA A 1 359 ? 12.527 81.150 43.094 1.00 16.32 391 ALA A N 1
ATOM 2859 C CA . ALA A 1 359 ? 12.941 79.755 42.941 1.00 21.95 391 ALA A CA 1
ATOM 2860 C C . ALA A 1 359 ? 11.912 78.780 43.525 1.00 21.92 391 ALA A C 1
ATOM 2861 O O . ALA A 1 359 ? 11.616 77.740 42.926 1.00 16.98 391 ALA A O 1
ATOM 2863 N N . LYS A 1 360 ? 11.387 79.106 44.704 1.00 17.29 392 LYS A N 1
ATOM 2864 C CA . LYS A 1 360 ? 10.339 78.293 45.314 1.00 19.16 392 LYS A CA 1
ATOM 2865 C C . LYS A 1 360 ? 9.107 78.227 44.409 1.00 18.97 392 LYS A C 1
ATOM 2866 O O . LYS A 1 360 ? 8.541 77.155 44.203 1.00 18.55 392 LYS A O 1
ATOM 2872 N N . LEU A 1 361 ? 8.695 79.368 43.860 1.00 14.16 393 LEU A N 1
ATOM 2873 C CA . LEU A 1 361 ? 7.518 79.382 42.994 1.00 17.78 393 LEU A CA 1
ATOM 2874 C C . LEU A 1 361 ? 7.778 78.547 41.740 1.00 19.76 393 LEU A C 1
ATOM 2875 O O . LEU A 1 361 ? 6.915 77.790 41.293 1.00 16.55 393 LEU A O 1
ATOM 2880 N N . ALA A 1 362 ? 8.981 78.661 41.190 1.00 16.84 394 ALA A N 1
ATOM 2881 C CA . ALA A 1 362 ? 9.338 77.892 40.005 1.00 16.55 394 ALA A CA 1
ATOM 2882 C C . ALA A 1 362 ? 9.286 76.392 40.308 1.00 21.98 394 ALA A C 1
ATOM 2883 O O . ALA A 1 362 ? 8.787 75.603 39.510 1.00 18.54 394 ALA A O 1
ATOM 2885 N N . LEU A 1 363 ? 9.801 76.004 41.466 1.00 17.20 395 LEU A N 1
ATOM 2886 C CA . LEU A 1 363 ? 9.766 74.608 41.895 1.00 14.80 395 LEU A CA 1
ATOM 2887 C C . LEU A 1 363 ? 8.340 74.078 41.965 1.00 19.32 395 LEU A C 1
ATOM 2888 O O . LEU A 1 363 ? 8.080 72.914 41.650 1.00 20.87 395 LEU A O 1
ATOM 2893 N N . PHE A 1 364 ? 7.420 74.926 42.422 1.00 15.43 396 PHE A N 1
ATOM 2894 C CA . PHE A 1 364 ? 6.038 74.508 42.616 1.00 15.15 396 PHE A CA 1
ATOM 2895 C C . PHE A 1 364 ? 5.108 74.833 41.441 1.00 17.17 396 PHE A C 1
ATOM 2896 O O . PHE A 1 364 ? 3.901 74.636 41.560 1.00 15.29 396 PHE A O 1
ATOM 2904 N N . TYR A 1 365 ? 5.636 75.369 40.342 1.00 13.86 397 TYR A N 1
ATOM 2905 C CA . TYR A 1 365 ? 4.743 75.922 39.322 1.00 16.64 397 TYR A CA 1
ATOM 2906 C C . TYR A 1 365 ? 3.816 74.884 38.710 1.00 21.74 397 TYR A C 1
ATOM 2907 O O . TYR A 1 365 ? 2.681 75.203 38.357 1.00 18.34 397 TYR A O 1
ATOM 2916 N N . ASP A 1 366 ? 4.281 73.642 38.580 1.00 15.32 398 ASP A N 1
ATOM 2917 C CA . ASP A 1 366 ? 3.404 72.614 38.038 1.00 18.53 398 ASP A CA 1
ATOM 2918 C C . ASP A 1 366 ? 2.428 72.037 39.065 1.00 20.60 398 ASP A C 1
ATOM 2919 O O . ASP A 1 366 ? 1.502 71.321 38.700 1.00 16.66 398 ASP A O 1
ATOM 2924 N N . TRP A 1 367 ? 2.609 72.362 40.345 1.00 16.95 399 TRP A N 1
ATOM 2925 C CA . TRP A 1 367 ? 1.683 71.904 41.369 1.00 17.04 399 TRP A CA 1
ATOM 2926 C C . TRP A 1 367 ? 0.371 72.676 41.326 1.00 19.92 399 TRP A C 1
ATOM 2927 O O . TRP A 1 367 ? -0.696 72.139 41.642 1.00 18.35 399 TRP A O 1
ATOM 2938 N N . LEU A 1 368 ? 0.461 73.955 40.974 1.00 16.77 400 LEU A N 1
ATOM 2939 C CA . LEU A 1 368 ? -0.635 74.912 41.211 1.00 23.56 400 LEU A CA 1
ATOM 2940 C C . LEU A 1 368 ? -1.938 74.528 40.517 1.00 24.11 400 LEU A C 1
ATOM 2941 O O . LEU A 1 368 ? -3.027 74.639 41.091 1.00 18.03 400 LEU A O 1
ATOM 2946 N N . PHE A 1 369 ? -1.822 74.047 39.286 1.00 18.21 401 PHE A N 1
ATOM 2947 C CA . PHE A 1 369 ? -3.000 73.656 38.524 1.00 22.26 401 PHE A CA 1
ATOM 2948 C C . PHE A 1 369 ? -2.876 72.217 38.057 1.00 22.12 401 PHE A C 1
ATOM 2949 O O . PHE A 1 369 ? -3.450 71.833 37.045 1.00 22.40 401 PHE A O 1
ATOM 2957 N N . PHE A 1 370 ? -2.142 71.420 38.831 1.00 19.51 402 PHE A N 1
ATOM 2958 C CA . PHE A 1 370 ? -1.839 70.037 38.472 1.00 25.60 402 PHE A CA 1
ATOM 2959 C C . PHE A 1 370 ? -3.081 69.217 38.161 1.00 25.79 402 PHE A C 1
ATOM 2960 O O . PHE A 1 370 ? -4.036 69.197 38.924 1.00 18.38 402 PHE A O 1
ATOM 2968 N N . SER A 1 371 ? -3.052 68.528 37.030 1.00 20.43 403 SER A N 1
ATOM 2969 C CA . SER A 1 371 ? -4.117 67.606 36.667 1.00 28.18 403 SER A CA 1
ATOM 2970 C C . SER A 1 371 ? -3.486 66.274 36.272 1.00 29.00 403 SER A C 1
ATOM 2971 O O . SER A 1 371 ? -2.652 66.228 35.362 1.00 28.08 403 SER A O 1
ATOM 2974 N N . PRO A 1 372 ? -3.885 65.182 36.942 1.00 26.98 404 PRO A N 1
ATOM 2975 C CA . PRO A 1 372 ? -3.209 63.893 36.718 1.00 26.83 404 PRO A CA 1
ATOM 2976 C C . PRO A 1 372 ? -3.428 63.296 35.328 1.00 29.82 404 PRO A C 1
ATOM 2977 O O . PRO A 1 372 ? -2.730 62.349 34.964 1.00 30.41 404 PRO A O 1
ATOM 2981 N N . ASP A 1 373 ? -4.372 63.827 34.561 1.00 25.22 405 ASP A N 1
ATOM 2982 C CA . ASP A 1 373 ? -4.573 63.350 33.196 1.00 32.51 405 ASP A CA 1
ATOM 2983 C C . ASP A 1 373 ? -3.610 64.020 32.223 1.00 33.52 405 ASP A C 1
ATOM 2984 O O . ASP A 1 373 ? -3.544 63.645 31.056 1.00 34.67 405 ASP A O 1
ATOM 2989 N N . LYS A 1 374 ? -2.877 65.020 32.699 1.00 27.05 406 LYS A N 1
ATOM 2990 C CA . LYS A 1 374 ? -2.078 65.857 31.809 1.00 37.09 406 LYS A CA 1
ATOM 2991 C C . LYS A 1 374 ? -0.644 66.018 32.286 1.00 30.19 406 LYS A C 1
ATOM 2992 O O . LYS A 1 374 ? 0.313 65.663 31.592 1.00 37.12 406 LYS A O 1
ATOM 2998 N N . ASP A 1 375 ? -0.504 66.561 33.481 1.00 24.79 407 ASP A N 1
ATOM 2999 C CA . ASP A 1 375 ? 0.799 66.811 34.051 1.00 23.61 407 ASP A CA 1
ATOM 3000 C C . ASP A 1 375 ? 1.383 65.505 34.580 1.00 25.17 407 ASP A C 1
ATOM 3001 O O . ASP A 1 375 ? 0.646 64.582 34.943 1.00 26.31 407 ASP A O 1
ATOM 3006 N N . SER A 1 376 ? 2.706 65.428 34.619 1.00 25.82 408 SER A N 1
ATOM 3007 C CA . SER A 1 376 ? 3.391 64.196 34.980 1.00 22.11 408 SER A CA 1
ATOM 3008 C C . SER A 1 376 ? 3.839 64.201 36.431 1.00 22.66 408 SER A C 1
ATOM 3009 O O . SER A 1 376 ? 4.161 65.252 36.978 1.00 22.34 408 SER A O 1
ATOM 3012 N N . ILE A 1 377 ? 3.891 63.016 37.030 1.00 25.90 409 ILE A N 1
ATOM 3013 C CA . ILE A 1 377 ? 4.481 62.831 38.357 1.00 21.74 409 ILE A CA 1
ATOM 3014 C C . ILE A 1 377 ? 5.916 63.377 38.397 1.00 32.74 409 ILE A C 1
ATOM 3015 O O . ILE A 1 377 ? 6.369 63.899 39.417 1.00 27.09 409 ILE A O 1
ATOM 3028 N N . ASN A 1 379 ? 7.184 66.016 37.070 1.00 19.71 411 ASN A N 1
ATOM 3029 C CA . ASN A 1 379 ? 7.262 67.460 37.263 1.00 21.09 411 ASN A CA 1
ATOM 3030 C C . ASN A 1 379 ? 7.087 67.913 38.714 1.00 20.48 411 ASN A C 1
ATOM 3031 O O . ASN A 1 379 ? 7.598 68.960 39.113 1.00 22.80 411 ASN A O 1
ATOM 3036 N N . ILE A 1 380 ? 6.335 67.148 39.489 1.00 19.08 412 ILE A N 1
ATOM 3037 C CA . ILE A 1 380 ? 6.020 67.563 40.853 1.00 20.28 412 ILE A CA 1
ATOM 3038 C C . ILE A 1 380 ? 6.818 66.795 41.900 1.00 25.95 412 ILE A C 1
ATOM 3039 O O . ILE A 1 380 ? 6.848 67.178 43.070 1.00 24.04 412 ILE A O 1
ATOM 3044 N N . GLU A 1 381 ? 7.453 65.703 41.494 1.00 23.23 413 GLU A N 1
ATOM 3045 C CA . GLU A 1 381 ? 8.179 64.882 42.459 1.00 30.10 413 GLU A CA 1
ATOM 3046 C C . GLU A 1 381 ? 9.444 65.519 43.082 1.00 27.99 413 GLU A C 1
ATOM 3047 O O . GLU A 1 381 ? 9.759 65.218 44.238 1.00 26.82 413 GLU A O 1
ATOM 3053 N N . PRO A 1 382 ? 10.171 66.388 42.342 1.00 23.70 414 PRO A N 1
ATOM 3054 C CA . PRO A 1 382 ? 11.356 66.916 43.034 1.00 27.39 414 PRO A CA 1
ATOM 3055 C C . PRO A 1 382 ? 11.021 67.742 44.276 1.00 24.14 414 PRO A C 1
ATOM 3056 O O . PRO A 1 382 ? 11.755 67.646 45.247 1.00 28.09 414 PRO A O 1
ATOM 3060 N N . ALA A 1 383 ? 9.945 68.521 44.246 1.00 20.13 415 ALA A N 1
ATOM 3061 C CA . ALA A 1 383 ? 9.588 69.351 45.382 1.00 22.34 415 ALA A CA 1
ATOM 3062 C C . ALA A 1 383 ? 9.307 68.505 46.620 1.00 23.85 415 ALA A C 1
ATOM 3063 O O . ALA A 1 383 ? 9.806 68.809 47.700 1.00 24.39 415 ALA A O 1
ATOM 3065 N N . ILE A 1 384 ? 8.507 67.454 46.465 1.00 22.10 416 ILE A N 1
ATOM 3066 C CA . ILE A 1 384 ? 8.175 66.600 47.599 1.00 22.27 416 ILE A CA 1
ATOM 3067 C C . ILE A 1 384 ? 9.403 65.837 48.095 1.00 23.56 416 ILE A C 1
ATOM 3068 O O . ILE A 1 384 ? 9.555 65.577 49.293 1.00 23.02 416 ILE A O 1
ATOM 3073 N N . LEU A 1 385 ? 10.298 65.492 47.179 1.00 23.36 417 LEU A N 1
ATOM 3074 C CA . LEU A 1 385 ? 11.478 64.726 47.564 1.00 22.07 417 LEU A CA 1
ATOM 3075 C C . LEU A 1 385 ? 12.545 65.621 48.197 1.00 21.35 417 LEU A C 1
ATOM 3076 O O . LEU A 1 385 ? 13.301 65.172 49.058 1.00 25.18 417 LEU A O 1
ATOM 3081 N N . VAL A 1 386 ? 12.606 66.885 47.776 1.00 20.81 418 VAL A N 1
ATOM 3082 C CA . VAL A 1 386 ? 13.479 67.837 48.452 1.00 28.75 418 VAL A CA 1
ATOM 3083 C C . VAL A 1 386 ? 12.995 68.014 49.886 1.00 26.77 418 VAL A C 1
ATOM 3084 O O . VAL A 1 386 ? 13.800 68.045 50.815 1.00 25.45 418 VAL A O 1
ATOM 3096 N N . HIS A 1 388 ? 11.155 65.855 51.721 1.00 21.81 420 HIS A N 1
ATOM 3097 C CA . HIS A 1 388 ? 11.337 64.597 52.448 1.00 25.21 420 HIS A CA 1
ATOM 3098 C C . HIS A 1 388 ? 12.795 64.377 52.849 1.00 26.85 420 HIS A C 1
ATOM 3099 O O . HIS A 1 388 ? 13.102 64.098 54.013 1.00 26.05 420 HIS A O 1
ATOM 3106 N N . HIS A 1 389 ? 13.698 64.510 51.884 1.00 24.46 421 HIS A N 1
ATOM 3107 C CA . HIS A 1 389 ? 15.108 64.228 52.130 1.00 26.39 421 HIS A CA 1
ATOM 3108 C C . HIS A 1 389 ? 15.842 65.322 52.910 1.00 26.13 421 HIS A C 1
ATOM 3109 O O . HIS A 1 389 ? 16.909 65.074 53.470 1.00 27.62 421 HIS A O 1
ATOM 3116 N N . SER A 1 390 ? 15.279 66.527 52.952 1.00 27.03 422 SER A N 1
ATOM 3117 C CA . SER A 1 390 ? 15.904 67.606 53.718 1.00 27.99 422 SER A CA 1
ATOM 3118 C C . SER A 1 390 ? 15.512 67.568 55.195 1.00 30.83 422 SER A C 1
ATOM 3119 O O . SER A 1 390 ? 16.192 68.160 56.032 1.00 27.03 422 SER A O 1
ATOM 3130 N N . LYS A 1 392 ? 15.743 65.602 57.695 1.00 36.76 424 LYS A N 1
ATOM 3131 C CA . LYS A 1 392 ? 16.773 65.222 58.657 1.00 41.22 424 LYS A CA 1
ATOM 3132 C C . LYS A 1 392 ? 18.042 66.100 58.611 1.00 38.73 424 LYS A C 1
ATOM 3133 O O . LYS A 1 392 ? 18.463 66.605 59.649 1.00 39.21 424 LYS A O 1
ATOM 3139 N N . PRO A 1 393 ? 18.653 66.294 57.421 1.00 34.49 425 PRO A N 1
ATOM 3140 C CA . PRO A 1 393 ? 19.878 67.108 57.442 1.00 38.53 425 PRO A CA 1
ATOM 3141 C C . PRO A 1 393 ? 19.650 68.622 57.368 1.00 41.26 425 PRO A C 1
ATOM 3142 O O . PRO A 1 393 ? 20.487 69.361 57.883 1.00 36.23 425 PRO A O 1
ATOM 3146 N N . HIS A 1 394 ? 18.572 69.081 56.733 1.00 33.48 426 HIS A N 1
ATOM 3147 C CA . HIS A 1 394 ? 18.309 70.523 56.652 1.00 32.33 426 HIS A CA 1
ATOM 3148 C C . HIS A 1 394 ? 16.835 70.879 56.812 1.00 33.94 426 HIS A C 1
ATOM 3149 O O . HIS A 1 394 ? 16.177 71.274 55.841 1.00 35.14 426 HIS A O 1
ATOM 3156 N N . PRO A 1 395 ? 16.320 70.758 58.046 1.00 33.46 427 PRO A N 1
ATOM 3157 C CA . PRO A 1 395 ? 14.896 70.934 58.357 1.00 33.00 427 PRO A CA 1
ATOM 3158 C C . PRO A 1 395 ? 14.346 72.296 57.936 1.00 32.97 427 PRO A C 1
ATOM 3159 O O . PRO A 1 395 ? 13.149 72.413 57.675 1.00 29.24 427 PRO A O 1
ATOM 3163 N N . ALA A 1 396 ? 15.209 73.305 57.881 1.00 36.36 428 ALA A N 1
ATOM 3164 C CA . ALA A 1 396 ? 14.802 74.647 57.473 1.00 37.62 428 ALA A CA 1
ATOM 3165 C C . ALA A 1 396 ? 14.331 74.691 56.018 1.00 30.81 428 ALA A C 1
ATOM 3166 O O . ALA A 1 396 ? 13.433 75.459 55.679 1.00 35.50 428 ALA A O 1
ATOM 3168 N N . ILE A 1 397 ? 14.949 73.880 55.161 1.00 25.01 429 ILE A N 1
ATOM 3169 C CA . ILE A 1 397 ? 14.536 73.781 53.763 1.00 25.70 429 ILE A CA 1
ATOM 3170 C C . ILE A 1 397 ? 13.135 73.189 53.672 1.00 24.74 429 ILE A C 1
ATOM 3171 O O . ILE A 1 397 ? 12.261 73.729 52.991 1.00 23.18 429 ILE A O 1
ATOM 3176 N N . THR A 1 398 ? 12.926 72.072 54.363 1.00 24.65 430 THR A N 1
ATOM 3177 C CA . THR A 1 398 ? 11.605 71.455 54.431 1.00 23.13 430 THR A CA 1
ATOM 3178 C C . THR A 1 398 ? 10.575 72.444 54.945 1.00 22.11 430 THR A C 1
ATOM 3179 O O . THR A 1 398 ? 9.516 72.609 54.337 1.00 21.54 430 THR A O 1
ATOM 3183 N N . ALA A 1 399 ? 10.885 73.112 56.054 1.00 21.62 431 ALA A N 1
ATOM 3184 C CA . ALA A 1 399 ? 9.928 74.048 56.643 1.00 25.42 431 ALA A CA 1
ATOM 3185 C C . ALA A 1 399 ? 9.574 75.201 55.708 1.00 21.33 431 ALA A C 1
ATOM 3186 O O . ALA A 1 399 ? 8.404 75.559 55.589 1.00 19.87 431 ALA A O 1
ATOM 3188 N N . THR A 1 400 ? 10.565 75.782 55.032 1.00 21.80 432 THR A N 1
ATOM 3189 C CA . THR A 1 400 ? 10.267 76.916 54.162 1.00 19.61 432 THR A CA 1
ATOM 3190 C C . THR A 1 400 ? 9.413 76.503 52.966 1.00 19.58 432 THR A C 1
ATOM 3191 O O . THR A 1 400 ? 8.555 77.274 52.517 1.00 17.67 432 THR A O 1
ATOM 3195 N N . LEU A 1 401 ? 9.632 75.292 52.455 1.00 18.03 433 LEU A N 1
ATOM 3196 C CA . LEU A 1 401 ? 8.856 74.817 51.307 1.00 17.02 433 LEU A CA 1
ATOM 3197 C C . LEU A 1 401 ? 7.423 74.481 51.709 1.00 19.49 433 LEU A C 1
ATOM 3198 O O . LEU A 1 401 ? 6.477 74.778 50.977 1.00 17.43 433 LEU A O 1
ATOM 3203 N N . LEU A 1 402 ? 7.258 73.889 52.891 1.00 18.54 434 LEU A N 1
ATOM 3204 C CA . LEU A 1 402 ? 5.928 73.573 53.384 1.00 18.81 434 LEU A CA 1
ATOM 3205 C C . LEU A 1 402 ? 5.130 74.845 53.647 1.00 19.72 434 LEU A C 1
ATOM 3206 O O . LEU A 1 402 ? 3.951 74.924 53.302 1.00 19.64 434 LEU A O 1
ATOM 3211 N N . ASP A 1 403 ? 5.776 75.832 54.268 1.00 18.03 435 ASP A N 1
ATOM 3212 C CA . ASP A 1 403 ? 5.156 77.138 54.516 1.00 20.94 435 ASP A CA 1
ATOM 3213 C C . ASP A 1 403 ? 4.784 77.831 53.185 1.00 18.96 435 ASP A C 1
ATOM 3214 O O . ASP A 1 403 ? 3.690 78.393 53.042 1.00 18.97 435 ASP A O 1
ATOM 3219 N N . PHE A 1 404 ? 5.681 77.766 52.211 1.00 16.66 436 PHE A N 1
ATOM 3220 C CA . PHE A 1 404 ? 5.410 78.361 50.902 1.00 15.94 436 PHE A CA 1
ATOM 3221 C C . PHE A 1 404 ? 4.189 77.710 50.249 1.00 15.95 436 PHE A C 1
ATOM 3222 O O . PHE A 1 404 ? 3.295 78.393 49.741 1.00 17.10 436 PHE A O 1
ATOM 3238 N N . CYS A 1 406 ? 1.661 76.212 51.604 1.00 22.02 438 CYS A N 1
ATOM 3239 C CA . CYS A 1 406 ? 0.417 76.621 52.239 1.00 16.55 438 CYS A CA 1
ATOM 3240 C C . CYS A 1 406 ? 0.030 78.046 51.869 1.00 21.89 438 CYS A C 1
ATOM 3241 O O . CYS A 1 406 ? -1.135 78.323 51.609 1.00 25.72 438 CYS A O 1
ATOM 3244 N N . ARG A 1 407 ? 1.008 78.947 51.860 1.00 19.77 439 ARG A N 1
ATOM 3245 C CA . ARG A 1 407 ? 0.725 80.363 51.649 1.00 18.78 439 ARG A CA 1
ATOM 3246 C C . ARG A 1 407 ? 0.427 80.709 50.180 1.00 20.02 439 ARG A C 1
ATOM 3247 O O . ARG A 1 407 ? -0.318 81.646 49.899 1.00 17.94 439 ARG A O 1
ATOM 3255 N N . ILE A 1 408 ? 1.010 79.960 49.256 1.00 17.01 440 ILE A N 1
ATOM 3256 C CA . ILE A 1 408 ? 0.809 80.244 47.835 1.00 18.95 440 ILE A CA 1
ATOM 3257 C C . ILE A 1 408 ? -0.643 79.946 47.401 1.00 20.17 440 ILE A C 1
ATOM 3258 O O . ILE A 1 408 ? -1.176 80.591 46.486 1.00 21.43 440 ILE A O 1
ATOM 3263 N N . ILE A 1 409 ? -1.297 79.013 48.091 1.00 16.84 441 ILE A N 1
ATOM 3264 C CA . ILE A 1 409 ? -2.664 78.617 47.725 1.00 17.08 441 ILE A CA 1
ATOM 3265 C C . ILE A 1 409 ? -3.694 79.771 47.695 1.00 21.32 441 ILE A C 1
ATOM 3266 O O . ILE A 1 409 ? -4.332 79.991 46.662 1.00 20.57 441 ILE A O 1
ATOM 3271 N N . PRO A 1 410 ? -3.866 80.513 48.812 1.00 19.81 442 PRO A N 1
ATOM 3272 C CA . PRO A 1 410 ? -4.822 81.621 48.682 1.00 18.76 442 PRO A CA 1
ATOM 3273 C C . PRO A 1 410 ? -4.239 82.859 47.982 1.00 20.32 442 PRO A C 1
ATOM 3274 O O . PRO A 1 410 ? -4.986 83.768 47.604 1.00 23.27 442 PRO A O 1
ATOM 3278 N N . ASN A 1 411 ? -2.927 82.915 47.827 1.00 16.60 443 ASN A N 1
ATOM 3279 C CA . ASN A 1 411 ? -2.305 84.160 47.397 1.00 18.81 443 ASN A CA 1
ATOM 3280 C C . ASN A 1 411 ? -1.888 84.274 45.924 1.00 20.98 443 ASN A C 1
ATOM 3281 O O . ASN A 1 411 ? -1.851 85.385 45.380 1.00 18.90 443 ASN A O 1
ATOM 3286 N N . PHE A 1 412 ? -1.563 83.149 45.296 1.00 15.47 444 PHE A N 1
ATOM 3287 C CA . PHE A 1 412 ? -1.082 83.170 43.906 1.00 17.98 444 PHE A CA 1
ATOM 3288 C C . PHE A 1 412 ? -1.999 84.021 43.025 1.00 15.66 444 PHE A C 1
ATOM 3289 O O . PHE A 1 412 ? -1.550 84.934 42.340 1.00 16.43 444 PHE A O 1
ATOM 3297 N N . TYR A 1 413 ? -3.289 83.726 43.071 1.00 16.02 445 TYR A N 1
ATOM 3298 C CA . TYR A 1 413 ? -4.288 84.559 42.421 1.00 17.54 445 TYR A CA 1
ATOM 3299 C C . TYR A 1 413 ? -5.616 84.302 43.113 1.00 17.75 445 TYR A C 1
ATOM 3300 O O . TYR A 1 413 ? -6.255 83.276 42.859 1.00 21.63 445 TYR A O 1
ATOM 3309 N N . PRO A 1 414 ? -6.012 85.213 44.023 1.00 22.62 446 PRO A N 1
ATOM 3310 C CA . PRO A 1 414 ? -7.161 84.952 44.905 1.00 21.54 446 PRO A CA 1
ATOM 3311 C C . PRO A 1 414 ? -8.466 84.484 44.227 1.00 20.05 446 PRO A C 1
ATOM 3312 O O . PRO A 1 414 ? -9.072 83.554 44.752 1.00 24.71 446 PRO A O 1
ATOM 3316 N N . PRO A 1 415 ? -8.882 85.085 43.089 1.00 25.74 447 PRO A N 1
ATOM 3317 C CA . PRO A 1 415 ? -10.106 84.543 42.470 1.00 29.52 447 PRO A CA 1
ATOM 3318 C C . PRO A 1 415 ? -9.986 83.066 42.038 1.00 29.96 447 PRO A C 1
ATOM 3319 O O . PRO A 1 415 ? -11.003 82.398 41.872 1.00 27.63 447 PRO A O 1
ATOM 3323 N N . LEU A 1 416 ? -8.768 82.560 41.874 1.00 24.27 448 LEU A N 1
ATOM 3324 C CA . LEU A 1 416 ? -8.573 81.147 41.533 1.00 19.27 448 LEU A CA 1
ATOM 3325 C C . LEU A 1 416 ? -8.109 80.265 42.702 1.00 21.39 448 LEU A C 1
ATOM 3326 O O . LEU A 1 416 ? -7.611 79.157 42.482 1.00 23.79 448 LEU A O 1
ATOM 3331 N N . GLU A 1 417 ? -8.289 80.736 43.934 1.00 21.67 449 GLU A N 1
ATOM 3332 C CA . GLU A 1 417 ? -7.844 79.972 45.102 1.00 21.72 449 GLU A CA 1
ATOM 3333 C C . GLU A 1 417 ? -8.341 78.519 45.095 1.00 26.78 449 GLU A C 1
ATOM 3334 O O . GLU A 1 417 ? -7.573 77.602 45.378 1.00 24.25 449 GLU A O 1
ATOM 3340 N N . GLY A 1 418 ? -9.619 78.318 44.769 1.00 28.01 450 GLY A N 1
ATOM 3341 C CA . GLY A 1 418 ? -10.206 76.989 44.720 1.00 22.94 450 GLY A CA 1
ATOM 3342 C C . GLY A 1 418 ? -9.506 76.059 43.736 1.00 21.96 450 GLY A C 1
ATOM 3343 O O . GLY A 1 418 ? -9.307 74.875 44.023 1.00 24.42 450 GLY A O 1
ATOM 3344 N N . HIS A 1 419 ? -9.135 76.589 42.576 1.00 19.40 451 HIS A N 1
ATOM 3345 C CA . HIS A 1 419 ? -8.367 75.823 41.592 1.00 18.81 451 HIS A CA 1
ATOM 3346 C C . HIS A 1 419 ? -6.969 75.470 42.097 1.00 22.08 451 HIS A C 1
ATOM 3347 O O . HIS A 1 419 ? -6.478 74.360 41.868 1.00 24.54 451 HIS A O 1
ATOM 3354 N N . VAL A 1 420 ? -6.312 76.430 42.748 1.00 17.15 452 VAL A N 1
ATOM 3355 C CA . VAL A 1 420 ? -4.957 76.209 43.225 1.00 17.55 452 VAL A CA 1
ATOM 3356 C C . VAL A 1 420 ? -4.956 75.188 44.356 1.00 19.44 452 VAL A C 1
ATOM 3357 O O . VAL A 1 420 ? -4.068 74.335 44.433 1.00 22.45 452 VAL A O 1
ATOM 3361 N N . ARG A 1 421 ? -5.956 75.258 45.226 1.00 19.74 453 ARG A N 1
ATOM 3362 C CA . ARG A 1 421 ? -6.047 74.286 46.312 1.00 22.66 453 ARG A CA 1
ATOM 3363 C C . ARG A 1 421 ? -6.235 72.894 45.716 1.00 24.97 453 ARG A C 1
ATOM 3364 O O . ARG A 1 421 ? -5.629 71.925 46.172 1.00 20.60 453 ARG A O 1
ATOM 3372 N N . GLN A 1 422 ? -7.054 72.811 44.671 1.00 20.93 454 GLN A N 1
ATOM 3373 C CA . GLN A 1 422 ? -7.327 71.537 44.012 1.00 23.47 454 GLN A CA 1
ATOM 3374 C C . GLN A 1 422 ? -6.091 70.999 43.293 1.00 17.87 454 GLN A C 1
ATOM 3375 O O . GLN A 1 422 ? -5.867 69.793 43.259 1.00 21.35 454 GLN A O 1
ATOM 3381 N N . GLY A 1 423 ? -5.287 71.893 42.726 1.00 16.98 455 GLY A N 1
ATOM 3382 C CA . GLY A 1 423 ? -4.042 71.497 42.082 1.00 21.04 455 GLY A CA 1
ATOM 3383 C C . GLY A 1 423 ? -3.045 70.891 43.064 1.00 20.43 455 GLY A C 1
ATOM 3384 O O . GLY A 1 423 ? -2.454 69.835 42.816 1.00 18.13 455 GLY A O 1
ATOM 3385 N N . VAL A 1 424 ? -2.842 71.570 44.187 1.00 20.71 456 VAL A N 1
ATOM 3386 C CA . VAL A 1 424 ? -1.926 71.060 45.207 1.00 16.89 456 VAL A CA 1
ATOM 3387 C C . VAL A 1 424 ? -2.450 69.753 45.798 1.00 19.71 456 VAL A C 1
ATOM 3388 O O . VAL A 1 424 ? -1.689 68.802 46.000 1.00 19.14 456 VAL A O 1
ATOM 3392 N N . PHE A 1 425 ? -3.757 69.696 46.048 1.00 19.46 457 PHE A N 1
ATOM 3393 C CA . PHE A 1 425 ? -4.399 68.483 46.543 1.00 19.73 457 PHE A CA 1
ATOM 3394 C C . PHE A 1 425 ? -4.166 67.323 45.572 1.00 22.91 457 PHE A C 1
ATOM 3395 O O . PHE A 1 425 ? -3.780 66.218 45.974 1.00 19.62 457 PHE A O 1
ATOM 3403 N N . SER A 1 426 ? -4.405 67.577 44.291 1.00 20.39 458 SER A N 1
ATOM 3404 C CA . SER A 1 426 ? -4.193 66.564 43.254 1.00 23.22 458 SER A CA 1
ATOM 3405 C C . SER A 1 426 ? -2.733 66.129 43.134 1.00 19.09 458 SER A C 1
ATOM 3406 O O . SER A 1 426 ? -2.455 64.948 42.911 1.00 19.98 458 SER A O 1
ATOM 3409 N N . SER A 1 427 ? -1.810 67.073 43.275 1.00 17.97 459 SER A N 1
ATOM 3410 C CA . SER A 1 427 ? -0.387 66.739 43.227 1.00 21.70 459 SER A CA 1
ATOM 3411 C C . SER A 1 427 ? -0.038 65.775 44.357 1.00 18.37 459 SER A C 1
ATOM 3412 O O . SER A 1 427 ? 0.595 64.744 44.138 1.00 19.08 459 SER A O 1
ATOM 3415 N N . LEU A 1 428 ? -0.448 66.124 45.573 1.00 21.86 460 LEU A N 1
ATOM 3416 C CA . LEU A 1 428 ? -0.186 65.281 46.734 1.00 19.04 460 LEU A CA 1
ATOM 3417 C C . LEU A 1 428 ? -0.827 63.904 46.599 1.00 21.08 460 LEU A C 1
ATOM 3418 O O . LEU A 1 428 ? -0.192 62.887 46.891 1.00 23.54 460 LEU A O 1
ATOM 3423 N N . ASN A 1 429 ? -2.085 63.856 46.168 1.00 21.09 461 ASN A N 1
ATOM 3424 C CA . ASN A 1 429 ? -2.732 62.566 45.924 1.00 22.39 461 ASN A CA 1
ATOM 3425 C C . ASN A 1 429 ? -1.986 61.733 44.869 1.00 22.88 461 ASN A C 1
ATOM 3426 O O . ASN A 1 429 ? -1.874 60.511 44.990 1.00 24.22 461 ASN A O 1
ATOM 3431 N N . HIS A 1 430 ? -1.474 62.401 43.844 1.00 22.46 462 HIS A N 1
ATOM 3432 C CA . HIS A 1 430 ? -0.765 61.717 42.762 1.00 24.35 462 HIS A CA 1
ATOM 3433 C C . HIS A 1 430 ? 0.564 61.168 43.275 1.00 22.73 462 HIS A C 1
ATOM 3434 O O . HIS A 1 430 ? 0.954 60.053 42.952 1.00 23.98 462 HIS A O 1
ATOM 3441 N N . ILE A 1 431 ? 1.250 61.971 44.083 1.00 22.01 463 ILE A N 1
ATOM 3442 C CA . ILE A 1 431 ? 2.489 61.555 44.741 1.00 24.36 463 ILE A CA 1
ATOM 3443 C C . ILE A 1 431 ? 2.299 60.280 45.574 1.00 27.69 463 ILE A C 1
ATOM 3444 O O . ILE A 1 431 ? 3.118 59.358 45.520 1.00 24.42 463 ILE A O 1
ATOM 3449 N N . VAL A 1 432 ? 1.204 60.219 46.326 1.00 23.70 464 VAL A N 1
ATOM 3450 C CA . VAL A 1 432 ? 0.879 59.030 47.104 1.00 27.06 464 VAL A CA 1
ATOM 3451 C C . VAL A 1 432 ? 0.497 57.858 46.199 1.00 30.49 464 VAL A C 1
ATOM 3452 O O . VAL A 1 432 ? 0.946 56.730 46.401 1.00 29.21 464 VAL A O 1
ATOM 3456 N N . GLU A 1 433 ? -0.324 58.119 45.188 1.00 28.66 465 GLU A N 1
ATOM 3457 C CA . GLU A 1 433 ? -0.782 57.026 44.333 1.00 34.85 465 GLU A CA 1
ATOM 3458 C C . GLU A 1 433 ? 0.377 56.401 43.548 1.00 32.25 465 GLU A C 1
ATOM 3459 O O . GLU A 1 433 ? 0.396 55.195 43.312 1.00 35.33 465 GLU A O 1
ATOM 3465 N N . LYS A 1 434 ? 1.354 57.224 43.178 1.00 26.08 466 LYS A N 1
ATOM 3466 C CA . LYS A 1 434 ? 2.527 56.751 42.442 1.00 27.89 466 LYS A CA 1
ATOM 3467 C C . LYS A 1 434 ? 3.638 56.250 43.359 1.00 28.10 466 LYS A C 1
ATOM 3468 O O . LYS A 1 434 ? 4.716 55.898 42.883 1.00 32.83 466 LYS A O 1
ATOM 3474 N N . ARG A 1 435 ? 3.378 56.239 44.667 1.00 28.58 467 ARG A N 1
ATOM 3475 C CA . ARG A 1 435 ? 4.340 55.756 45.667 1.00 33.62 467 ARG A CA 1
ATOM 3476 C C . ARG A 1 435 ? 5.662 56.533 45.672 1.00 34.01 467 ARG A C 1
ATOM 3477 O O . ARG A 1 435 ? 6.696 55.994 46.055 1.00 32.28 467 ARG A O 1
ATOM 3485 N N . VAL A 1 436 ? 5.639 57.789 45.237 1.00 29.19 468 VAL A N 1
ATOM 3486 C CA . VAL A 1 436 ? 6.815 58.635 45.376 1.00 26.72 468 VAL A CA 1
ATOM 3487 C C . VAL A 1 436 ? 7.026 58.841 46.867 1.00 34.03 468 VAL A C 1
ATOM 3488 O O . VAL A 1 436 ? 8.143 58.767 47.380 1.00 35.32 468 VAL A O 1
ATOM 3492 N N . LEU A 1 437 ? 5.921 59.067 47.566 1.00 31.51 469 LEU A N 1
ATOM 3493 C CA . LEU A 1 437 ? 5.919 59.112 49.017 1.00 34.74 469 LEU A CA 1
ATOM 3494 C C . LEU A 1 437 ? 4.623 58.428 49.445 1.00 38.13 469 LEU A C 1
ATOM 3495 O O . LEU A 1 437 ? 3.532 58.974 49.261 1.00 43.85 469 LEU A O 1
ATOM 3500 N N . ALA A 1 438 ? 4.740 57.225 49.994 1.00 39.16 470 ALA A N 1
ATOM 3501 C CA . ALA A 1 438 ? 3.569 56.402 50.308 1.00 43.64 470 ALA A CA 1
ATOM 3502 C C . ALA A 1 438 ? 2.632 56.993 51.370 1.00 38.41 470 ALA A C 1
ATOM 3503 O O . ALA A 1 438 ? 1.447 56.659 51.412 1.00 32.69 470 ALA A O 1
ATOM 3505 N N . HIS A 1 439 ? 3.170 57.851 52.231 1.00 29.17 471 HIS A N 1
ATOM 3506 C CA . HIS A 1 439 ? 2.398 58.429 53.330 1.00 37.34 471 HIS A CA 1
ATOM 3507 C C . HIS A 1 439 ? 2.862 59.853 53.588 1.00 27.64 471 HIS A C 1
ATOM 3508 O O . HIS A 1 439 ? 4.057 60.093 53.748 1.00 34.16 471 HIS A O 1
ATOM 3515 N N . LEU A 1 440 ? 1.931 60.801 53.640 1.00 23.64 472 LEU A N 1
ATOM 3516 C CA . LEU A 1 440 ? 2.317 62.198 53.853 1.00 26.66 472 LEU A CA 1
ATOM 3517 C C . LEU A 1 440 ? 2.372 62.591 55.330 1.00 25.65 472 LEU A C 1
ATOM 3518 O O . LEU A 1 440 ? 3.099 63.516 55.701 1.00 26.35 472 LEU A O 1
ATOM 3523 N N . ALA A 1 441 ? 1.604 61.899 56.169 1.00 25.38 473 ALA A N 1
ATOM 3524 C CA . ALA A 1 441 ? 1.564 62.230 57.596 1.00 26.94 473 ALA A CA 1
ATOM 3525 C C . ALA A 1 441 ? 2.947 62.298 58.284 1.00 28.74 473 ALA A C 1
ATOM 3526 O O . ALA A 1 441 ? 3.194 63.228 59.053 1.00 29.54 473 ALA A O 1
ATOM 3528 N N . PRO A 1 442 ? 3.857 61.336 58.001 1.00 35.36 474 PRO A N 1
ATOM 3529 C CA . PRO A 1 442 ? 5.186 61.434 58.628 1.00 34.76 474 PRO A CA 1
ATOM 3530 C C . PRO A 1 442 ? 5.939 62.701 58.253 1.00 34.31 474 PRO A C 1
ATOM 3531 O O . PRO A 1 442 ? 6.847 63.101 58.988 1.00 31.56 474 PRO A O 1
ATOM 3535 N N . LEU A 1 443 ? 5.580 63.304 57.119 1.00 28.30 475 LEU A N 1
ATOM 3536 C CA . LEU A 1 443 ? 6.174 64.556 56.685 1.00 28.83 475 LEU A CA 1
ATOM 3537 C C . LEU A 1 443 ? 5.401 65.736 57.256 1.00 28.50 475 LEU A C 1
ATOM 3538 O O . LEU A 1 443 ? 5.987 66.604 57.900 1.00 23.84 475 LEU A O 1
ATOM 3543 N N . PHE A 1 444 ? 4.089 65.765 57.020 1.00 21.65 476 PHE A N 1
ATOM 3544 C CA . PHE A 1 444 ? 3.256 66.894 57.447 1.00 22.60 476 PHE A CA 1
ATOM 3545 C C . PHE A 1 444 ? 3.141 67.014 58.967 1.00 26.72 476 PHE A C 1
ATOM 3546 O O . PHE A 1 444 ? 2.902 68.101 59.498 1.00 23.01 476 PHE A O 1
ATOM 3554 N N . ASP A 1 445 ? 3.307 65.901 59.670 1.00 21.67 477 ASP A N 1
ATOM 3555 C CA . ASP A 1 445 ? 3.249 65.938 61.131 1.00 21.79 477 ASP A CA 1
ATOM 3556 C C . ASP A 1 445 ? 4.573 65.510 61.750 1.00 24.61 477 ASP A C 1
ATOM 3557 O O . ASP A 1 445 ? 4.603 64.987 62.858 1.00 23.37 477 ASP A O 1
ATOM 3562 N N . ASN A 1 446 ? 5.678 65.757 61.049 1.00 22.19 478 ASN A N 1
ATOM 3563 C CA . ASN A 1 446 ? 6.991 65.387 61.575 1.00 27.28 478 ASN A CA 1
ATOM 3564 C C . ASN A 1 446 ? 7.323 66.141 62.866 1.00 28.13 478 ASN A C 1
ATOM 3565 O O . ASN A 1 446 ? 7.157 67.360 62.932 1.00 24.86 478 ASN A O 1
ATOM 3570 N N . PRO A 1 447 ? 7.803 65.421 63.891 1.00 30.97 479 PRO A N 1
ATOM 3571 C CA . PRO A 1 447 ? 8.101 66.035 65.197 1.00 34.19 479 PRO A CA 1
ATOM 3572 C C . PRO A 1 447 ? 9.174 67.120 65.128 1.00 32.69 479 PRO A C 1
ATOM 3573 O O . PRO A 1 447 ? 9.261 67.945 66.031 1.00 38.24 479 PRO A O 1
ATOM 3577 N N . LYS A 1 448 ? 9.976 67.120 64.071 1.00 30.01 480 LYS A N 1
ATOM 3578 C CA . LYS A 1 448 ? 11.024 68.127 63.924 1.00 41.24 480 LYS A CA 1
ATOM 3579 C C . LYS A 1 448 ? 10.499 69.451 63.391 1.00 35.49 480 LYS A C 1
ATOM 3580 O O . LYS A 1 448 ? 11.227 70.441 63.362 1.00 38.76 480 LYS A O 1
ATOM 3586 N N . LEU A 1 449 ? 9.242 69.476 62.962 1.00 26.19 481 LEU A N 1
ATOM 3587 C CA . LEU A 1 449 ? 8.688 70.702 62.411 1.00 21.16 481 LEU A CA 1
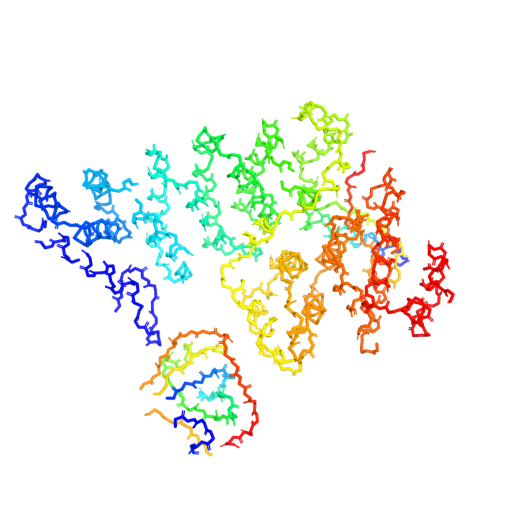ATOM 3588 C C . LEU A 1 449 ? 8.015 71.526 63.482 1.00 21.17 481 LEU A C 1
ATOM 3589 O O . LEU A 1 449 ? 7.409 70.985 64.400 1.00 22.72 481 LEU A O 1
ATOM 3594 N N . ASP A 1 450 ? 8.125 72.842 63.350 1.00 24.93 482 ASP A N 1
ATOM 3595 C CA . ASP A 1 450 ? 7.447 73.762 64.241 1.00 24.80 482 ASP A CA 1
ATOM 3596 C C . ASP A 1 450 ? 5.955 73.420 64.310 1.00 30.02 482 ASP A C 1
ATOM 3597 O O . ASP A 1 450 ? 5.335 73.120 63.292 1.00 21.50 482 ASP A O 1
ATOM 3602 N N . LYS A 1 451 ? 5.381 73.440 65.508 1.00 21.21 483 LYS A N 1
ATOM 3603 C CA . LYS A 1 451 ? 3.989 73.022 65.674 1.00 21.26 483 LYS A CA 1
ATOM 3604 C C . LYS A 1 451 ? 2.963 73.973 65.052 1.00 21.01 483 LYS A C 1
ATOM 3605 O O . LYS A 1 451 ? 1.874 73.554 64.664 1.00 22.41 483 LYS A O 1
ATOM 3611 N N . GLU A 1 452 ? 3.296 75.255 64.967 1.00 23.46 484 GLU A N 1
ATOM 3612 C CA . GLU A 1 452 ? 2.400 76.206 64.317 1.00 30.53 484 GLU A CA 1
ATOM 3613 C C . GLU A 1 452 ? 2.386 75.992 62.798 1.00 27.76 484 GLU A C 1
ATOM 3614 O O . GLU A 1 452 ? 1.352 76.159 62.136 1.00 22.83 484 GLU A O 1
ATOM 3620 N N . LEU A 1 453 ? 3.529 75.611 62.241 1.00 21.09 485 LEU A N 1
ATOM 3621 C CA . LEU A 1 453 ? 3.570 75.262 60.824 1.00 22.18 485 LEU A CA 1
ATOM 3622 C C . LEU A 1 453 ? 2.717 74.016 60.604 1.00 25.26 485 LEU A C 1
ATOM 3623 O O . LEU A 1 453 ? 1.922 73.948 59.659 1.00 22.77 485 LEU A O 1
ATOM 3628 N N . ARG A 1 454 ? 2.863 73.035 61.491 1.00 20.71 486 ARG A N 1
ATOM 3629 C CA . ARG A 1 454 ? 2.082 71.813 61.372 1.00 24.51 486 ARG A CA 1
ATOM 3630 C C . ARG A 1 454 ? 0.581 72.063 61.552 1.00 23.57 486 ARG A C 1
ATOM 3631 O O . ARG A 1 454 ? -0.229 71.374 60.931 1.00 22.71 486 ARG A O 1
ATOM 3639 N N . ALA A 1 455 ? 0.207 73.053 62.368 1.00 20.77 487 ALA A N 1
ATOM 3640 C CA . ALA A 1 455 ? -1.209 73.406 62.520 1.00 21.53 487 ALA A CA 1
ATOM 3641 C C . ALA A 1 455 ? -1.788 74.018 61.234 1.00 21.57 487 ALA A C 1
ATOM 3642 O O . ALA A 1 455 ? -2.950 73.782 60.885 1.00 22.28 487 ALA A O 1
ATOM 3657 N N . LEU A 1 457 ? -0.705 73.308 58.210 1.00 20.34 489 LEU A N 1
ATOM 3658 C CA . LEU A 1 457 ? -0.831 72.199 57.269 1.00 22.66 489 LEU A CA 1
ATOM 3659 C C . LEU A 1 457 ? -2.095 71.393 57.541 1.00 20.97 489 LEU A C 1
ATOM 3660 O O . LEU A 1 457 ? -2.816 71.032 56.626 1.00 21.52 489 LEU A O 1
ATOM 3665 N N . ARG A 1 458 ? -2.373 71.133 58.812 1.00 21.40 490 ARG A N 1
ATOM 3666 C CA . ARG A 1 458 ? -3.538 70.338 59.191 1.00 22.50 490 ARG A CA 1
ATOM 3667 C C . ARG A 1 458 ? -4.832 71.120 58.934 1.00 23.50 490 ARG A C 1
ATOM 3668 O O . ARG A 1 458 ? -5.890 70.542 58.684 1.00 24.61 490 ARG A O 1
ATOM 3676 N N . GLU A 1 459 ? -4.740 72.442 59.012 1.00 23.36 491 GLU A N 1
ATOM 3677 C CA . GLU A 1 459 ? -5.883 73.297 58.723 1.00 24.54 491 GLU A CA 1
ATOM 3678 C C . GLU A 1 459 ? -6.164 73.254 57.216 1.00 24.70 491 GLU A C 1
ATOM 3679 O O . GLU A 1 459 ? -7.320 73.180 56.795 1.00 27.57 491 GLU A O 1
ATOM 3685 N N . LYS A 1 460 ? -5.104 73.266 56.415 1.00 23.57 492 LYS A N 1
ATOM 3686 C CA . LYS A 1 460 ? -5.233 73.312 54.945 1.00 30.69 492 LYS A CA 1
ATOM 3687 C C . LYS A 1 460 ? -5.599 71.957 54.357 1.00 31.70 492 LYS A C 1
ATOM 3688 O O . LYS A 1 460 ? -6.459 71.858 53.487 1.00 30.67 492 LYS A O 1
ATOM 3694 N N . PHE A 1 461 ? -4.914 70.919 54.826 1.00 23.14 493 PHE A N 1
ATOM 3695 C CA . PHE A 1 461 ? -5.086 69.565 54.304 1.00 23.37 493 PHE A CA 1
ATOM 3696 C C . PHE A 1 461 ? -5.298 68.538 55.413 1.00 23.86 493 PHE A C 1
ATOM 3697 O O . PHE A 1 461 ? -4.423 67.694 55.654 1.00 23.28 493 PHE A O 1
ATOM 3705 N N . PRO A 1 462 ? -6.461 68.595 56.077 1.00 25.65 494 PRO A N 1
ATOM 3706 C CA . PRO A 1 462 ? -6.740 67.658 57.168 1.00 26.06 494 PRO A CA 1
ATOM 3707 C C . PRO A 1 462 ? -6.777 66.219 56.670 1.00 32.82 494 PRO A C 1
ATOM 3708 O O . PRO A 1 462 ? -6.509 65.298 57.438 1.00 27.11 494 PRO A O 1
ATOM 3712 N N . GLU A 1 463 ? -7.071 66.019 55.390 1.00 26.83 495 GLU A N 1
ATOM 3713 C CA . GLU A 1 463 ? -7.142 64.655 54.872 1.00 32.87 495 GLU A CA 1
ATOM 3714 C C . GLU A 1 463 ? -5.774 63.952 54.816 1.00 28.56 495 GLU A C 1
ATOM 3715 O O . GLU A 1 463 ? -5.710 62.729 54.738 1.00 35.74 495 GLU A O 1
ATOM 3721 N N . PHE A 1 464 ? -4.690 64.725 54.892 1.00 24.82 496 PHE A N 1
ATOM 3722 C CA . PHE A 1 464 ? -3.324 64.181 54.813 1.00 33.07 496 PHE A CA 1
ATOM 3723 C C . PHE A 1 464 ? -2.532 64.156 56.123 1.00 38.64 496 PHE A C 1
ATOM 3724 O O . PHE A 1 464 ? -1.414 63.640 56.151 1.00 40.27 496 PHE A O 1
ATOM 3732 N N . CYS A 1 465 ? -3.068 64.743 57.187 1.00 41.13 497 CYS A N 1
ATOM 3733 C CA . CYS A 1 465 ? -2.278 64.914 58.414 1.00 40.64 497 CYS A CA 1
ATOM 3734 C C . CYS A 1 465 ? -2.562 63.880 59.507 1.00 45.47 497 CYS A C 1
ATOM 3735 O O . CYS A 1 465 ? -1.969 63.929 60.590 1.00 51.14 497 CYS A O 1
ATOM 3738 N N . SER A 1 466 ? -3.462 62.945 59.219 1.00 43.69 498 SER A N 1
ATOM 3739 C CA . SER A 1 466 ? -3.777 61.875 60.154 1.00 61.02 498 SER A CA 1
ATOM 3740 C C . SER A 1 466 ? -2.686 60.812 60.129 1.00 66.39 498 SER A C 1
ATOM 3741 O O . SER A 1 466 ? -2.725 59.896 59.309 1.00 73.74 498 SER A O 1
ATOM 3744 N N . THR B 2 5 ? 48.481 53.481 31.176 1.00 80.89 5 THR B N 1
ATOM 3745 C CA . THR B 2 5 ? 47.807 54.676 30.685 1.00 79.31 5 THR B CA 1
ATOM 3746 C C . THR B 2 5 ? 46.786 55.185 31.709 1.00 74.20 5 THR B C 1
ATOM 3747 O O . THR B 2 5 ? 46.117 56.197 31.487 1.00 80.97 5 THR B O 1
ATOM 3751 N N . PHE B 2 6 ? 46.667 54.477 32.828 1.00 121.08 6 PHE B N 1
ATOM 3752 C CA . PHE B 2 6 ? 45.806 54.917 33.922 1.00 103.87 6 PHE B CA 1
ATOM 3753 C C . PHE B 2 6 ? 46.631 55.509 35.064 1.00 99.38 6 PHE B C 1
ATOM 3754 O O . PHE B 2 6 ? 47.833 55.268 35.159 1.00 101.77 6 PHE B O 1
ATOM 3762 N N . VAL B 2 7 ? 45.980 56.291 35.921 1.00 94.77 7 VAL B N 1
ATOM 3763 C CA . VAL B 2 7 ? 46.657 56.968 37.027 1.00 93.08 7 VAL B CA 1
ATOM 3764 C C . VAL B 2 7 ? 47.249 55.983 38.036 1.00 95.30 7 VAL B C 1
ATOM 3765 O O . VAL B 2 7 ? 48.389 56.142 38.475 1.00 98.57 7 VAL B O 1
ATOM 3769 N N . LYS B 2 8 ? 46.477 54.958 38.387 1.00 95.38 8 LYS B N 1
ATOM 3770 C CA . LYS B 2 8 ? 46.910 53.961 39.368 1.00 95.28 8 LYS B CA 1
ATOM 3771 C C . LYS B 2 8 ? 48.141 53.165 38.921 1.00 97.72 8 LYS B C 1
ATOM 3772 O O . LYS B 2 8 ? 48.854 52.597 39.749 1.00 100.03 8 LYS B O 1
ATOM 3778 N N . ASP B 2 9 ? 48.382 53.122 37.615 1.00 98.28 9 ASP B N 1
ATOM 3779 C CA . ASP B 2 9 ? 49.504 52.366 37.070 1.00 98.13 9 ASP B CA 1
ATOM 3780 C C . ASP B 2 9 ? 50.814 53.147 37.189 1.00 101.23 9 ASP B C 1
ATOM 3781 O O . ASP B 2 9 ? 51.897 52.589 37.002 1.00 105.74 9 ASP B O 1
ATOM 3786 N N . ILE B 2 10 ? 50.707 54.437 37.504 1.00 97.50 10 ILE B N 1
ATOM 3787 C CA . ILE B 2 10 ? 51.874 55.316 37.589 1.00 93.30 10 ILE B CA 1
ATOM 3788 C C . ILE B 2 10 ? 52.787 54.955 38.761 1.00 91.69 10 ILE B C 1
ATOM 3789 O O . ILE B 2 10 ? 52.529 55.331 39.903 1.00 93.83 10 ILE B O 1
ATOM 3794 N N . LEU B 2 19 ? 47.414 59.393 28.415 1.00 90.66 19 LEU B N 1
ATOM 3795 C CA . LEU B 2 19 ? 46.974 59.830 29.736 1.00 86.92 19 LEU B CA 1
ATOM 3796 C C . LEU B 2 19 ? 45.944 60.952 29.638 1.00 78.05 19 LEU B C 1
ATOM 3797 O O . LEU B 2 19 ? 46.234 62.029 29.111 1.00 72.41 19 LEU B O 1
ATOM 3802 N N . ILE B 2 20 ? 44.744 60.691 30.148 1.00 74.43 20 ILE B N 1
ATOM 3803 C CA . ILE B 2 20 ? 43.705 61.713 30.248 1.00 74.25 20 ILE B CA 1
ATOM 3804 C C . ILE B 2 20 ? 43.185 61.789 31.679 1.00 73.31 20 ILE B C 1
ATOM 3805 O O . ILE B 2 20 ? 42.881 60.767 32.295 1.00 74.33 20 ILE B O 1
ATOM 3810 N N . PHE B 2 21 ? 43.095 63.006 32.205 1.00 68.68 21 PHE B N 1
ATOM 3811 C CA . PHE B 2 21 ? 42.595 63.221 33.555 1.00 63.87 21 PHE B CA 1
ATOM 3812 C C . PHE B 2 21 ? 41.821 64.531 33.627 1.00 62.56 21 PHE B C 1
ATOM 3813 O O . PHE B 2 21 ? 41.856 65.338 32.693 1.00 58.47 21 PHE B O 1
ATOM 3821 N N . ILE B 2 22 ? 41.121 64.740 34.735 1.00 60.60 22 ILE B N 1
ATOM 3822 C CA . ILE B 2 22 ? 40.421 65.999 34.952 1.00 56.27 22 ILE B CA 1
ATOM 3823 C C . ILE B 2 22 ? 41.065 66.761 36.110 1.00 57.20 22 ILE B C 1
ATOM 3824 O O . ILE B 2 22 ? 41.438 66.168 37.123 1.00 52.58 22 ILE B O 1
ATOM 3829 N N . VAL B 2 23 ? 41.220 68.072 35.941 1.00 53.73 23 VAL B N 1
ATOM 3830 C CA . VAL B 2 23 ? 41.895 68.900 36.938 1.00 53.96 23 VAL B CA 1
ATOM 3831 C C . VAL B 2 23 ? 40.990 69.202 38.136 1.00 54.02 23 VAL B C 1
ATOM 3832 O O . VAL B 2 23 ? 39.969 69.879 38.002 1.00 55.39 23 VAL B O 1
ATOM 3836 N N . LEU B 2 24 ? 41.368 68.694 39.304 1.00 55.65 24 LEU B N 1
ATOM 3837 C CA . LEU B 2 24 ? 40.565 68.869 40.510 1.00 53.09 24 LEU B CA 1
ATOM 3838 C C . LEU B 2 24 ? 40.902 70.166 41.246 1.00 59.39 24 LEU B C 1
ATOM 3839 O O . LEU B 2 24 ? 40.005 70.905 41.655 1.00 58.74 24 LEU B O 1
ATOM 3844 N N . GLU B 2 25 ? 42.196 70.435 41.413 1.00 68.95 25 GLU B N 1
ATOM 3845 C CA . GLU B 2 25 ? 42.653 71.604 42.167 1.00 73.35 25 GLU B CA 1
ATOM 3846 C C . GLU B 2 25 ? 43.846 72.315 41.537 1.00 71.55 25 GLU B C 1
ATOM 3847 O O . GLU B 2 25 ? 44.648 71.708 40.826 1.00 68.41 25 GLU B O 1
ATOM 3853 N N . THR B 2 26 ? 43.958 73.607 41.827 1.00 73.44 26 THR B N 1
ATOM 3854 C CA . THR B 2 26 ? 45.086 74.413 41.381 1.00 81.16 26 THR B CA 1
ATOM 3855 C C . THR B 2 26 ? 45.762 75.091 42.574 1.00 89.60 26 THR B C 1
ATOM 3856 O O . THR B 2 26 ? 45.149 75.915 43.256 1.00 95.19 26 THR B O 1
ATOM 3860 N N . GLY B 2 27 ? 47.022 74.746 42.822 1.00 87.79 27 GLY B N 1
ATOM 3861 C CA . GLY B 2 27 ? 47.769 75.346 43.914 1.00 94.15 27 GLY B CA 1
ATOM 3862 C C . GLY B 2 27 ? 48.732 76.423 43.455 1.00 101.89 27 GLY B C 1
ATOM 3863 O O . GLY B 2 27 ? 49.507 76.954 44.253 1.00 112.08 27 GLY B O 1
ATOM 3864 N N . VAL B 2 38 ? 55.235 78.106 43.341 1.00 123.90 38 VAL B N 1
ATOM 3865 C CA . VAL B 2 38 ? 53.782 77.955 43.375 1.00 122.52 38 VAL B CA 1
ATOM 3866 C C . VAL B 2 38 ? 53.209 77.564 42.004 1.00 116.64 38 VAL B C 1
ATOM 3867 O O . VAL B 2 38 ? 53.063 78.411 41.118 1.00 113.49 38 VAL B O 1
ATOM 3871 N N . ARG B 2 39 ? 52.922 76.267 41.847 1.00 113.11 39 ARG B N 1
ATOM 3872 C CA . ARG B 2 39 ? 52.300 75.695 40.644 1.00 105.92 39 ARG B CA 1
ATOM 3873 C C . ARG B 2 39 ? 52.049 74.185 40.753 1.00 98.06 39 ARG B C 1
ATOM 3874 O O . ARG B 2 39 ? 52.527 73.411 39.921 1.00 88.69 39 ARG B O 1
ATOM 3882 N N . THR B 2 40 ? 51.299 73.771 41.772 1.00 100.35 40 THR B N 1
ATOM 3883 C CA . THR B 2 40 ? 50.951 72.360 41.945 1.00 95.82 40 THR B CA 1
ATOM 3884 C C . THR B 2 40 ? 49.459 72.117 41.696 1.00 89.41 40 THR B C 1
ATOM 3885 O O . THR B 2 40 ? 48.613 72.899 42.132 1.00 86.65 40 THR B O 1
ATOM 3889 N N . CYS B 2 41 ? 49.146 71.027 40.997 1.00 83.58 41 CYS B N 1
ATOM 3890 C CA . CYS B 2 41 ? 47.771 70.726 40.606 1.00 79.67 41 CYS B CA 1
ATOM 3891 C C . CYS B 2 41 ? 47.381 69.277 40.879 1.00 82.21 41 CYS B C 1
ATOM 3892 O O . CYS B 2 41 ? 48.060 68.350 40.437 1.00 89.35 41 CYS B O 1
ATOM 3895 N N . LYS B 2 42 ? 46.283 69.081 41.603 1.00 77.38 42 LYS B N 1
ATOM 3896 C CA . LYS B 2 42 ? 45.758 67.736 41.807 1.00 74.58 42 LYS B CA 1
ATOM 3897 C C . LYS B 2 42 ? 44.820 67.370 40.663 1.00 64.80 42 LYS B C 1
ATOM 3898 O O . LYS B 2 42 ? 43.855 68.085 40.383 1.00 64.81 42 LYS B O 1
ATOM 3904 N N . VAL B 2 43 ? 45.121 66.262 39.993 1.00 59.44 43 VAL B N 1
ATOM 3905 C CA . VAL B 2 43 ? 44.283 65.763 38.909 1.00 59.70 43 VAL B CA 1
ATOM 3906 C C . VAL B 2 43 ? 43.844 64.340 39.221 1.00 57.85 43 VAL B C 1
ATOM 3907 O O . VAL B 2 43 ? 44.377 63.715 40.139 1.00 62.14 43 VAL B O 1
ATOM 3911 N N . ALA B 2 44 ? 42.881 63.828 38.457 1.00 53.90 44 ALA B N 1
ATOM 3912 C CA . ALA B 2 44 ? 42.307 62.515 38.743 1.00 55.77 44 ALA B CA 1
ATOM 3913 C C . ALA B 2 44 ? 41.658 61.854 37.533 1.00 52.82 44 ALA B C 1
ATOM 3914 O O . ALA B 2 44 ? 41.218 62.535 36.609 1.00 54.25 44 ALA B O 1
ATOM 3916 N N . ASP B 2 45 ? 41.601 60.523 37.551 1.00 57.94 45 ASP B N 1
ATOM 3917 C CA . ASP B 2 45 ? 40.713 59.779 36.658 1.00 59.84 45 ASP B CA 1
ATOM 3918 C C . ASP B 2 45 ? 39.854 58.803 37.468 1.00 57.32 45 ASP B C 1
ATOM 3919 O O . ASP B 2 45 ? 39.722 58.961 38.679 1.00 62.31 45 ASP B O 1
ATOM 3924 N N . LYS B 2 46 ? 39.291 57.791 36.812 1.00 58.97 46 LYS B N 1
ATOM 3925 C CA . LYS B 2 46 ? 38.431 56.823 37.497 1.00 63.39 46 LYS B CA 1
ATOM 3926 C C . LYS B 2 46 ? 39.165 55.965 38.536 1.00 72.18 46 LYS B C 1
ATOM 3927 O O . LYS B 2 46 ? 38.527 55.262 39.319 1.00 79.12 46 LYS B O 1
ATOM 3933 N N . THR B 2 47 ? 40.496 56.024 38.548 1.00 69.81 47 THR B N 1
ATOM 3934 C CA . THR B 2 47 ? 41.283 55.151 39.421 1.00 73.98 47 THR B CA 1
ATOM 3935 C C . THR B 2 47 ? 41.931 55.859 40.615 1.00 73.83 47 THR B C 1
ATOM 3936 O O . THR B 2 47 ? 42.570 55.213 41.449 1.00 74.18 47 THR B O 1
ATOM 3940 N N . GLY B 2 48 ? 41.779 57.178 40.695 1.00 70.65 48 GLY B N 1
ATOM 3941 C CA . GLY B 2 48 ? 42.346 57.926 41.805 1.00 72.94 48 GLY B CA 1
ATOM 3942 C C . GLY B 2 48 ? 43.001 59.238 41.410 1.00 68.48 48 GLY B C 1
ATOM 3943 O O . GLY B 2 48 ? 43.008 59.608 40.238 1.00 63.31 48 GLY B O 1
ATOM 3944 N N . SER B 2 49 ? 43.561 59.937 42.395 1.00 70.75 49 SER B N 1
ATOM 3945 C CA . SER B 2 49 ? 44.156 61.251 42.165 1.00 67.87 49 SER B CA 1
ATOM 3946 C C . SER B 2 49 ? 45.678 61.215 42.236 1.00 79.22 49 SER B C 1
ATOM 3947 O O . SER B 2 49 ? 46.270 60.249 42.723 1.00 85.43 49 SER B O 1
ATOM 3950 N N . ILE B 2 50 ? 46.301 62.281 41.749 1.00 79.05 50 ILE B N 1
ATOM 3951 C CA . ILE B 2 50 ? 47.752 62.395 41.747 1.00 85.28 50 ILE B CA 1
ATOM 3952 C C . ILE B 2 50 ? 48.132 63.853 41.525 1.00 87.56 50 ILE B C 1
ATOM 3953 O O . ILE B 2 50 ? 47.429 64.586 40.830 1.00 88.19 50 ILE B O 1
ATOM 3958 N N . ASN B 2 51 ? 49.227 64.281 42.143 1.00 89.20 51 ASN B N 1
ATOM 3959 C CA . ASN B 2 51 ? 49.738 65.624 41.926 1.00 87.60 51 ASN B CA 1
ATOM 3960 C C . ASN B 2 51 ? 50.534 65.703 40.632 1.00 87.30 51 ASN B C 1
ATOM 3961 O O . ASN B 2 51 ? 51.230 64.757 40.261 1.00 84.68 51 ASN B O 1
ATOM 3966 N N . ILE B 2 52 ? 50.420 66.834 39.943 1.00 89.69 52 ILE B N 1
ATOM 3967 C CA . ILE B 2 52 ? 51.215 67.079 38.745 1.00 86.39 52 ILE B CA 1
ATOM 3968 C C . ILE B 2 52 ? 51.826 68.479 38.787 1.00 87.87 52 ILE B C 1
ATOM 3969 O O . ILE B 2 52 ? 51.173 69.442 39.192 1.00 84.94 52 ILE B O 1
ATOM 3974 N N . SER B 2 53 ? 53.090 68.581 38.391 1.00 94.70 53 SER B N 1
ATOM 3975 C CA . SER B 2 53 ? 53.789 69.857 38.401 1.00 95.36 53 SER B CA 1
ATOM 3976 C C . SER B 2 53 ? 53.811 70.482 37.010 1.00 91.36 53 SER B C 1
ATOM 3977 O O . SER B 2 53 ? 54.426 69.945 36.088 1.00 98.54 53 SER B O 1
ATOM 3980 N N . VAL B 2 54 ? 53.126 71.613 36.866 1.00 84.35 54 VAL B N 1
ATOM 3981 C CA . VAL B 2 54 ? 53.104 72.362 35.613 1.00 85.48 54 VAL B CA 1
ATOM 3982 C C . VAL B 2 54 ? 53.684 73.748 35.878 1.00 90.48 54 VAL B C 1
ATOM 3983 O O . VAL B 2 54 ? 53.798 74.152 37.030 1.00 95.19 54 VAL B O 1
ATOM 3987 N N . TRP B 2 55 ? 54.057 74.474 34.829 1.00 93.21 55 TRP B N 1
ATOM 3988 C CA . TRP B 2 55 ? 54.574 75.832 35.006 1.00 101.18 55 TRP B CA 1
ATOM 3989 C C . TRP B 2 55 ? 54.257 76.756 33.833 1.00 107.34 55 TRP B C 1
ATOM 3990 O O . TRP B 2 55 ? 53.383 76.460 33.017 1.00 110.90 55 TRP B O 1
ATOM 4001 N N . ASP B 2 56 ? 54.966 77.881 33.773 1.00 113.35 56 ASP B N 1
ATOM 4002 C CA . ASP B 2 56 ? 54.799 78.873 32.710 1.00 116.24 56 ASP B CA 1
ATOM 4003 C C . ASP B 2 56 ? 53.358 79.386 32.602 1.00 108.07 56 ASP B C 1
ATOM 4004 O O . ASP B 2 56 ? 52.622 79.422 33.591 1.00 102.66 56 ASP B O 1
ATOM 4009 N N . ASP B 2 57 ? 52.972 79.779 31.391 1.00 107.64 57 ASP B N 1
ATOM 4010 C CA . ASP B 2 57 ? 51.666 80.366 31.124 1.00 102.78 57 ASP B CA 1
ATOM 4011 C C . ASP B 2 57 ? 50.587 79.289 31.159 1.00 95.53 57 ASP B C 1
ATOM 4012 O O . ASP B 2 57 ? 49.431 79.562 31.487 1.00 93.25 57 ASP B O 1
ATOM 4017 N N . VAL B 2 58 ? 50.981 78.066 30.812 1.00 93.22 58 VAL B N 1
ATOM 4018 C CA . VAL B 2 58 ? 50.094 76.911 30.885 1.00 89.24 58 VAL B CA 1
ATOM 4019 C C . VAL B 2 58 ? 49.548 76.766 32.305 1.00 90.25 58 VAL B C 1
ATOM 4020 O O . VAL B 2 58 ? 48.366 76.477 32.502 1.00 86.82 58 VAL B O 1
ATOM 4024 N N . GLY B 2 59 ? 50.412 76.996 33.289 1.00 93.86 59 GLY B N 1
ATOM 4025 C CA . GLY B 2 59 ? 50.012 76.966 34.684 1.00 89.54 59 GLY B CA 1
ATOM 4026 C C . GLY B 2 59 ? 48.953 78.001 35.026 1.00 89.58 59 GLY B C 1
ATOM 4027 O O . GLY B 2 59 ? 48.127 77.779 35.913 1.00 90.82 59 GLY B O 1
ATOM 4028 N N . ASN B 2 60 ? 48.978 79.133 34.328 1.00 90.27 60 ASN B N 1
ATOM 4029 C CA . ASN B 2 60 ? 47.961 80.169 34.503 1.00 89.57 60 ASN B CA 1
ATOM 4030 C C . ASN B 2 60 ? 46.717 79.905 33.656 1.00 80.67 60 ASN B C 1
ATOM 4031 O O . ASN B 2 60 ? 45.691 80.565 33.820 1.00 81.98 60 ASN B O 1
ATOM 4036 N N . LEU B 2 61 ? 46.818 78.938 32.749 1.00 74.65 61 LEU B N 1
ATOM 4037 C CA . LEU B 2 61 ? 45.700 78.579 31.878 1.00 69.95 61 LEU B CA 1
ATOM 4038 C C . LEU B 2 61 ? 44.849 77.438 32.442 1.00 70.23 61 LEU B C 1
ATOM 4039 O O . LEU B 2 61 ? 43.621 77.460 32.329 1.00 70.51 61 LEU B O 1
ATOM 4044 N N . ILE B 2 62 ? 45.506 76.446 33.043 1.00 68.82 62 ILE B N 1
ATOM 4045 C CA . ILE B 2 62 ? 44.817 75.302 33.637 1.00 65.04 62 ILE B CA 1
ATOM 4046 C C . ILE B 2 62 ? 43.803 75.759 34.681 1.00 64.75 62 ILE B C 1
ATOM 4047 O O . ILE B 2 62 ? 44.112 76.583 35.542 1.00 72.50 62 ILE B O 1
ATOM 4052 N N . GLN B 2 63 ? 42.588 75.226 34.590 1.00 56.74 63 GLN B N 1
ATOM 4053 C CA . GLN B 2 63 ? 41.528 75.558 35.528 1.00 57.58 63 GLN B CA 1
ATOM 4054 C C . GLN B 2 63 ? 40.896 74.279 36.055 1.00 55.66 63 GLN B C 1
ATOM 4055 O O . GLN B 2 63 ? 40.848 73.274 35.346 1.00 51.74 63 GLN B O 1
ATOM 4061 N N . PRO B 2 64 ? 40.432 74.307 37.313 1.00 55.58 64 PRO B N 1
ATOM 4062 C CA . PRO B 2 64 ? 39.704 73.168 37.879 1.00 57.96 64 PRO B CA 1
ATOM 4063 C C . PRO B 2 64 ? 38.512 72.835 36.993 1.00 54.49 64 PRO B C 1
ATOM 4064 O O . PRO B 2 64 ? 37.762 73.736 36.626 1.00 53.74 64 PRO B O 1
ATOM 4068 N N . GLY B 2 65 ? 38.358 71.566 36.630 1.00 54.32 65 GLY B N 1
ATOM 4069 C CA . GLY B 2 65 ? 37.293 71.167 35.732 1.00 46.21 65 GLY B CA 1
ATOM 4070 C C . GLY B 2 65 ? 37.798 70.842 34.340 1.00 46.18 65 GLY B C 1
ATOM 4071 O O . GLY B 2 65 ? 37.091 70.208 33.556 1.00 44.49 65 GLY B O 1
ATOM 4072 N N . ASP B 2 66 ? 39.019 71.273 34.027 1.00 43.54 66 ASP B N 1
ATOM 4073 C CA . ASP B 2 66 ? 39.590 71.025 32.709 1.00 46.94 66 ASP B CA 1
ATOM 4074 C C . ASP B 2 66 ? 39.889 69.545 32.513 1.00 48.76 66 ASP B C 1
ATOM 4075 O O . ASP B 2 66 ? 40.399 68.878 33.413 1.00 49.60 66 ASP B O 1
ATOM 4080 N N . ILE B 2 67 ? 39.560 69.037 31.333 1.00 38.42 67 ILE B N 1
ATOM 4081 C CA . ILE B 2 67 ? 39.941 67.685 30.958 1.00 42.78 67 ILE B CA 1
ATOM 4082 C C . ILE B 2 67 ? 41.185 67.783 30.077 1.00 52.15 67 ILE B C 1
ATOM 4083 O O . ILE B 2 67 ? 41.141 68.347 28.982 1.00 51.72 67 ILE B O 1
ATOM 4088 N N . ILE B 2 68 ? 42.297 67.252 30.580 1.00 51.09 68 ILE B N 1
ATOM 4089 C CA . ILE B 2 68 ? 43.599 67.422 29.949 1.00 51.13 68 ILE B CA 1
ATOM 4090 C C . ILE B 2 68 ? 44.156 66.091 29.452 1.00 61.45 68 ILE B C 1
ATOM 4091 O O . ILE B 2 68 ? 44.056 65.071 30.136 1.00 59.55 68 ILE B O 1
ATOM 4096 N N . ARG B 2 69 ? 44.730 66.105 28.252 1.00 64.97 69 ARG B N 1
ATOM 4097 C CA . ARG B 2 69 ? 45.427 64.939 27.722 1.00 67.37 69 ARG B CA 1
ATOM 4098 C C . ARG B 2 69 ? 46.926 65.142 27.866 1.00 65.25 69 ARG B C 1
ATOM 4099 O O . ARG B 2 69 ? 47.477 66.125 27.368 1.00 60.38 69 ARG B O 1
ATOM 4107 N N . LEU B 2 70 ? 47.579 64.219 28.564 1.00 78.50 70 LEU B N 1
ATOM 4108 C CA . LEU B 2 70 ? 49.025 64.264 28.741 1.00 75.68 70 LEU B CA 1
ATOM 4109 C C . LEU B 2 70 ? 49.671 62.998 28.195 1.00 74.48 70 LEU B C 1
ATOM 4110 O O . LEU B 2 70 ? 50.413 63.046 27.216 1.00 78.76 70 LEU B O 1
ATOM 4115 N N . LEU B 2 82 ? 55.717 61.873 45.703 1.00 94.76 82 LEU B N 1
ATOM 4116 C CA . LEU B 2 82 ? 55.462 61.508 44.312 1.00 102.85 82 LEU B CA 1
ATOM 4117 C C . LEU B 2 82 ? 54.778 62.646 43.548 1.00 108.93 82 LEU B C 1
ATOM 4118 O O . LEU B 2 82 ? 53.960 63.381 44.107 1.00 113.59 82 LEU B O 1
ATOM 4123 N N . THR B 2 83 ? 55.125 62.786 42.271 1.00 104.86 83 THR B N 1
ATOM 4124 C CA . THR B 2 83 ? 54.600 63.859 41.428 1.00 99.08 83 THR B CA 1
ATOM 4125 C C . THR B 2 83 ? 54.714 63.485 39.945 1.00 94.97 83 THR B C 1
ATOM 4126 O O . THR B 2 83 ? 55.616 62.745 39.553 1.00 88.36 83 THR B O 1
ATOM 4130 N N . LEU B 2 84 ? 53.782 63.980 39.133 1.00 95.02 84 LEU B N 1
ATOM 4131 C CA . LEU B 2 84 ? 53.787 63.729 37.696 1.00 95.83 84 LEU B CA 1
ATOM 4132 C C . LEU B 2 84 ? 54.436 64.887 36.934 1.00 96.21 84 LEU B C 1
ATOM 4133 O O . LEU B 2 84 ? 54.348 66.043 37.352 1.00 92.98 84 LEU B O 1
ATOM 4138 N N . TYR B 2 85 ? 55.087 64.568 35.816 1.00 99.15 85 TYR B N 1
ATOM 4139 C CA . TYR B 2 85 ? 55.817 65.565 35.034 1.00 93.26 85 TYR B CA 1
ATOM 4140 C C . TYR B 2 85 ? 55.602 65.402 33.532 1.00 89.55 85 TYR B C 1
ATOM 4141 O O . TYR B 2 85 ? 55.219 64.331 33.059 1.00 91.17 85 TYR B O 1
ATOM 4150 N N . THR B 2 86 ? 55.856 66.473 32.787 1.00 85.36 86 THR B N 1
ATOM 4151 C CA . THR B 2 86 ? 55.751 66.432 31.336 1.00 89.02 86 THR B CA 1
ATOM 4152 C C . THR B 2 86 ? 57.019 65.839 30.730 1.00 85.69 86 THR B C 1
ATOM 4153 O O . THR B 2 86 ? 58.002 66.546 30.509 1.00 87.31 86 THR B O 1
ATOM 4157 N N . ASP B 2 91 ? 53.166 66.794 25.983 1.00 97.41 91 ASP B N 1
ATOM 4158 C CA . ASP B 2 91 ? 52.686 68.112 26.384 1.00 95.24 91 ASP B CA 1
ATOM 4159 C C . ASP B 2 91 ? 51.339 68.020 27.091 1.00 82.99 91 ASP B C 1
ATOM 4160 O O . ASP B 2 91 ? 50.849 66.927 27.372 1.00 77.40 91 ASP B O 1
ATOM 4165 N N . LEU B 2 92 ? 50.750 69.177 27.381 1.00 80.75 92 LEU B N 1
ATOM 4166 C CA . LEU B 2 92 ? 49.419 69.239 27.976 1.00 71.39 92 LEU B CA 1
ATOM 4167 C C . LEU B 2 92 ? 48.434 69.859 26.992 1.00 65.95 92 LEU B C 1
ATOM 4168 O O . LEU B 2 92 ? 48.684 70.936 26.452 1.00 69.49 92 LEU B O 1
ATOM 4173 N N . GLN B 2 93 ? 47.325 69.170 26.748 1.00 63.57 93 GLN B N 1
ATOM 4174 C CA . GLN B 2 93 ? 46.286 69.683 25.860 1.00 66.96 93 GLN B CA 1
ATOM 4175 C C . GLN B 2 93 ? 44.919 69.597 26.529 1.00 63.24 93 GLN B C 1
ATOM 4176 O O . GLN B 2 93 ? 44.541 68.545 27.046 1.00 67.17 93 GLN B O 1
ATOM 4182 N N . LYS B 2 94 ? 44.180 70.700 26.522 1.00 57.77 94 LYS B N 1
ATOM 4183 C CA . LYS B 2 94 ? 42.812 70.681 27.022 1.00 56.24 94 LYS B CA 1
ATOM 4184 C C . LYS B 2 94 ? 41.885 70.196 25.918 1.00 53.84 94 LYS B C 1
ATOM 4185 O O . LYS B 2 94 ? 41.806 70.806 24.854 1.00 54.40 94 LYS B O 1
ATOM 4191 N N . ILE B 2 95 ? 41.191 69.092 26.179 1.00 52.27 95 ILE B N 1
ATOM 4192 C CA . ILE B 2 95 ? 40.310 68.477 25.191 1.00 52.50 95 ILE B CA 1
ATOM 4193 C C . ILE B 2 95 ? 38.829 68.640 25.545 1.00 52.47 95 ILE B C 1
ATOM 4194 O O . ILE B 2 95 ? 37.954 68.192 24.806 1.00 52.15 95 ILE B O 1
ATOM 4199 N N . GLY B 2 96 ? 38.556 69.286 26.675 1.00 46.44 96 GLY B N 1
ATOM 4200 C CA . GLY B 2 96 ? 37.189 69.539 27.109 1.00 43.80 96 GLY B CA 1
ATOM 4201 C C . GLY B 2 96 ? 37.141 69.929 28.575 1.00 43.79 96 GLY B C 1
ATOM 4202 O O . GLY B 2 96 ? 38.176 70.241 29.171 1.00 45.61 96 GLY B O 1
ATOM 4203 N N . GLU B 2 97 ? 35.950 69.911 29.167 1.00 41.89 97 GLU B N 1
ATOM 4204 C CA . GLU B 2 97 ? 35.819 70.221 30.592 1.00 48.76 97 GLU B CA 1
ATOM 4205 C C . GLU B 2 97 ? 34.575 69.623 31.235 1.00 45.12 97 GLU B C 1
ATOM 4206 O O . GLU B 2 97 ? 33.607 69.298 30.546 1.00 39.03 97 GLU B O 1
ATOM 4212 N N . PHE B 2 98 ? 34.639 69.456 32.557 1.00 38.50 98 PHE B N 1
ATOM 4213 C CA . PHE B 2 98 ? 33.484 69.101 33.388 1.00 38.10 98 PHE B CA 1
ATOM 4214 C C . PHE B 2 98 ? 33.042 67.644 33.259 1.00 36.99 98 PHE B C 1
ATOM 4215 O O . PHE B 2 98 ? 33.003 66.910 34.246 1.00 36.47 98 PHE B O 1
ATOM 4223 N N . CYS B 2 99 ? 32.711 67.227 32.040 1.00 39.05 99 CYS B N 1
ATOM 4224 C CA . CYS B 2 99 ? 32.026 65.951 31.835 1.00 41.36 99 CYS B CA 1
ATOM 4225 C C . CYS B 2 99 ? 32.936 64.723 31.841 1.00 45.01 99 CYS B C 1
ATOM 4226 O O . CYS B 2 99 ? 33.081 64.042 30.826 1.00 48.62 99 CYS B O 1
ATOM 4229 N N . MET B 2 100 ? 33.523 64.430 32.998 1.00 53.33 100 MET B N 1
ATOM 4230 C CA . MET B 2 100 ? 34.348 63.235 33.171 1.00 49.57 100 MET B CA 1
ATOM 4231 C C . MET B 2 100 ? 34.167 62.680 34.592 1.00 49.12 100 MET B C 1
ATOM 4232 O O . MET B 2 100 ? 34.192 63.429 35.571 1.00 47.89 100 MET B O 1
ATOM 4237 N N . VAL B 2 101 ? 33.960 61.370 34.697 1.00 45.30 101 VAL B N 1
ATOM 4238 C CA . VAL B 2 101 ? 33.872 60.706 35.993 1.00 48.35 101 VAL B CA 1
ATOM 4239 C C . VAL B 2 101 ? 35.278 60.409 36.514 1.00 52.72 101 VAL B C 1
ATOM 4240 O O . VAL B 2 101 ? 36.168 60.050 35.742 1.00 55.21 101 VAL B O 1
ATOM 4244 N N . TYR B 2 102 ? 35.477 60.574 37.819 1.00 58.10 102 TYR B N 1
ATOM 4245 C CA . TYR B 2 102 ? 36.778 60.339 38.441 1.00 61.49 102 TYR B CA 1
ATOM 4246 C C . TYR B 2 102 ? 36.602 59.844 39.865 1.00 61.96 102 TYR B C 1
ATOM 4247 O O . TYR B 2 102 ? 35.484 59.771 40.375 1.00 58.43 102 TYR B O 1
ATOM 4256 N N . SER B 2 103 ? 37.721 59.532 40.510 1.00 62.87 103 SER B N 1
ATOM 4257 C CA . SER B 2 103 ? 37.728 59.206 41.931 1.00 64.22 103 SER B CA 1
ATOM 4258 C C . SER B 2 103 ? 38.846 59.979 42.629 1.00 65.74 103 SER B C 1
ATOM 4259 O O . SER B 2 103 ? 39.937 60.133 42.081 1.00 63.93 103 SER B O 1
ATOM 4262 N N . GLU B 2 104 ? 38.565 60.473 43.832 1.00 72.47 104 GLU B N 1
ATOM 4263 C CA . GLU B 2 104 ? 39.554 61.208 44.615 1.00 72.18 104 GLU B CA 1
ATOM 4264 C C . GLU B 2 104 ? 40.569 60.251 45.224 1.00 75.01 104 GLU B C 1
ATOM 4265 O O . GLU B 2 104 ? 41.707 60.628 45.508 1.00 76.26 104 GLU B O 1
ATOM 4271 N N . VAL B 2 105 ? 40.142 59.008 45.420 1.00 73.88 105 VAL B N 1
ATOM 4272 C CA . VAL B 2 105 ? 40.946 58.022 46.128 1.00 74.34 105 VAL B CA 1
ATOM 4273 C C . VAL B 2 105 ? 41.306 56.825 45.243 1.00 78.00 105 VAL B C 1
ATOM 4274 O O . VAL B 2 105 ? 40.542 56.454 44.352 1.00 76.34 105 VAL B O 1
ATOM 4278 N N . PRO B 2 106 ? 42.486 56.227 45.479 1.00 81.50 106 PRO B N 1
ATOM 4279 C CA . PRO B 2 106 ? 43.485 56.685 46.455 1.00 82.60 106 PRO B CA 1
ATOM 4280 C C . PRO B 2 106 ? 44.290 57.875 45.941 1.00 83.78 106 PRO B C 1
ATOM 4281 O O . PRO B 2 106 ? 44.461 58.018 44.731 1.00 84.81 106 PRO B O 1
ATOM 4285 N N . ASN B 2 107 ? 44.756 58.727 46.850 1.00 83.46 107 ASN B N 1
ATOM 4286 C CA . ASN B 2 107 ? 45.650 59.822 46.489 1.00 81.27 107 ASN B CA 1
ATOM 4287 C C . ASN B 2 107 ? 47.082 59.304 46.392 1.00 87.50 107 ASN B C 1
ATOM 4288 O O . ASN B 2 107 ? 47.758 59.122 47.406 1.00 96.14 107 ASN B O 1
ATOM 4293 N N . PHE B 2 108 ? 47.541 59.069 45.166 1.00 84.76 108 PHE B N 1
ATOM 4294 C CA . PHE B 2 108 ? 48.839 58.441 44.931 1.00 86.67 108 PHE B CA 1
ATOM 4295 C C . PHE B 2 108 ? 50.029 59.377 45.173 1.00 92.10 108 PHE B C 1
ATOM 4296 O O . PHE B 2 108 ? 51.078 59.223 44.550 1.00 97.46 108 PHE B O 1
ATOM 4304 N N . SER B 2 109 ? 49.868 60.338 46.079 1.00 88.04 109 SER B N 1
ATOM 4305 C CA . SER B 2 109 ? 50.952 61.247 46.437 1.00 86.25 109 SER B CA 1
ATOM 4306 C C . SER B 2 109 ? 50.764 61.787 47.850 1.00 82.62 109 SER B C 1
ATOM 4307 O O . SER B 2 109 ? 50.356 61.057 48.754 1.00 83.57 109 SER B O 1
ATOM 4310 N N . HIS C 3 63 ? 9.885 93.132 62.256 1.00 87.18 63 HIS C N 1
ATOM 4311 C CA . HIS C 3 63 ? 9.602 92.438 63.509 1.00 100.59 63 HIS C CA 1
ATOM 4312 C C . HIS C 3 63 ? 8.181 92.714 63.999 1.00 104.45 63 HIS C C 1
ATOM 4313 O O . HIS C 3 63 ? 7.990 93.508 64.922 1.00 102.53 63 HIS C O 1
ATOM 4320 N N . ILE C 3 64 ? 7.184 92.080 63.382 1.00 98.61 64 ILE C N 1
ATOM 4321 C CA . ILE C 3 64 ? 7.379 91.248 62.203 1.00 83.62 64 ILE C CA 1
ATOM 4322 C C . ILE C 3 64 ? 6.938 92.049 60.982 1.00 72.96 64 ILE C C 1
ATOM 4323 O O . ILE C 3 64 ? 7.401 91.807 59.864 1.00 59.36 64 ILE C O 1
ATOM 4328 N N . ALA C 3 65 ? 6.056 93.021 61.207 1.00 70.25 65 ALA C N 1
ATOM 4329 C CA . ALA C 3 65 ? 5.573 93.880 60.129 1.00 62.38 65 ALA C CA 1
ATOM 4330 C C . ALA C 3 65 ? 6.718 94.686 59.526 1.00 57.87 65 ALA C C 1
ATOM 4331 O O . ALA C 3 65 ? 6.707 95.000 58.338 1.00 50.03 65 ALA C O 1
ATOM 4333 N N . ALA C 3 66 ? 7.708 95.011 60.352 1.00 56.66 66 ALA C N 1
ATOM 4334 C CA . ALA C 3 66 ? 8.901 95.705 59.878 1.00 56.81 66 ALA C CA 1
ATOM 4335 C C . ALA C 3 66 ? 9.771 94.812 58.991 1.00 55.04 66 ALA C C 1
ATOM 4336 O O . ALA C 3 66 ? 10.356 95.284 58.015 1.00 47.48 66 ALA C O 1
ATOM 4338 N N . GLN C 3 67 ? 9.871 93.530 59.341 1.00 54.41 67 GLN C N 1
ATOM 4339 C CA . GLN C 3 67 ? 10.598 92.570 58.518 1.00 53.75 67 GLN C CA 1
ATOM 4340 C C . GLN C 3 67 ? 9.944 92.435 57.140 1.00 49.68 67 GLN C C 1
ATOM 4341 O O . GLN C 3 67 ? 10.632 92.370 56.116 1.00 39.24 67 GLN C O 1
ATOM 4347 N N . GLN C 3 68 ? 8.613 92.393 57.121 1.00 41.14 68 GLN C N 1
ATOM 4348 C CA . GLN C 3 68 ? 7.880 92.283 55.864 1.00 41.67 68 GLN C CA 1
ATOM 4349 C C . GLN C 3 68 ? 8.101 93.534 55.028 1.00 41.38 68 GLN C C 1
ATOM 4350 O O . GLN C 3 68 ? 8.336 93.451 53.822 1.00 38.23 68 GLN C O 1
ATOM 4356 N N . LYS C 3 69 ? 8.029 94.691 55.678 1.00 44.85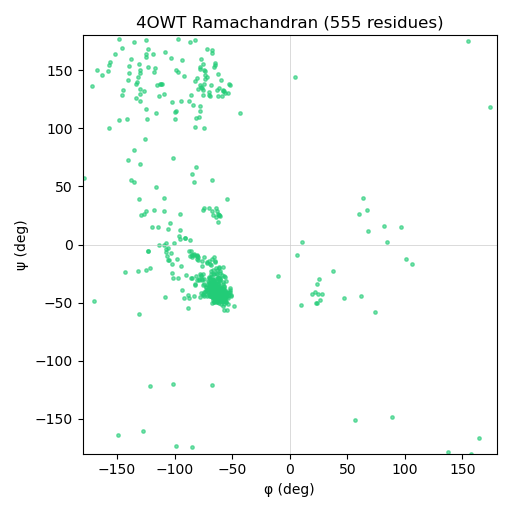 69 LYS C N 1
ATOM 4357 C CA . LYS C 3 69 ? 8.214 95.961 54.990 1.00 43.44 69 LYS C CA 1
ATOM 4358 C C . LYS C 3 69 ? 9.577 96.030 54.312 1.00 41.56 69 LYS C C 1
ATOM 4359 O O . LYS C 3 69 ? 9.671 96.393 53.141 1.00 30.11 69 LYS C O 1
ATOM 4365 N N . ALA C 3 70 ? 10.628 95.677 55.048 1.00 36.09 70 ALA C N 1
ATOM 4366 C CA . ALA C 3 70 ? 11.980 95.702 54.495 1.00 33.66 70 ALA C CA 1
ATOM 4367 C C . ALA C 3 70 ? 12.129 94.752 53.304 1.00 34.08 70 ALA C C 1
ATOM 4368 O O . ALA C 3 70 ? 12.682 95.126 52.273 1.00 32.98 70 ALA C O 1
ATOM 4370 N N . ALA C 3 71 ? 11.643 93.524 53.453 1.00 31.54 71 ALA C N 1
ATOM 4371 C CA . ALA C 3 71 ? 11.725 92.530 52.388 1.00 29.86 71 ALA C CA 1
ATOM 4372 C C . ALA C 3 71 ? 11.012 93.001 51.120 1.00 26.34 71 ALA C C 1
ATOM 4373 O O . ALA C 3 71 ? 11.534 92.862 50.006 1.00 24.31 71 ALA C O 1
ATOM 4375 N N . LEU C 3 72 ? 9.821 93.564 51.281 1.00 26.78 72 LEU C N 1
ATOM 4376 C CA . LEU C 3 72 ? 9.080 94.051 50.126 1.00 23.84 72 LEU C CA 1
ATOM 4377 C C . LEU C 3 72 ? 9.799 95.230 49.467 1.00 28.84 72 LEU C C 1
ATOM 4378 O O . LEU C 3 72 ? 9.821 95.346 48.244 1.00 22.11 72 LEU C O 1
ATOM 4383 N N . GLN C 3 73 ? 10.387 96.103 50.280 1.00 23.53 73 GLN C N 1
ATOM 4384 C CA . GLN C 3 73 ? 11.112 97.257 49.757 1.00 26.04 73 GLN C CA 1
ATOM 4385 C C . GLN C 3 73 ? 12.331 96.853 48.920 1.00 28.12 73 GLN C C 1
ATOM 4386 O O . GLN C 3 73 ? 12.629 97.475 47.896 1.00 27.51 73 GLN C O 1
ATOM 4392 N N . HIS C 3 74 ? 13.027 95.811 49.361 1.00 23.91 74 HIS C N 1
ATOM 4393 C CA . HIS C 3 74 ? 14.182 95.281 48.644 1.00 22.89 74 HIS C CA 1
ATOM 4394 C C . HIS C 3 74 ? 13.763 94.656 47.306 1.00 28.90 74 HIS C C 1
ATOM 4395 O O . HIS C 3 74 ? 14.473 94.775 46.307 1.00 29.24 74 HIS C O 1
ATOM 4402 N N . ALA C 3 75 ? 12.611 93.991 47.292 1.00 23.95 75 ALA C N 1
ATOM 4403 C CA . ALA C 3 75 ? 12.076 93.408 46.063 1.00 24.93 75 ALA C CA 1
ATOM 4404 C C . ALA C 3 75 ? 11.699 94.495 45.057 1.00 23.48 75 ALA C C 1
ATOM 4405 O O . ALA C 3 75 ? 12.019 94.401 43.868 1.00 24.01 75 ALA C O 1
ATOM 4407 N N . HIS C 3 76 ? 11.012 95.525 45.539 1.00 17.29 76 HIS C N 1
ATOM 4408 C CA . HIS C 3 76 ? 10.605 96.635 44.690 1.00 20.74 76 HIS C CA 1
ATOM 4409 C C . HIS C 3 76 ? 11.787 97.409 44.095 1.00 28.26 76 HIS C C 1
ATOM 4410 O O . HIS C 3 76 ? 11.725 97.859 42.947 1.00 20.94 76 HIS C O 1
ATOM 4417 N N . ALA C 3 77 ? 12.855 97.549 44.872 1.00 20.06 77 ALA C N 1
ATOM 4418 C CA . ALA C 3 77 ? 14.063 98.244 44.424 1.00 25.02 77 ALA C CA 1
ATOM 4419 C C . ALA C 3 77 ? 14.805 97.532 43.278 1.00 26.57 77 ALA C C 1
ATOM 4420 O O . ALA C 3 77 ? 15.361 98.182 42.396 1.00 29.09 77 ALA C O 1
ATOM 4422 N N . HIS C 3 78 ? 14.818 96.202 43.292 1.00 21.13 78 HIS C N 1
ATOM 4423 C CA . HIS C 3 78 ? 15.736 95.457 42.436 1.00 27.44 78 HIS C CA 1
ATOM 4424 C C . HIS C 3 78 ? 15.081 94.451 41.492 1.00 29.41 78 HIS C C 1
ATOM 4425 O O . HIS C 3 78 ? 15.757 93.833 40.671 1.00 31.75 78 HIS C O 1
ATOM 4432 N N . SER C 3 79 ? 13.774 94.275 41.616 1.00 21.40 79 SER C N 1
ATOM 4433 C CA . SER C 3 79 ? 13.075 93.280 40.809 1.00 24.79 79 SER C CA 1
ATOM 4434 C C . SER C 3 79 ? 11.839 93.889 40.180 1.00 24.87 79 SER C C 1
ATOM 4435 O O . SER C 3 79 ? 11.178 94.724 40.787 1.00 22.07 79 SER C O 1
ATOM 4438 N N . SER C 3 80 ? 11.531 93.469 38.959 1.00 18.69 80 SER C N 1
ATOM 4439 C CA . SER C 3 80 ? 10.317 93.903 38.283 1.00 16.59 80 SER C CA 1
ATOM 4440 C C . SER C 3 80 ? 9.149 92.954 38.547 1.00 16.42 80 SER C C 1
ATOM 4441 O O . SER C 3 80 ? 8.067 93.130 37.980 1.00 20.68 80 SER C O 1
ATOM 4444 N N . GLY C 3 81 ? 9.358 91.954 39.417 1.00 19.87 81 GLY C N 1
ATOM 4445 C CA . GLY C 3 81 ? 8.310 90.987 39.725 1.00 14.65 81 GLY C CA 1
ATOM 4446 C C . GLY C 3 81 ? 7.236 91.517 40.669 1.00 19.07 81 GLY C C 1
ATOM 4447 O O . GLY C 3 81 ? 7.451 92.502 41.381 1.00 17.23 81 GLY C O 1
ATOM 4448 N N . TYR C 3 82 ? 6.068 90.886 40.664 1.00 19.20 82 TYR C N 1
ATOM 4449 C CA . TYR C 3 82 ? 4.985 91.290 41.563 1.00 20.91 82 TYR C CA 1
ATOM 4450 C C . TYR C 3 82 ? 5.023 90.449 42.832 1.00 21.38 82 TYR C C 1
ATOM 4451 O O . TYR C 3 82 ? 4.963 89.221 42.766 1.00 16.82 82 TYR C O 1
ATOM 4460 N N . PHE C 3 83 ? 5.122 91.114 43.980 1.00 17.74 83 PHE C N 1
ATOM 4461 C CA . PHE C 3 83 ? 5.237 90.443 45.274 1.00 18.85 83 PHE C CA 1
ATOM 4462 C C . PHE C 3 83 ? 4.230 90.999 46.278 1.00 22.13 83 PHE C C 1
ATOM 4463 O O . PHE C 3 83 ? 3.855 92.173 46.218 1.00 18.23 83 PHE C O 1
ATOM 4471 N N . ILE C 3 84 ? 3.800 90.149 47.203 1.00 17.31 84 ILE C N 1
ATOM 4472 C CA . ILE C 3 84 ? 3.042 90.599 48.369 1.00 20.94 84 ILE C CA 1
ATOM 4473 C C . ILE C 3 84 ? 3.778 90.108 49.608 1.00 20.85 84 ILE C C 1
ATOM 4474 O O . ILE C 3 84 ? 4.630 89.221 49.515 1.00 20.64 84 ILE C O 1
ATOM 4479 N N . THR C 3 85 ? 3.460 90.674 50.768 1.00 24.28 85 THR C N 1
ATOM 4480 C CA . THR C 3 85 ? 4.088 90.229 52.004 1.00 27.76 85 THR C CA 1
ATOM 4481 C C . THR C 3 85 ? 3.261 89.163 52.705 1.00 24.84 85 THR C C 1
ATOM 4482 O O . THR C 3 85 ? 2.044 89.051 52.494 1.00 22.47 85 THR C O 1
ATOM 4486 N N . GLN C 3 86 ? 3.936 88.403 53.563 1.00 23.14 86 GLN C N 1
ATOM 4487 C CA . GLN C 3 86 ? 3.300 87.390 54.398 1.00 25.00 86 GLN C CA 1
ATOM 4488 C C . GLN C 3 86 ? 3.931 87.454 55.766 1.00 27.36 86 GLN C C 1
ATOM 4489 O O . GLN C 3 86 ? 5.121 87.745 55.885 1.00 23.94 86 GLN C O 1
ATOM 4495 N N . ASP C 3 87 ? 3.154 87.168 56.799 1.00 25.36 87 ASP C N 1
ATOM 4496 C CA . ASP C 3 87 ? 3.722 87.101 58.147 1.00 27.24 87 ASP C CA 1
ATOM 4497 C C . ASP C 3 87 ? 4.352 85.722 58.396 1.00 27.60 87 ASP C C 1
ATOM 4498 O O . ASP C 3 87 ? 4.037 85.041 59.364 1.00 29.46 87 ASP C O 1
ATOM 4503 N N . SER C 3 88 ? 5.248 85.322 57.501 1.00 28.84 88 SER C N 1
ATOM 4504 C CA . SER C 3 88 ? 5.907 84.017 57.582 1.00 29.08 88 SER C CA 1
ATOM 4505 C C . SER C 3 88 ? 7.012 83.983 58.623 1.00 29.89 88 SER C C 1
ATOM 4506 O O . SER C 3 88 ? 7.836 84.890 58.692 1.00 29.68 88 SER C O 1
ATOM 4509 N N . ALA C 3 89 ? 7.044 82.915 59.411 1.00 28.93 89 ALA C N 1
ATOM 4510 C CA . ALA C 3 89 ? 8.155 82.672 60.326 1.00 33.33 89 ALA C CA 1
ATOM 4511 C C . ALA C 3 89 ? 9.189 81.720 59.700 1.00 30.03 89 ALA C C 1
ATOM 4512 O O . ALA C 3 89 ? 10.130 81.291 60.361 1.00 34.33 89 ALA C O 1
ATOM 4514 N N . PHE C 3 90 ? 9.014 81.388 58.428 1.00 24.37 90 PHE C N 1
ATOM 4515 C CA . PHE C 3 90 ? 9.872 80.387 57.804 1.00 29.29 90 PHE C CA 1
ATOM 4516 C C . PHE C 3 90 ? 10.441 80.840 56.471 1.00 28.19 90 PHE C C 1
ATOM 4517 O O . PHE C 3 90 ? 10.545 80.052 55.532 1.00 29.21 90 PHE C O 1
ATOM 4525 N N . GLY C 3 91 ? 10.813 82.113 56.399 1.00 24.06 91 GLY C N 1
ATOM 4526 C CA . GLY C 3 91 ? 11.556 82.621 55.253 1.00 22.84 91 GLY C CA 1
ATOM 4527 C C . GLY C 3 91 ? 10.732 82.987 54.040 1.00 27.08 91 GLY C C 1
ATOM 4528 O O . GLY C 3 91 ? 11.275 83.150 52.938 1.00 28.39 91 GLY C O 1
ATOM 4529 N N . ASN C 3 92 ? 9.424 83.128 54.223 1.00 23.97 92 ASN C N 1
ATOM 4530 C CA . ASN C 3 92 ? 8.559 83.561 53.125 1.00 16.24 92 ASN C CA 1
ATOM 4531 C C . ASN C 3 92 ? 7.899 84.916 53.390 1.00 20.53 92 ASN C C 1
ATOM 4532 O O . ASN C 3 92 ? 6.689 85.067 53.229 1.00 22.81 92 ASN C O 1
ATOM 4537 N N . LEU C 3 93 ? 8.704 85.896 53.794 1.00 19.04 93 LEU C N 1
ATOM 4538 C CA . LEU C 3 93 ? 8.215 87.242 54.067 1.00 25.30 93 LEU C CA 1
ATOM 4539 C C . LEU C 3 93 ? 7.587 87.890 52.834 1.00 23.38 93 LEU C C 1
ATOM 4540 O O . LEU C 3 93 ? 6.679 88.708 52.961 1.00 24.67 93 LEU C O 1
ATOM 4545 N N . ILE C 3 94 ? 8.069 87.521 51.650 1.00 20.75 94 ILE C N 1
ATOM 4546 C CA . ILE C 3 94 ? 7.397 87.883 50.399 1.00 21.19 94 ILE C CA 1
ATOM 4547 C C . ILE C 3 94 ? 7.055 86.664 49.559 1.00 21.20 94 ILE C C 1
ATOM 4548 O O . ILE C 3 94 ? 7.720 85.630 49.643 1.00 23.42 94 ILE C O 1
ATOM 4553 N N . LEU C 3 95 ? 6.012 86.804 48.744 1.00 19.81 95 LEU C N 1
ATOM 4554 C CA . LEU C 3 95 ? 5.599 85.779 47.802 1.00 21.91 95 LEU C CA 1
ATOM 4555 C C . LEU C 3 95 ? 5.427 86.422 46.446 1.00 15.69 95 LEU C C 1
ATOM 4556 O O . LEU C 3 95 ? 4.789 87.471 46.347 1.00 19.18 95 LEU C O 1
ATOM 4561 N N . PRO C 3 96 ? 5.968 85.789 45.390 1.00 16.86 96 PRO C N 1
ATOM 4562 C CA . PRO C 3 96 ? 5.718 86.249 44.023 1.00 15.33 96 PRO C CA 1
ATOM 4563 C C . PRO C 3 96 ? 4.338 85.768 43.617 1.00 11.54 96 PRO C C 1
ATOM 4564 O O . PRO C 3 96 ? 4.102 84.554 43.630 1.00 17.71 96 PRO C O 1
ATOM 4568 N N . VAL C 3 97 ? 3.431 86.690 43.299 1.00 14.83 97 VAL C N 1
ATOM 4569 C CA . VAL C 3 97 ? 2.060 86.322 42.951 1.00 14.51 97 VAL C CA 1
ATOM 4570 C C . VAL C 3 97 ? 1.610 87.100 41.726 1.00 13.96 97 VAL C C 1
ATOM 4571 O O . VAL C 3 97 ? 2.325 87.982 41.255 1.00 20.52 97 VAL C O 1
ATOM 4575 N N . LEU C 3 98 ? 0.423 86.779 41.212 1.00 15.50 98 LEU C N 1
ATOM 4576 C CA . LEU C 3 98 ? -0.108 87.495 40.058 1.00 16.39 98 LEU C CA 1
ATOM 4577 C C . LEU C 3 98 ? -0.580 88.881 40.491 1.00 19.62 98 LEU C C 1
ATOM 4578 O O . LEU C 3 98 ? -1.059 89.049 41.624 1.00 19.12 98 LEU C O 1
ATOM 4583 N N . PRO C 3 99 ? -0.430 89.884 39.603 1.00 21.78 99 PRO C N 1
ATOM 4584 C CA . PRO C 3 99 ? -0.855 91.257 39.907 1.00 21.90 99 PRO C CA 1
ATOM 4585 C C . PRO C 3 99 ? -2.303 91.322 40.384 1.00 25.17 99 PRO C C 1
ATOM 4586 O O . PRO C 3 99 ? -3.171 90.633 39.847 1.00 20.45 99 PRO C O 1
ATOM 4590 N N . ARG C 3 100 ? -2.550 92.139 41.400 1.00 18.64 100 ARG C N 1
ATOM 4591 C CA . ARG C 3 100 ? -3.892 92.333 41.911 1.00 26.43 100 ARG C CA 1
ATOM 4592 C C . ARG C 3 100 ? -4.351 93.738 41.529 1.00 28.22 100 ARG C C 1
ATOM 4593 O O . ARG C 3 100 ? -3.630 94.714 41.741 1.00 38.07 100 ARG C O 1
ATOM 4601 N N . LEU C 3 101 ? -5.533 93.838 40.934 1.00 36.42 101 LEU C N 1
ATOM 4602 C CA . LEU C 3 101 ? -6.047 95.134 40.500 1.00 51.36 101 LEU C CA 1
ATOM 4603 C C . LEU C 3 101 ? -7.009 95.688 41.543 1.00 56.88 101 LEU C C 1
ATOM 4604 O O . LEU C 3 101 ? -7.781 94.937 42.139 1.00 60.40 101 LEU C O 1
#

Nearest PDB structures (foldseek):
  4owx-assembly1_A  TM=9.949E-01  e=4.638E-51  Homo sapiens
  9b3f-assembly1_A  TM=2.068E-01  e=1.551E-01  Saccharomyces cerevisiae
  1h6k-assembly1_A  TM=2.325E-01  e=3.038E-01  Homo sapiens
  5oob-assembly2_C  TM=2.403E-01  e=7.255E-01  Homo sapiens
  8f19-assembly1_A  TM=1.888E-01  e=3.421E-01  Saccharomyces cerevisiae S288C

Organism: Homo sapiens (NCBI:txid9606)

Foldseek 3Di:
DAQWFADDPPDDDDPLRVLLVVLCVLCVVPPDDLVVSLVVLLVQLVVDPVSVLSPLSNLLVCLLRPVVCNVSSLVSNVVNDDPLDSSLVVLLVCLCPVVGGDPSNVVSSLVVLLVCLVVVRPCSLVSLVLLSLAALDDDPVSLVSLQSSLVSCVVSVVSCVVDLCSLLLLLVLLRNLLLQDDDPSSVVSSVSSLVSNLVSCQVPVSVLLAQCVVVSLVSCCVPVSSVVVVCCQAPPVCSSPVPRPHDVSRLQGHGDLVSLSSNHRPVVVLVVVLAVAFVVRCVVSLVVCCVVQPPDPSRLSSLLSVLLCLLPPDDDDVVSVPDRRDHSLNVLLSSLVSHPDPVSNLSSLCSQCSCQQQPDPVPDPLSNLSLVVVCPCVVPVVSLLVSLLNVVCLCPVDNVCSVNRLVSNVVNVVVCCVVPSPVACQCSLVPPPYDVVSSCCCVSCVVRND/DAPVVVPKWFWADWPVGKTWTWAAAAIEIEGDDDVVSVVDDHFFIWPFVYHYGDIDGPDGNPHDGDHPDYPD/DQVVVLVVVVVVCVVPHPFDWDADSDPPPPRIDGDDDDD

B-factor: mean 39.84, std 21.48, range [11.54, 140.96]

Radius of gyration: 26.76 Å; Cα contacts (8 Å, |Δi|>4): 795; chains: 3; bounding box: 67×51×80 Å